Protein AF-A0A9W7FX65-F1 (afdb_monomer)

Mean predicted aligned error: 10.35 Å

Radius of gyration: 28.2 Å; Cα contacts (8 Å, |Δi|>4): 993; chains: 1; bounding box: 99×58×69 Å

Secondary structure (DSSP, 8-state):
--HHHHTTS-GGGS-PEEE----GGGEEEEEEEETTEEEEEEEEE-SSSS-GGGGGGT-EEE-EEE-SSTTSSTTSSS-S-GGG-BTSEEEEEEE---TT---SS-HHHHHHHHHHTTBSEEEEEEE-S-GGGSS------PPTT-HHHHHT--S-EEEE-HHHHHHHHT-STTS---S-EEEEE-TTS-EEEEEESSSS-EEEEET-S--SSS-HHHHHHHHHHHH--BS----BTTTTB-----HHHHHTSPEEEEE--TTT-HHHHHHHHHHHHHH---TTTB--EEEEEE-TT--EEEE-TTTTT-TTTEEEEEEEESS--SEE--EEE--SSS-EEE---TT-EEEEESB-TTSSB-SS--EEEPPEEES-EEEEEEEEESSPPPHIIIIIHHHHHGGGTTPPPHHHHHHHHHHHHHHHHHHHHHHHHHHHHHHHHHHHHHHHHHHHHHHHHHHHHHHHHHHHHTT--

Organism: NCBI:txid722753

Solvent-accessible surface area (backbone atoms only — not comparable to full-atom values): 24632 Å² total; per-residue (Å²): 98,51,76,74,60,51,72,74,46,66,75,88,76,56,80,54,50,72,33,80,81,81,54,69,75,31,33,23,32,42,34,37,71,52,104,89,52,79,48,73,40,73,30,19,32,25,77,42,32,36,40,49,85,55,49,77,57,30,45,45,74,31,36,63,38,73,34,39,50,45,55,40,22,72,98,56,94,32,46,77,52,36,87,72,27,58,58,14,34,34,35,28,44,42,70,55,73,49,98,90,53,82,54,97,65,53,73,58,59,49,48,48,38,43,46,73,35,41,26,46,26,37,39,37,23,42,39,64,92,49,83,66,51,38,72,56,72,61,60,51,70,84,55,92,91,38,62,70,63,35,71,67,38,76,37,22,33,31,31,26,13,38,57,49,43,52,51,45,44,48,56,20,88,89,63,30,61,35,77,43,40,34,38,35,56,35,63,72,50,64,47,81,44,78,75,33,67,56,56,31,40,30,36,33,33,38,37,63,42,52,65,85,89,53,50,48,33,57,51,52,52,52,53,44,57,75,58,49,62,39,63,71,56,66,63,27,72,87,78,70,44,72,43,72,94,47,66,72,58,40,72,36,27,47,27,34,41,56,34,35,36,50,84,80,35,72,69,49,34,52,50,49,51,49,50,25,70,75,68,67,49,56,68,51,20,48,48,59,48,35,34,36,41,29,50,62,65,16,29,42,73,74,42,57,76,40,43,101,85,33,32,69,46,29,38,28,40,40,38,33,22,40,35,61,41,81,32,55,45,23,42,33,29,81,34,45,96,62,26,38,34,35,57,51,40,53,23,25,28,46,37,37,36,32,34,40,96,86,61,43,67,32,53,17,36,31,32,29,28,42,46,16,70,37,62,53,44,40,33,41,36,31,43,26,33,63,57,62,55,52,68,55,67,61,50,51,44,24,66,66,19,49,85,54,66,13,35,80,54,72,67,56,48,53,50,40,42,54,39,28,76,70,53,38,68,88,56,12,54,63,52,38,49,54,50,52,51,50,50,54,52,51,50,53,53,50,49,50,51,51,51,52,50,50,49,52,57,51,53,55,45,59,52,49,61,48,58,56,53,73,72,71,117

Sequence (473 aa):
MTIQSLKKKNIQDLNYSTFPRRRNSEAAVLEWGHSAIINAVDAV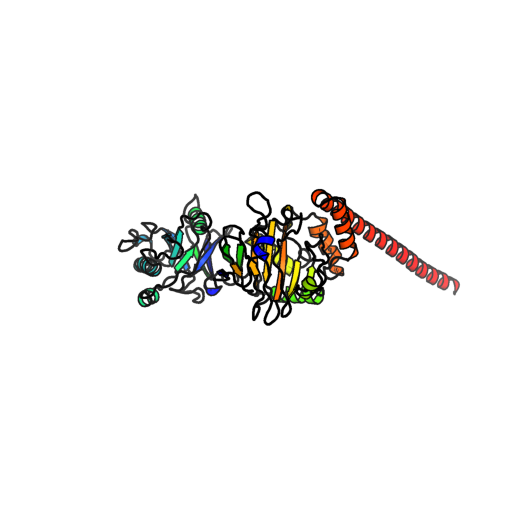AASFGPQTDDGSYFEIEAGVVLSEPLDGGMGKGGPDNCNDMEGQIVMLTWEDPGAGEEPPVSPVELAGKVQGCGGGAVVIVRVTSDVNDQDYVYPLTVRSGEEELAGGIAVPVVMVSLNSGNMLAQGGEGESMPERVRIYKGGDRPYFEDVSGGGPLVYLIHNLLSTETIDESQYLIDLGTSAGFVKDPTPNWLEGFSGTSNQKELDEGPSTVTLWKGGVDNVLKAIDERITQVTGFPIENIGEWGLSKYSQNERKKPGYDGGKGLYHEQSASILVFLNDVEEGGEVYFPAGDRPVKIQPKKGMAVVWHNSGQDGGLDRDAIYGEMRVKEGVKYTVKKWVGGTGKGWVRGHLMPAVLVMNKGKSYGWMRKGYNGVLGKLGAERGHEWAEKILLAMIFTGVAGIGMVVDTFRKLMGGKEQKDKDEKEKGE

InterPro domains:
  IPR006620 Prolyl 4-hydroxylase, alpha subunit [SM00702] (200-385)
  IPR045054 Prolyl 4-hydroxylase [PTHR10869] (198-386)

Foldseek 3Di:
DAPVVVVVDPLVPAPADEDDPDDLQQWKKKWFDDPVDIDIAIKGWAPFADTQVNPPLQKAKAFEDAFVVQQQQVVHLGGPPLVVQAAHEYEHEDEDPDPPDDDSDAPLSSLLRSVVSNHQAYEYEYDYPDPLCQQADDHRYDDPPCPVSRNPRHHIYIYGGNVRVCCQQQVPDPSHHGRMMIMHRCHLPWDKHWDDSFQKGKIKTGSLADDPPHLLLVVVVVLDVVLPFALDCPPFVLQQGDDDPDVVLSVQAWGKAWFLACVPDPSNVVSLVSCCVVVVFDSLQKGTWIKTKADANHKWDWDARLPDAGLLFFQKKKKAWSDFAPDFFWKWQSADPHTHTYHRDHNMIMMITQADPVSHGRNSNTMMTTGRNDDMTMMIMITGTNDGHDPCSNPVLNVVCVVSSRGDDPVLRVLLCVQCVPPPDPVSRVVSSVVSVVVVVVVVVVVVVVVVVVVVVVVVVVVVVVVVVVVVD

Structure (mmCIF, N/CA/C/O backbone):
data_AF-A0A9W7FX65-F1
#
_entry.id   AF-A0A9W7FX65-F1
#
loop_
_atom_site.group_PDB
_atom_site.id
_atom_site.type_symbol
_atom_site.label_atom_id
_atom_site.label_alt_id
_atom_site.label_comp_id
_atom_site.label_asym_id
_atom_site.label_entity_id
_atom_site.label_seq_id
_atom_site.pdbx_PDB_ins_code
_atom_site.Cartn_x
_atom_site.Cartn_y
_atom_site.Cartn_z
_atom_site.occupancy
_atom_site.B_iso_or_equiv
_atom_site.auth_seq_id
_atom_site.auth_comp_id
_atom_site.auth_asym_id
_atom_site.auth_atom_id
_atom_site.pdbx_PDB_model_num
ATOM 1 N N . MET A 1 1 ? -12.583 11.094 -17.839 1.00 51.38 1 MET A N 1
ATOM 2 C CA . MET A 1 1 ? -12.231 12.451 -18.373 1.00 51.38 1 MET A CA 1
ATOM 3 C C . MET A 1 1 ? -11.157 12.341 -19.494 1.00 51.38 1 MET A C 1
ATOM 5 O O . MET A 1 1 ? -10.578 11.275 -19.608 1.00 51.38 1 MET A O 1
ATOM 9 N N . THR A 1 2 ? -10.872 13.337 -20.365 1.00 52.72 2 THR A N 1
ATOM 10 C CA . THR A 1 2 ? -9.830 13.215 -21.440 1.00 52.72 2 THR A CA 1
ATOM 11 C C . THR A 1 2 ? -8.592 14.085 -21.152 1.00 52.72 2 THR A C 1
ATOM 13 O O . THR A 1 2 ? -8.723 15.185 -20.621 1.00 52.72 2 THR A O 1
ATOM 16 N N . ILE A 1 3 ? -7.384 13.695 -21.594 1.00 55.06 3 ILE A N 1
ATOM 17 C CA . ILE A 1 3 ? -6.148 14.517 -21.460 1.00 55.06 3 ILE A CA 1
ATOM 18 C C . ILE A 1 3 ? -6.348 15.963 -21.961 1.00 55.06 3 ILE A C 1
ATOM 20 O O . ILE A 1 3 ? -5.830 16.916 -21.379 1.00 55.06 3 ILE A O 1
ATOM 24 N N . GLN A 1 4 ? -7.122 16.156 -23.034 1.00 47.78 4 GLN A N 1
ATOM 25 C CA . GLN A 1 4 ? -7.420 17.487 -23.574 1.00 47.78 4 GLN A CA 1
ATOM 26 C C . GLN A 1 4 ? -8.344 18.327 -22.677 1.00 47.78 4 GLN A C 1
ATOM 28 O O . GLN A 1 4 ? -8.193 19.547 -22.652 1.00 47.78 4 GLN A O 1
ATOM 33 N N . SER A 1 5 ? -9.268 17.713 -21.927 1.00 53.72 5 SER A N 1
ATOM 34 C CA . SER A 1 5 ? -10.109 18.441 -20.968 1.00 53.72 5 SER A CA 1
ATOM 35 C C . SER A 1 5 ? -9.335 18.790 -19.695 1.00 53.72 5 SER A C 1
ATOM 37 O O . SER A 1 5 ? -9.543 19.863 -19.139 1.00 53.72 5 SER A O 1
ATOM 39 N N . LEU A 1 6 ? -8.379 17.947 -19.289 1.00 55.31 6 LEU A N 1
ATOM 40 C CA . LEU A 1 6 ? -7.470 18.227 -18.172 1.00 55.31 6 LEU A CA 1
ATOM 41 C C . LEU A 1 6 ? -6.500 19.375 -18.469 1.00 55.31 6 LEU A C 1
ATOM 43 O O . LEU A 1 6 ? -6.242 20.179 -17.587 1.00 55.31 6 LEU A O 1
ATOM 47 N N . LYS A 1 7 ? -6.036 19.533 -19.717 1.00 52.56 7 LYS A N 1
ATOM 48 C CA . LYS A 1 7 ? -5.206 20.686 -20.126 1.00 52.56 7 LYS A CA 1
ATOM 49 C C . LYS A 1 7 ? -5.902 22.047 -19.984 1.00 52.56 7 LYS A C 1
ATOM 51 O O . LYS A 1 7 ? -5.211 23.059 -19.956 1.00 52.56 7 LYS A O 1
ATOM 56 N N . LYS A 1 8 ? -7.241 22.084 -19.943 1.00 51.25 8 LYS A N 1
ATOM 57 C CA . LYS A 1 8 ? -8.020 23.321 -19.751 1.00 51.25 8 LYS A CA 1
ATOM 58 C C . LYS A 1 8 ? -8.220 23.682 -18.275 1.00 51.25 8 LYS A C 1
ATOM 60 O O . LYS A 1 8 ? -8.508 24.838 -17.989 1.00 51.25 8 LYS A O 1
ATOM 65 N N . LYS A 1 9 ? -8.082 22.722 -17.355 1.00 60.84 9 LYS A N 1
ATOM 66 C CA . LYS A 1 9 ? -8.110 22.962 -15.906 1.00 60.84 9 LYS A CA 1
ATOM 67 C C . LYS A 1 9 ? -6.680 23.175 -15.412 1.00 60.84 9 LYS A C 1
ATOM 69 O O . LYS A 1 9 ? -5.769 22.478 -15.856 1.00 60.84 9 LYS A O 1
ATOM 74 N N . ASN A 1 10 ? -6.463 24.108 -14.485 1.00 69.69 10 ASN A N 1
ATOM 75 C CA . ASN A 1 10 ? -5.176 24.165 -13.802 1.00 69.69 10 ASN A CA 1
ATOM 76 C C . ASN A 1 10 ? -5.109 23.001 -12.809 1.00 69.69 10 ASN A C 1
ATOM 78 O O . ASN A 1 10 ? -5.670 23.062 -11.723 1.00 69.69 10 ASN A O 1
ATOM 82 N N . ILE A 1 11 ? -4.473 21.906 -13.225 1.00 75.06 11 ILE A N 1
ATOM 83 C CA . ILE A 1 11 ? -4.394 20.657 -12.457 1.00 75.06 11 ILE A CA 1
ATOM 84 C C . ILE A 1 11 ? -3.744 20.880 -11.080 1.00 75.06 11 ILE A C 1
ATOM 86 O O . ILE A 1 11 ? -4.035 20.146 -10.144 1.00 75.06 11 ILE A O 1
ATOM 90 N N . GLN A 1 12 ? -2.891 21.898 -10.940 1.00 71.75 12 GLN A N 1
ATOM 91 C CA . GLN A 1 12 ? -2.254 22.258 -9.670 1.00 71.75 12 GLN A CA 1
ATOM 92 C C . GLN A 1 12 ? -3.241 22.843 -8.643 1.00 71.75 12 GLN A C 1
ATOM 94 O O . GLN A 1 12 ? -3.000 22.703 -7.450 1.00 71.75 12 GLN A O 1
ATOM 99 N N . ASP A 1 13 ? -4.356 23.428 -9.092 1.00 77.06 13 ASP A N 1
ATOM 100 C CA . ASP A 1 13 ? -5.293 24.181 -8.240 1.00 77.06 13 ASP A CA 1
ATOM 101 C C . ASP A 1 13 ? -6.573 23.387 -7.923 1.00 77.06 13 ASP A C 1
ATOM 103 O O . ASP A 1 13 ? -7.567 23.943 -7.455 1.00 77.06 13 ASP A O 1
ATOM 107 N N . LEU A 1 14 ? -6.599 22.086 -8.231 1.00 84.06 14 LEU A N 1
ATOM 108 C CA . LEU A 1 14 ? -7.733 21.237 -7.875 1.00 84.06 14 LEU A CA 1
ATOM 109 C C . LEU A 1 14 ? -7.789 21.041 -6.353 1.00 84.06 14 LEU A C 1
ATOM 111 O O . LEU A 1 14 ? -6.761 20.965 -5.683 1.00 84.06 14 LEU A O 1
ATOM 115 N N . ASN A 1 15 ? -9.002 20.924 -5.812 1.00 87.06 15 ASN A N 1
ATOM 116 C CA . ASN A 1 15 ? -9.196 20.574 -4.409 1.00 87.06 15 ASN A CA 1
ATOM 117 C C . ASN A 1 15 ? -8.953 19.070 -4.226 1.00 87.06 15 ASN A C 1
ATOM 119 O O . ASN A 1 15 ? -9.846 18.259 -4.480 1.00 87.06 15 ASN A O 1
ATOM 123 N N . TYR A 1 16 ? -7.722 18.710 -3.870 1.00 88.31 16 TYR A N 1
ATOM 124 C CA . TYR A 1 16 ? -7.308 17.322 -3.704 1.00 88.31 16 TYR A CA 1
ATOM 125 C C . TYR A 1 16 ? -7.630 16.794 -2.309 1.00 88.31 16 TYR A C 1
ATOM 127 O O . TYR A 1 16 ? -7.229 17.377 -1.301 1.00 88.31 16 TYR A O 1
ATOM 135 N N . SER A 1 17 ? -8.231 15.609 -2.251 1.00 89.62 17 SER A N 1
ATOM 136 C CA . SER A 1 17 ? -8.165 14.786 -1.044 1.00 89.62 17 SER A CA 1
ATOM 137 C C . SER A 1 17 ? -6.740 14.272 -0.866 1.00 89.62 17 SER A C 1
ATOM 139 O O . SER A 1 17 ? -6.167 13.699 -1.792 1.00 89.62 17 SER A O 1
ATOM 141 N N . THR A 1 18 ? -6.159 14.508 0.310 1.00 92.38 18 THR A N 1
ATOM 142 C CA . THR A 1 18 ? -4.772 14.127 0.604 1.00 92.38 18 THR A CA 1
ATOM 143 C C . THR A 1 18 ? -4.718 12.820 1.389 1.00 92.38 18 THR A C 1
ATOM 145 O O . THR A 1 18 ? -5.536 12.603 2.285 1.00 92.38 18 THR A O 1
ATOM 148 N N . PHE A 1 19 ? -3.748 11.987 1.022 1.00 93.81 19 PHE A N 1
ATOM 149 C CA . PHE A 1 19 ? -3.429 10.686 1.599 1.00 93.81 19 PHE A CA 1
ATOM 150 C C . PHE A 1 19 ? -1.904 10.558 1.797 1.00 93.81 19 PHE A C 1
ATOM 152 O O . PHE A 1 19 ? -1.156 11.296 1.145 1.00 93.81 19 PHE A O 1
ATOM 159 N N . PRO A 1 20 ? -1.416 9.632 2.638 1.00 93.25 20 PRO A N 1
ATOM 160 C CA . PRO A 1 20 ? -2.201 8.763 3.516 1.00 93.25 20 PRO A CA 1
ATOM 161 C C . PRO A 1 20 ? -2.857 9.531 4.666 1.00 93.25 20 PRO A C 1
ATOM 163 O O . PRO A 1 20 ? -2.401 10.608 5.055 1.00 93.25 20 PRO A O 1
ATOM 166 N N . ARG A 1 21 ? -3.947 8.978 5.186 1.00 88.94 21 ARG A N 1
ATOM 167 C CA . ARG A 1 21 ? -4.678 9.440 6.372 1.00 88.94 21 ARG A CA 1
ATOM 168 C C . ARG A 1 21 ? -4.487 8.479 7.537 1.00 88.94 21 ARG A C 1
ATOM 170 O O . ARG A 1 21 ? -4.460 8.946 8.673 1.00 88.94 21 ARG A O 1
ATOM 177 N N . ARG A 1 22 ? -4.324 7.182 7.252 1.00 86.44 22 ARG A N 1
ATOM 178 C CA . ARG A 1 22 ? -4.012 6.162 8.258 1.00 86.44 22 ARG A CA 1
ATOM 179 C C . ARG A 1 22 ? -2.563 6.262 8.724 1.00 86.44 22 ARG A C 1
ATOM 181 O O . ARG A 1 22 ? -1.676 6.699 7.983 1.00 86.44 22 ARG A O 1
ATOM 188 N N . ARG A 1 23 ? -2.328 5.843 9.967 1.00 85.69 23 ARG A N 1
ATOM 189 C CA . ARG A 1 23 ? -0.994 5.765 10.578 1.00 85.69 23 ARG A CA 1
ATOM 190 C C . ARG A 1 23 ? -0.677 4.341 11.019 1.00 85.69 23 ARG A C 1
ATOM 192 O O . ARG A 1 23 ? -1.562 3.597 11.425 1.00 85.69 23 ARG A O 1
ATOM 199 N N . ASN A 1 24 ? 0.612 4.003 11.067 1.00 84.06 24 ASN A N 1
ATOM 200 C CA . ASN A 1 24 ? 1.066 2.694 11.556 1.00 84.06 24 ASN A CA 1
ATOM 201 C C . ASN A 1 24 ? 0.671 2.428 13.017 1.00 84.06 24 ASN A C 1
ATOM 203 O O . ASN A 1 24 ? 0.439 1.284 13.387 1.00 84.06 24 ASN A O 1
ATOM 207 N N . SER A 1 25 ? 0.566 3.476 13.839 1.00 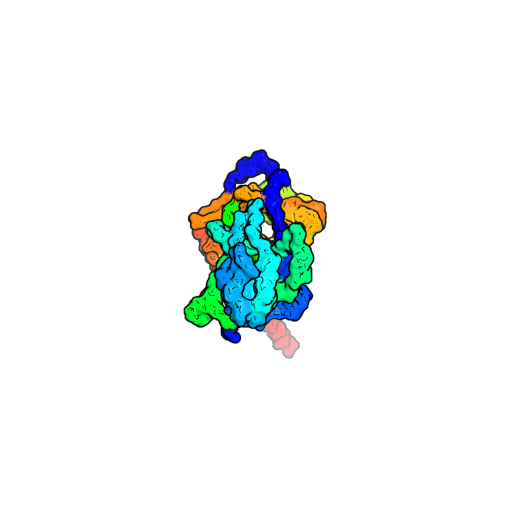84.81 25 SER A N 1
ATOM 208 C CA . SER A 1 25 ? 0.106 3.389 15.234 1.00 84.81 25 SER A CA 1
ATOM 209 C C . SER A 1 25 ? -1.388 3.079 15.373 1.00 84.81 25 SER A C 1
ATOM 211 O O . SER A 1 25 ? -1.872 2.871 16.474 1.00 84.81 25 SER A O 1
ATOM 213 N N . GLU A 1 26 ? -2.143 3.115 14.276 1.00 89.50 26 GLU A N 1
ATOM 214 C CA . GLU A 1 26 ? -3.570 2.786 14.251 1.00 89.50 26 GLU A CA 1
ATOM 215 C C . GLU A 1 26 ? -3.797 1.386 13.660 1.00 89.50 26 GLU A C 1
ATOM 217 O O . GLU A 1 26 ? -4.925 0.901 13.640 1.00 89.50 26 GLU A O 1
ATOM 222 N N . ALA A 1 27 ? -2.755 0.732 13.135 1.00 90.62 27 ALA A N 1
ATOM 223 C CA . ALA A 1 27 ? -2.870 -0.574 12.503 1.00 90.62 27 ALA A CA 1
ATOM 224 C C . ALA A 1 27 ? -3.011 -1.677 13.560 1.00 90.62 27 ALA A C 1
ATOM 226 O O . ALA A 1 27 ? -2.130 -1.875 14.401 1.00 90.62 27 ALA A O 1
ATOM 227 N N . ALA A 1 28 ? -4.103 -2.429 13.477 1.00 92.50 28 ALA A N 1
ATOM 228 C CA . ALA A 1 28 ? -4.383 -3.593 14.303 1.00 92.50 28 ALA A CA 1
ATOM 229 C C . ALA A 1 28 ? -4.749 -4.786 13.415 1.00 92.50 28 ALA A C 1
ATOM 231 O O . ALA A 1 28 ? -5.128 -4.619 12.256 1.00 92.50 28 ALA A O 1
ATOM 232 N N . VAL A 1 29 ? -4.631 -5.991 13.959 1.00 91.62 29 VAL A N 1
ATOM 233 C CA . VAL A 1 29 ? -4.973 -7.235 13.265 1.00 91.62 29 VAL A CA 1
ATOM 234 C C . VAL A 1 29 ? -5.854 -8.076 14.175 1.00 91.62 29 VAL A C 1
ATOM 236 O O . VAL A 1 29 ? -5.557 -8.211 15.364 1.00 91.62 29 VAL A O 1
ATOM 239 N N . LEU A 1 30 ? -6.921 -8.639 13.606 1.00 93.06 30 LEU A N 1
ATOM 240 C CA . LEU A 1 30 ? -7.680 -9.726 14.220 1.00 93.06 30 LEU A CA 1
ATOM 241 C C . LEU A 1 30 ? -7.237 -11.029 13.574 1.00 93.06 30 LEU A C 1
ATOM 243 O O . LEU A 1 30 ? -7.280 -11.149 12.354 1.00 93.06 30 LEU A O 1
ATOM 247 N N . GLU A 1 31 ? -6.854 -12.008 14.382 1.00 91.69 31 GLU A N 1
ATOM 248 C CA . GLU A 1 31 ? -6.394 -13.316 13.922 1.00 91.69 31 GLU A CA 1
ATOM 249 C C . GLU A 1 31 ? -7.188 -14.440 14.586 1.00 91.69 31 GLU A C 1
ATOM 251 O O . GLU A 1 31 ? -7.487 -14.377 15.780 1.00 91.69 31 GLU A O 1
ATOM 256 N N . TRP A 1 32 ? -7.518 -15.478 13.820 1.00 91.31 32 TRP A N 1
ATOM 257 C CA . TRP A 1 32 ? -8.201 -16.670 14.317 1.00 91.31 32 TRP A CA 1
ATOM 258 C C . TRP A 1 32 ? -7.834 -17.915 13.512 1.00 91.31 32 TRP A C 1
ATOM 260 O O . TRP A 1 32 ? -7.326 -17.840 12.394 1.00 91.31 32 TRP A O 1
ATOM 270 N N . GLY A 1 33 ? -8.135 -19.084 14.069 1.00 83.81 33 GLY A N 1
ATOM 271 C CA . GLY A 1 33 ? -7.902 -20.373 13.425 1.00 83.81 33 GLY A CA 1
ATOM 272 C C . GLY A 1 33 ? -7.101 -21.330 14.300 1.00 83.81 33 GLY A C 1
ATOM 273 O O . GLY A 1 33 ? -6.861 -21.087 15.481 1.00 83.81 33 GLY A O 1
ATOM 274 N N . HIS A 1 34 ? -6.702 -22.450 13.706 1.00 76.56 34 HIS A N 1
ATOM 275 C CA . HIS A 1 34 ? -5.969 -23.521 14.383 1.00 76.56 34 HIS A CA 1
ATOM 276 C C . HIS A 1 34 ? -4.554 -23.620 13.816 1.00 76.56 34 HIS A C 1
ATOM 278 O O . HIS A 1 34 ? -4.299 -23.156 12.712 1.00 76.56 34 HIS A O 1
ATOM 284 N N . SER A 1 35 ? -3.630 -24.279 14.524 1.00 61.94 35 SER A N 1
ATOM 285 C CA . SER A 1 35 ? -2.180 -24.296 14.234 1.00 61.94 35 SER A CA 1
ATOM 286 C C . SER A 1 35 ? -1.746 -24.659 12.796 1.00 61.94 35 SER A C 1
ATOM 288 O O . SER A 1 35 ? -0.569 -24.516 12.481 1.00 61.94 35 SER A O 1
ATOM 290 N N . ALA A 1 36 ? -2.648 -25.135 11.930 1.00 60.47 36 ALA A N 1
ATOM 291 C CA . ALA A 1 36 ? -2.392 -25.417 10.516 1.00 60.47 36 ALA A CA 1
ATOM 292 C C . ALA A 1 36 ? -2.936 -24.354 9.533 1.00 60.47 36 ALA A C 1
ATOM 294 O O . ALA A 1 36 ? -2.451 -24.289 8.407 1.00 60.47 36 ALA A O 1
ATOM 295 N N . ILE A 1 37 ? -3.936 -23.552 9.923 1.00 70.81 37 ILE A N 1
ATOM 296 C CA . ILE A 1 37 ? -4.566 -22.512 9.094 1.00 70.81 37 ILE A CA 1
ATOM 297 C C . ILE A 1 37 ? -4.892 -21.321 9.996 1.00 70.81 37 ILE A C 1
ATOM 299 O O . ILE A 1 37 ? -5.777 -21.406 10.849 1.00 70.81 37 ILE A O 1
ATOM 303 N N . ILE A 1 38 ? -4.169 -20.225 9.785 1.00 79.31 38 ILE A N 1
ATOM 304 C CA . ILE A 1 38 ? -4.363 -18.955 10.481 1.00 79.31 38 ILE A CA 1
ATOM 305 C C . ILE A 1 38 ? -5.002 -17.981 9.492 1.00 79.31 38 ILE A C 1
ATOM 307 O O . ILE A 1 38 ? -4.447 -17.733 8.421 1.00 79.31 38 ILE A O 1
ATOM 311 N N . ASN A 1 39 ? -6.164 -17.450 9.857 1.00 85.75 39 ASN A N 1
ATOM 312 C CA . ASN A 1 39 ? -6.846 -16.377 9.149 1.00 85.75 39 ASN A CA 1
ATOM 313 C C . ASN A 1 39 ? -6.603 -15.063 9.885 1.00 85.75 39 ASN A C 1
ATOM 315 O O . ASN A 1 39 ? -6.529 -15.046 11.114 1.00 85.75 39 ASN A O 1
ATOM 319 N N . ALA A 1 40 ? -6.512 -13.966 9.142 1.00 86.88 40 ALA A N 1
ATOM 320 C CA . ALA A 1 40 ? -6.382 -12.642 9.720 1.00 86.88 40 ALA A CA 1
ATOM 321 C C . ALA A 1 40 ? -7.144 -11.605 8.893 1.00 86.88 40 ALA A C 1
ATOM 323 O O . ALA A 1 40 ? -7.247 -11.740 7.673 1.00 86.88 40 ALA A O 1
ATOM 324 N N . VAL A 1 41 ? -7.650 -10.571 9.562 1.00 89.38 41 VAL A N 1
ATOM 325 C CA . VAL A 1 41 ? -8.243 -9.388 8.928 1.00 89.38 41 VAL A CA 1
ATOM 326 C C . VAL A 1 41 ? -7.649 -8.114 9.508 1.00 89.38 41 VAL A C 1
ATOM 328 O O . VAL A 1 41 ? -7.305 -8.046 10.693 1.00 89.38 41 VAL A O 1
ATOM 331 N N . ASP A 1 42 ? -7.560 -7.099 8.655 1.00 89.00 42 ASP A N 1
ATOM 332 C CA . ASP A 1 42 ? -7.124 -5.764 9.041 1.00 89.00 42 ASP A CA 1
ATOM 333 C C . ASP A 1 42 ? -8.164 -5.091 9.939 1.00 89.00 42 ASP A C 1
ATOM 335 O O . ASP A 1 42 ? -9.375 -5.143 9.695 1.00 89.00 42 ASP A O 1
ATOM 339 N N . ALA A 1 43 ? -7.658 -4.398 10.953 1.00 92.56 43 ALA A N 1
ATOM 340 C CA . ALA A 1 43 ? -8.427 -3.546 11.836 1.00 92.56 43 ALA A CA 1
ATOM 341 C C . ALA A 1 43 ? -7.743 -2.201 12.067 1.00 92.56 43 ALA A C 1
ATOM 343 O O . ALA A 1 43 ? -6.549 -2.001 11.808 1.00 92.56 43 ALA A O 1
ATOM 344 N N . VAL A 1 44 ? -8.533 -1.260 12.573 1.00 93.75 44 VAL A N 1
ATOM 345 C CA . VAL A 1 44 ? -8.075 0.082 12.920 1.00 93.75 44 VAL A CA 1
ATOM 346 C C . VAL A 1 44 ? -8.358 0.343 14.384 1.00 93.75 44 VAL A C 1
ATOM 348 O O . VAL A 1 44 ? -9.515 0.319 14.794 1.00 93.75 44 VAL A O 1
ATOM 351 N N . ALA A 1 45 ? -7.321 0.599 15.173 1.00 94.69 45 ALA A N 1
ATOM 352 C CA . ALA A 1 45 ? -7.495 1.016 16.556 1.00 94.69 45 ALA A CA 1
ATOM 353 C C . ALA A 1 45 ? -8.201 2.380 16.617 1.00 94.69 45 ALA A C 1
ATOM 355 O O . ALA A 1 45 ? -7.909 3.290 15.835 1.00 94.69 45 ALA A O 1
ATOM 356 N N . ALA A 1 46 ? -9.148 2.513 17.542 1.00 94.81 46 ALA A N 1
ATOM 357 C CA . ALA A 1 46 ? -9.769 3.790 17.853 1.00 94.81 46 ALA A CA 1
ATOM 358 C C . ALA A 1 46 ? -8.746 4.758 18.465 1.00 94.81 46 ALA A C 1
ATOM 360 O O . ALA A 1 46 ? -7.773 4.343 19.091 1.00 94.81 46 ALA A O 1
ATOM 361 N N . SER A 1 47 ? -9.005 6.063 18.371 1.00 93.25 47 SER A N 1
ATOM 362 C CA . SER A 1 47 ? -8.158 7.095 18.986 1.00 93.25 47 SER A CA 1
ATOM 363 C C . SER A 1 47 ? -8.320 7.197 20.514 1.00 93.25 47 SER A C 1
ATOM 365 O O . SER A 1 47 ? -7.880 8.180 21.110 1.00 93.25 47 SER A O 1
ATOM 367 N N . PHE A 1 48 ? -9.046 6.263 21.127 1.00 94.38 48 PHE A N 1
ATOM 368 C CA . PHE A 1 48 ? -9.362 6.186 22.550 1.00 94.38 48 PHE A CA 1
ATOM 369 C C . PHE A 1 48 ? -9.323 4.724 23.009 1.00 94.38 48 PHE A C 1
ATOM 371 O O . PHE A 1 48 ? -9.313 3.809 22.186 1.00 94.38 48 PHE A O 1
ATOM 378 N N . GLY A 1 49 ? -9.303 4.509 24.325 1.00 94.00 49 GLY A N 1
ATOM 379 C CA . GLY A 1 49 ? -8.954 3.209 24.895 1.00 94.00 49 GLY A CA 1
ATOM 380 C C . GLY A 1 49 ? -7.451 2.913 24.792 1.00 94.00 49 GLY A C 1
ATOM 381 O O . GLY A 1 49 ? -6.688 3.760 24.311 1.00 94.00 49 GLY A O 1
ATOM 382 N N . PRO A 1 50 ? -7.010 1.723 25.235 1.00 94.38 50 PRO A N 1
ATOM 383 C CA . PRO A 1 50 ? -5.648 1.248 25.026 1.00 94.38 50 PRO A CA 1
ATOM 384 C C . PRO A 1 50 ? -5.251 1.352 23.553 1.00 94.38 50 PRO A C 1
ATOM 386 O O . PRO A 1 50 ? -6.011 0.966 22.664 1.00 94.38 50 PRO A O 1
ATOM 389 N N . GLN A 1 51 ? -4.066 1.891 23.299 1.00 92.69 51 GLN A N 1
ATOM 390 C CA . GLN A 1 51 ? -3.526 2.095 21.959 1.00 92.69 51 GLN A CA 1
ATOM 391 C C . GLN A 1 51 ? -2.578 0.956 21.589 1.00 92.69 51 GLN A C 1
ATOM 393 O O . GLN A 1 51 ? -2.042 0.272 22.457 1.00 92.69 51 GLN A O 1
ATOM 398 N N . THR A 1 52 ? -2.296 0.766 20.296 1.00 87.25 52 THR A N 1
ATOM 399 C CA . THR A 1 52 ? -1.468 -0.368 19.838 1.00 87.25 52 THR A CA 1
ATOM 400 C C . THR A 1 52 ? -0.058 -0.380 20.443 1.00 87.25 52 THR A C 1
ATOM 402 O O . THR A 1 52 ? 0.586 -1.424 20.498 1.00 87.25 52 THR A O 1
ATOM 405 N N . ASP A 1 53 ? 0.433 0.779 20.892 1.00 84.88 53 ASP A N 1
ATOM 406 C CA . ASP A 1 53 ? 1.748 0.929 21.524 1.00 84.88 53 ASP A CA 1
ATOM 407 C C . ASP A 1 53 ? 1.756 0.569 23.023 1.00 84.88 53 ASP A C 1
ATOM 409 O O . ASP A 1 53 ? 2.831 0.407 23.599 1.00 84.88 53 ASP A O 1
ATOM 413 N N . ASP A 1 54 ? 0.589 0.356 23.643 1.00 81.69 54 ASP A N 1
ATOM 414 C CA . ASP A 1 54 ? 0.454 0.013 25.068 1.00 81.69 54 ASP A CA 1
ATOM 415 C C . ASP A 1 54 ? 0.707 -1.484 25.360 1.00 81.69 54 ASP A C 1
ATOM 417 O O . ASP A 1 54 ? 0.467 -1.973 26.469 1.00 81.69 54 ASP A O 1
ATOM 421 N N . GLY A 1 55 ? 1.219 -2.234 24.378 1.00 78.88 55 GLY A N 1
ATOM 422 C CA . GLY A 1 55 ? 1.650 -3.625 24.525 1.00 78.88 55 GLY A CA 1
ATOM 423 C C . GLY A 1 55 ? 0.540 -4.536 25.053 1.00 78.88 55 GLY A C 1
ATOM 424 O O . GLY A 1 55 ? -0.496 -4.709 24.413 1.00 78.88 55 GLY A O 1
ATOM 425 N N . SER A 1 56 ? 0.745 -5.104 26.247 1.00 77.69 56 SER A N 1
ATOM 426 C CA . SER A 1 56 ? -0.178 -6.063 26.875 1.00 77.69 56 SER A CA 1
ATOM 427 C C . SER A 1 56 ? -1.571 -5.510 27.181 1.00 77.69 56 SER A C 1
ATOM 429 O O . SER A 1 56 ? -2.469 -6.297 27.443 1.00 77.69 56 SER A O 1
ATOM 431 N N . TYR A 1 57 ? -1.755 -4.186 27.205 1.00 83.75 57 TYR A N 1
ATOM 432 C CA . TYR A 1 57 ? -3.079 -3.588 27.417 1.00 83.75 57 TYR A CA 1
ATOM 433 C C . TYR A 1 57 ? -3.925 -3.550 26.141 1.00 83.75 57 TYR A C 1
ATOM 435 O O . TYR A 1 57 ? -5.145 -3.457 26.234 1.00 83.75 57 TYR A O 1
ATOM 443 N N . PHE A 1 58 ? -3.292 -3.623 24.967 1.00 90.69 58 PHE A N 1
ATOM 444 C CA . PHE A 1 58 ? -3.984 -3.714 23.682 1.00 90.69 58 PHE A CA 1
ATOM 445 C C . PHE A 1 58 ? -4.148 -5.161 23.220 1.00 90.69 58 PHE A C 1
ATOM 447 O O . PHE A 1 58 ? -5.176 -5.522 22.649 1.00 90.69 58 PHE A O 1
ATOM 454 N N . GLU A 1 59 ? -3.130 -5.991 23.455 1.00 92.12 59 GLU A N 1
ATOM 455 C CA . GLU A 1 59 ? -3.157 -7.387 23.036 1.00 92.12 59 GLU A CA 1
ATOM 456 C C . GLU A 1 59 ? -4.116 -8.219 23.890 1.00 92.12 59 GLU A C 1
ATOM 458 O O . GLU A 1 59 ? -3.905 -8.404 25.088 1.00 92.12 59 GLU A O 1
ATOM 463 N N . ILE A 1 60 ? -5.142 -8.777 23.250 1.00 93.38 60 ILE A N 1
ATOM 464 C CA . ILE A 1 60 ? -6.131 -9.648 23.889 1.00 93.38 60 ILE A CA 1
ATOM 465 C C . ILE A 1 60 ? -6.352 -10.900 23.046 1.00 93.38 60 ILE A C 1
ATOM 467 O O . ILE A 1 60 ? -6.368 -10.845 21.818 1.00 93.38 60 ILE A O 1
ATOM 471 N N . GLU A 1 61 ? -6.546 -12.033 23.712 1.00 94.00 61 GLU A N 1
ATOM 472 C CA . GLU A 1 61 ? -7.031 -13.270 23.106 1.00 94.00 61 GLU A CA 1
ATOM 473 C C . GLU A 1 61 ? -8.200 -13.783 23.945 1.00 94.00 61 GLU A C 1
ATOM 475 O O . GLU A 1 61 ? -8.027 -14.135 25.113 1.00 94.00 61 GLU A O 1
ATOM 480 N N . ALA A 1 62 ? -9.397 -13.797 23.365 1.00 94.44 62 ALA A N 1
ATOM 481 C CA . ALA A 1 62 ? -10.609 -14.246 24.042 1.00 94.44 62 ALA A CA 1
ATOM 482 C C . ALA A 1 62 ? -11.619 -14.808 23.036 1.00 94.44 62 ALA A C 1
ATOM 484 O O . ALA A 1 62 ? -11.401 -14.755 21.822 1.00 94.44 62 ALA A O 1
ATOM 485 N N . GLY A 1 63 ? -12.711 -15.382 23.542 1.00 94.19 63 GLY A N 1
ATOM 486 C CA . GLY A 1 63 ? -13.838 -15.759 22.697 1.00 94.19 63 GLY A CA 1
ATOM 487 C C . GLY A 1 63 ? -14.565 -14.533 22.163 1.00 94.19 63 GLY A C 1
ATOM 488 O O . GLY A 1 63 ? -14.382 -13.419 22.663 1.00 94.19 63 GLY A O 1
ATOM 489 N N . VAL A 1 64 ? -15.361 -14.734 21.114 1.00 92.94 64 VAL A N 1
ATOM 490 C CA . VAL A 1 64 ? -16.117 -13.652 20.480 1.00 92.94 64 VAL A CA 1
ATOM 491 C C . VAL A 1 64 ? -17.601 -13.828 20.723 1.00 92.94 64 VAL A C 1
ATOM 493 O O . VAL A 1 64 ? -18.150 -14.909 20.515 1.00 92.94 64 VAL A O 1
ATOM 496 N N . VAL A 1 65 ? -18.253 -12.742 21.122 1.00 93.50 65 VAL A N 1
ATOM 497 C CA . VAL A 1 65 ? -19.697 -12.687 21.339 1.00 93.50 65 VAL A CA 1
ATOM 498 C C . VAL A 1 65 ? -20.278 -11.541 20.525 1.00 93.50 65 VAL A C 1
ATOM 500 O O . VAL A 1 65 ? -19.751 -10.429 20.518 1.00 93.50 65 VAL A O 1
ATOM 503 N N . LEU A 1 66 ? -21.370 -11.816 19.815 1.00 93.25 66 LEU A N 1
ATOM 504 C CA . LEU A 1 66 ? -22.141 -10.782 19.138 1.00 93.25 66 LEU A CA 1
ATOM 505 C C . LEU A 1 66 ? -23.010 -10.050 20.163 1.00 93.25 66 LEU A C 1
ATOM 507 O O . LEU A 1 66 ? -23.635 -10.670 21.025 1.00 93.25 66 LEU A O 1
ATOM 511 N N . SER A 1 67 ? -23.068 -8.727 20.060 1.00 93.19 67 SER A N 1
ATOM 512 C CA . SER A 1 67 ? -24.014 -7.945 20.849 1.00 93.19 67 SER A CA 1
ATOM 513 C C . SER A 1 67 ? -25.456 -8.285 20.461 1.00 93.19 67 SER A C 1
ATOM 515 O O . SER A 1 67 ? -25.772 -8.424 19.280 1.00 93.19 67 SER A O 1
ATOM 517 N N . GLU A 1 68 ? -26.355 -8.350 21.440 1.00 92.12 68 GLU A N 1
ATOM 518 C CA . GLU A 1 68 ? -27.798 -8.432 21.222 1.00 92.12 68 GLU A CA 1
ATOM 519 C C . GLU A 1 68 ? -28.469 -7.173 21.780 1.00 92.12 68 GLU A C 1
ATOM 521 O O . GLU A 1 68 ? -28.426 -6.954 22.986 1.00 92.12 68 GLU A O 1
ATOM 526 N N . PRO A 1 69 ? -29.101 -6.322 20.954 1.00 91.69 69 PRO A N 1
ATOM 527 C CA . PRO A 1 69 ? -29.070 -6.324 19.487 1.00 91.69 69 PRO A CA 1
ATOM 528 C C . PRO A 1 69 ? -27.667 -6.037 18.911 1.00 91.69 69 PRO A C 1
ATOM 530 O O . PRO A 1 69 ? -26.802 -5.484 19.597 1.00 91.69 69 PRO A O 1
ATOM 533 N N . LEU A 1 70 ? -27.461 -6.391 17.632 1.00 89.94 70 LEU A N 1
ATOM 534 C CA . LEU A 1 70 ? -26.168 -6.265 16.933 1.00 89.94 70 LEU A CA 1
ATOM 535 C C . LEU A 1 70 ? -25.638 -4.834 16.896 1.00 89.94 70 LEU A C 1
ATOM 537 O O . LEU A 1 70 ? -24.433 -4.644 16.833 1.00 89.94 70 LEU A O 1
ATOM 541 N N . ASP A 1 71 ? -26.508 -3.834 16.989 1.00 87.62 71 ASP A N 1
ATOM 542 C CA . ASP A 1 71 ? -26.123 -2.425 17.035 1.00 87.62 71 ASP A CA 1
ATOM 543 C C . ASP A 1 71 ? -25.530 -1.976 18.389 1.00 87.62 71 ASP A C 1
ATOM 545 O O . ASP A 1 71 ? -25.223 -0.802 18.570 1.00 87.62 71 ASP A O 1
ATOM 549 N N . GLY A 1 72 ? -25.359 -2.874 19.365 1.00 83.25 72 GLY A N 1
ATOM 550 C CA . GLY A 1 72 ? -24.872 -2.501 20.700 1.00 83.25 72 GLY A CA 1
ATOM 551 C C . GLY A 1 72 ? -25.959 -1.938 21.622 1.00 83.25 72 GLY A C 1
ATOM 552 O O . GLY A 1 72 ? -25.651 -1.347 22.661 1.00 83.25 72 GLY A O 1
ATOM 553 N N . GLY A 1 73 ? -27.234 -2.062 21.243 1.00 77.75 73 GLY A N 1
ATOM 554 C CA . GLY A 1 73 ? -28.349 -1.449 21.958 1.00 77.75 73 GLY A CA 1
ATOM 555 C C . GLY A 1 73 ? -28.407 0.058 21.719 1.00 77.75 73 GLY A C 1
ATOM 556 O O . GLY A 1 73 ? -28.557 0.835 22.675 1.00 77.75 73 GLY A O 1
ATOM 557 N N . MET A 1 74 ? -28.252 0.501 20.465 1.00 78.81 74 MET A N 1
ATOM 558 C CA . MET A 1 74 ? -28.420 1.918 20.118 1.00 78.81 74 MET A CA 1
ATOM 559 C C . MET A 1 74 ? -29.829 2.393 20.504 1.00 78.81 74 MET A C 1
ATOM 561 O O . MET A 1 74 ? -30.827 1.715 20.279 1.00 78.81 74 MET A O 1
ATOM 565 N N . GLY A 1 75 ? -29.920 3.548 21.172 1.00 70.44 75 GLY A N 1
ATOM 566 C CA . GLY A 1 75 ? -31.188 4.060 21.714 1.00 70.44 75 GLY A CA 1
ATOM 567 C C . GLY A 1 75 ? -31.720 3.341 22.969 1.00 70.44 75 GLY A C 1
ATOM 568 O O . GLY A 1 75 ? -32.749 3.750 23.505 1.00 70.44 75 GLY A O 1
ATOM 569 N N . LYS A 1 76 ? -31.021 2.315 23.475 1.00 72.12 76 LYS A N 1
ATOM 570 C CA . LYS A 1 76 ? -31.256 1.669 24.780 1.00 72.12 76 LYS A CA 1
ATOM 571 C C . LYS A 1 76 ? -30.116 1.977 25.768 1.00 72.12 76 LYS A C 1
ATOM 573 O O . LYS A 1 76 ? -29.148 2.665 25.436 1.00 72.12 76 LYS A O 1
ATOM 578 N N . GLY A 1 77 ? -30.219 1.439 26.988 1.00 77.44 77 GLY A N 1
ATOM 579 C CA . GLY A 1 77 ? -29.173 1.516 28.017 1.00 77.44 77 GLY A CA 1
ATOM 580 C C . GLY A 1 77 ? -27.914 0.678 27.738 1.00 77.44 77 GLY A C 1
ATOM 581 O O . GLY A 1 77 ? -26.892 0.938 28.360 1.00 77.44 77 GLY A O 1
ATOM 582 N N . GLY A 1 78 ? -27.953 -0.274 26.798 1.00 85.56 78 GLY A N 1
ATOM 583 C CA . GLY A 1 78 ? -26.843 -1.176 26.462 1.00 85.56 78 GLY A CA 1
ATOM 584 C C . GLY A 1 78 ? -27.336 -2.477 25.812 1.00 85.56 78 GLY A C 1
ATOM 585 O O . GLY A 1 78 ? -28.534 -2.568 25.519 1.00 85.56 78 GLY A O 1
ATOM 586 N N . PRO A 1 79 ? -26.439 -3.454 25.586 1.00 91.75 79 PRO A N 1
ATOM 587 C CA . PRO A 1 79 ? -26.797 -4.797 25.131 1.00 91.75 79 PRO A CA 1
ATOM 588 C C . PRO A 1 79 ? -27.663 -5.562 26.146 1.00 91.75 79 PRO A C 1
ATOM 590 O O . PRO A 1 79 ? -27.530 -5.388 27.356 1.00 91.75 79 PRO A O 1
ATOM 593 N N . ASP A 1 80 ? -28.533 -6.438 25.653 1.00 92.88 80 ASP A N 1
ATOM 594 C CA . ASP A 1 80 ? -29.434 -7.282 26.440 1.00 92.88 80 ASP A CA 1
ATOM 595 C C . ASP A 1 80 ? -28.710 -8.550 26.970 1.00 92.88 80 ASP A C 1
ATOM 597 O O . ASP A 1 80 ? -29.085 -9.089 28.013 1.00 92.88 80 ASP A O 1
ATOM 601 N N . ASN A 1 81 ? -27.632 -8.998 26.310 1.00 94.31 81 ASN A N 1
ATOM 602 C CA . ASN A 1 81 ? -26.865 -10.215 26.630 1.00 94.31 81 ASN A CA 1
ATOM 603 C C . ASN A 1 81 ? -25.563 -9.965 27.425 1.00 94.31 81 ASN A C 1
ATOM 605 O O . ASN A 1 81 ? -24.568 -10.664 27.249 1.00 94.31 81 ASN A O 1
ATOM 609 N N . CYS A 1 82 ? -25.548 -8.990 28.340 1.00 92.88 82 CYS A N 1
ATOM 610 C CA . CYS A 1 82 ? -24.336 -8.613 29.088 1.00 92.88 82 CYS A CA 1
ATOM 611 C C . CYS A 1 82 ? -23.683 -9.743 29.903 1.00 92.88 82 CYS A C 1
ATOM 613 O O . CYS A 1 82 ? -22.474 -9.717 30.103 1.00 92.88 82 CYS A O 1
ATOM 615 N N . ASN A 1 83 ? -24.444 -10.753 30.334 1.00 93.56 83 ASN A N 1
ATOM 616 C CA . ASN A 1 83 ? -23.887 -11.894 31.073 1.00 93.56 83 ASN A CA 1
ATOM 617 C C . ASN A 1 83 ? -22.939 -12.760 30.225 1.00 93.56 83 ASN A C 1
ATOM 619 O O . ASN A 1 83 ? -22.085 -13.438 30.786 1.00 93.56 83 ASN A O 1
ATOM 623 N N . ASP A 1 84 ? -23.080 -12.734 28.898 1.00 93.81 84 ASP A N 1
ATOM 624 C CA . ASP A 1 84 ? -22.254 -13.531 27.986 1.00 93.81 84 ASP A CA 1
ATOM 625 C C . ASP A 1 84 ? -20.979 -12.781 27.564 1.00 93.81 84 ASP A C 1
ATOM 627 O O . ASP A 1 84 ? -20.077 -13.364 26.969 1.00 93.81 84 ASP A O 1
ATOM 631 N N . MET A 1 85 ? -20.885 -11.481 27.869 1.00 94.62 85 MET A N 1
ATOM 632 C CA . MET A 1 85 ? -19.810 -10.604 27.396 1.00 94.62 85 MET A CA 1
ATOM 633 C C . MET A 1 85 ? -18.574 -10.592 28.294 1.00 94.62 85 MET A C 1
ATOM 635 O O . MET A 1 85 ? -17.526 -10.110 27.864 1.00 94.62 85 MET A O 1
ATOM 639 N N . GLU A 1 86 ? -18.669 -11.091 29.527 1.00 95.50 86 GLU A N 1
ATOM 640 C CA . GLU A 1 86 ? -17.603 -10.951 30.520 1.00 95.50 86 GLU A CA 1
ATOM 641 C C . GLU A 1 86 ? -16.277 -11.563 30.021 1.00 95.50 86 GLU A C 1
ATOM 643 O O . GLU A 1 86 ? -16.166 -12.760 29.733 1.00 95.50 86 GLU A O 1
ATOM 648 N N . GLY A 1 87 ? -15.259 -10.707 29.876 1.00 93.94 87 GLY A N 1
ATOM 649 C CA . GLY A 1 87 ? -13.932 -11.060 29.371 1.00 93.94 87 GLY A CA 1
ATOM 650 C C . GLY A 1 87 ? -13.865 -11.423 27.882 1.00 93.94 87 GLY A C 1
ATOM 651 O O . GLY A 1 87 ? -12.792 -11.796 27.413 1.00 93.94 87 GLY A O 1
ATOM 652 N N . GLN A 1 88 ? -14.968 -11.324 27.135 1.00 96.12 88 GLN A N 1
ATOM 653 C CA . GLN A 1 88 ? -15.027 -11.666 25.711 1.00 96.12 88 GLN A CA 1
ATOM 654 C C . GLN A 1 88 ? -14.711 -10.463 24.819 1.00 96.12 88 GLN A C 1
ATOM 656 O O . GLN A 1 88 ? -14.852 -9.304 25.216 1.00 96.12 88 GLN A O 1
ATOM 661 N N . ILE A 1 89 ? -14.319 -10.738 23.577 1.00 96.56 89 ILE A N 1
ATOM 662 C CA . ILE A 1 89 ? -14.316 -9.743 22.507 1.00 96.56 89 ILE A CA 1
ATOM 663 C C . ILE A 1 89 ? -15.764 -9.580 22.047 1.00 96.56 89 ILE A C 1
ATOM 665 O O . ILE A 1 89 ? -16.377 -10.524 21.549 1.00 96.56 89 ILE A O 1
ATOM 669 N N . VAL A 1 90 ? -16.321 -8.384 22.208 1.00 96.00 90 VAL A N 1
ATOM 670 C CA . VAL A 1 90 ? -17.702 -8.106 21.816 1.00 96.00 90 VAL A CA 1
ATOM 671 C C . VAL A 1 90 ? -17.714 -7.439 20.455 1.00 96.00 90 VAL A C 1
ATOM 673 O O . VAL A 1 90 ? -17.099 -6.390 20.254 1.00 96.00 90 VAL A O 1
ATOM 676 N N . MET A 1 91 ? -18.432 -8.047 19.520 1.00 95.12 91 MET A N 1
ATOM 677 C CA . MET A 1 91 ? -18.585 -7.543 18.165 1.00 95.12 91 MET A CA 1
ATOM 678 C C . MET A 1 91 ? -19.976 -6.944 17.982 1.00 95.12 91 MET A C 1
ATOM 680 O O . MET A 1 91 ? -20.991 -7.557 18.324 1.00 95.12 91 MET A O 1
ATOM 684 N N . LEU A 1 92 ? -20.015 -5.730 17.443 1.00 94.00 92 LEU A N 1
ATOM 685 C CA . LEU A 1 92 ? -21.241 -4.987 17.178 1.00 94.00 92 LEU A CA 1
ATOM 686 C C . LEU A 1 92 ? -21.142 -4.255 15.843 1.00 94.00 92 LEU A C 1
ATOM 688 O O . LEU A 1 92 ? -20.053 -3.959 15.355 1.00 94.00 92 LEU A O 1
ATOM 692 N N . THR A 1 93 ? -22.285 -3.957 15.247 1.00 92.50 93 THR A N 1
ATOM 693 C CA . THR A 1 93 ? -22.397 -3.170 14.025 1.00 92.50 93 THR A CA 1
ATOM 694 C C . THR A 1 93 ? -22.618 -1.708 14.351 1.00 92.50 93 THR A C 1
ATOM 696 O O . THR A 1 93 ? -23.392 -1.370 15.246 1.00 92.50 93 THR A O 1
ATOM 699 N N . TRP A 1 94 ? -22.007 -0.835 13.568 1.00 90.12 94 TRP A N 1
ATOM 700 C CA . TRP A 1 94 ? -22.254 0.593 13.633 1.00 90.12 94 TRP A CA 1
ATOM 701 C C . TRP A 1 94 ? -22.482 1.124 12.227 1.00 90.12 94 TRP A C 1
ATOM 703 O O . TRP A 1 94 ? -21.625 0.990 11.351 1.00 90.12 94 TRP A O 1
ATOM 713 N N . GLU A 1 95 ? -23.676 1.666 12.011 1.00 86.12 95 GLU A N 1
ATOM 714 C CA . GLU A 1 95 ? -24.048 2.270 10.740 1.00 86.12 95 GLU A CA 1
ATOM 715 C C . GLU A 1 95 ? -23.314 3.601 10.600 1.00 86.12 95 GLU A C 1
ATOM 717 O O . GLU A 1 95 ? -23.508 4.518 11.400 1.00 86.12 95 GLU A O 1
ATOM 722 N N . ASP A 1 96 ? -22.439 3.676 9.601 1.00 76.50 96 ASP A N 1
ATOM 723 C CA . ASP A 1 96 ? -21.783 4.921 9.242 1.00 76.50 96 ASP A CA 1
ATOM 724 C C . ASP A 1 96 ? -22.737 5.725 8.348 1.00 76.50 96 ASP A C 1
ATOM 726 O O . ASP A 1 96 ? -22.991 5.314 7.211 1.00 76.50 96 ASP A O 1
ATOM 730 N N . PRO A 1 97 ? -23.269 6.869 8.816 1.00 70.31 97 PRO A N 1
ATOM 731 C CA . PRO A 1 97 ? -24.182 7.684 8.020 1.00 70.31 97 PRO A CA 1
ATOM 732 C C . PRO A 1 97 ? -23.471 8.395 6.853 1.00 70.31 97 PRO A C 1
ATOM 734 O O . PRO A 1 97 ? -24.115 9.034 6.023 1.00 70.31 97 PRO A O 1
ATOM 737 N N . GLY A 1 98 ? -22.144 8.274 6.755 1.00 65.69 98 GLY A N 1
ATOM 738 C CA . GLY A 1 98 ? -21.336 8.854 5.699 1.00 65.69 98 GLY A CA 1
ATOM 739 C C . GLY A 1 98 ? -20.823 10.253 6.037 1.00 65.69 98 GLY A C 1
ATOM 740 O O . GLY A 1 98 ? -21.046 10.824 7.106 1.00 65.69 98 GLY A O 1
ATOM 741 N N . ALA A 1 99 ? -20.065 10.826 5.102 1.00 58.38 99 ALA A N 1
ATOM 742 C CA . ALA A 1 99 ? -19.347 12.074 5.333 1.00 58.38 99 ALA A CA 1
ATOM 743 C C . ALA A 1 99 ? -20.293 13.268 5.577 1.00 58.38 99 ALA A C 1
ATOM 745 O O . ALA A 1 99 ? -20.883 13.797 4.635 1.00 58.38 99 ALA A O 1
ATOM 746 N N . GLY A 1 100 ? -20.332 13.757 6.820 1.00 57.81 100 GLY A N 1
ATOM 747 C CA . GLY A 1 100 ? -21.002 15.007 7.203 1.00 57.81 100 GLY A CA 1
ATOM 748 C C . GLY A 1 100 ? -22.260 14.842 8.054 1.00 57.81 100 GLY A C 1
ATOM 749 O O . GLY A 1 100 ? -22.838 15.853 8.450 1.00 57.81 100 GLY A O 1
ATOM 750 N N . GLU A 1 101 ? -22.654 13.609 8.367 1.00 65.06 101 GLU A N 1
ATOM 751 C CA . GLU A 1 101 ? -23.751 13.311 9.285 1.00 65.06 101 GLU A CA 1
ATOM 752 C C . GLU A 1 101 ? -23.193 12.674 10.564 1.00 65.06 101 GLU A C 1
ATOM 754 O O . GLU A 1 101 ? -22.301 11.830 10.517 1.00 65.06 101 GLU A O 1
ATOM 759 N N . GLU A 1 102 ? -23.670 13.112 11.731 1.00 64.62 102 GLU A N 1
ATOM 760 C CA . GLU A 1 102 ? -23.272 12.498 12.997 1.00 64.62 102 GLU A CA 1
ATOM 761 C C . GLU A 1 102 ? -24.227 11.351 13.336 1.00 64.62 102 GLU A C 1
ATOM 763 O O . GLU A 1 102 ? -25.434 11.580 13.451 1.00 64.62 102 GLU A O 1
ATOM 768 N N . PRO A 1 103 ? -23.721 10.124 13.545 1.00 68.25 103 PRO A N 1
ATOM 769 C CA . PRO A 1 103 ? -24.575 9.025 13.963 1.00 68.25 103 PRO A CA 1
ATOM 770 C C . PRO A 1 103 ? -25.179 9.288 15.347 1.00 68.25 103 PRO A C 1
ATOM 772 O O . PRO A 1 103 ? -24.540 9.930 16.192 1.00 68.25 103 PRO A O 1
ATOM 775 N N . PRO A 1 104 ? -26.383 8.761 15.612 1.00 70.69 104 PRO A N 1
ATOM 776 C CA . PRO A 1 104 ? -27.139 9.064 16.823 1.00 70.69 104 PRO A CA 1
ATOM 777 C C . PRO A 1 104 ? -26.450 8.599 18.113 1.00 70.69 104 PRO A C 1
ATOM 779 O O . PRO A 1 104 ? -26.727 9.161 19.167 1.00 70.69 104 PRO A O 1
ATOM 782 N N . VAL A 1 105 ? -25.557 7.607 18.038 1.00 82.62 105 VAL A N 1
ATOM 783 C CA . VAL A 1 105 ? -24.761 7.102 19.167 1.00 82.62 105 VAL A CA 1
ATOM 784 C C . VAL A 1 105 ? -23.285 7.162 18.796 1.00 82.62 105 VAL A C 1
ATOM 786 O O . VAL A 1 105 ? -22.899 6.771 17.686 1.00 82.62 105 VAL A O 1
ATOM 789 N N . SER A 1 106 ? -22.457 7.672 19.706 1.00 88.44 106 SER A N 1
ATOM 790 C CA . SER A 1 106 ? -21.024 7.770 19.452 1.00 88.44 106 SER A CA 1
ATOM 791 C C . SER A 1 106 ? -20.310 6.427 19.663 1.00 88.44 106 SER A C 1
ATOM 793 O O . SER A 1 106 ? -20.747 5.590 20.460 1.00 88.44 106 SER A O 1
ATOM 795 N N . PRO A 1 107 ? -19.170 6.204 18.987 1.00 90.38 107 PRO A N 1
ATOM 796 C CA . PRO A 1 107 ? -18.348 5.021 19.226 1.00 90.38 107 PRO A CA 1
ATOM 797 C C . PRO A 1 107 ? -17.840 4.918 20.673 1.00 90.38 107 PRO A C 1
ATOM 799 O O . PRO A 1 107 ? -17.672 3.814 21.187 1.00 90.38 107 PRO A O 1
ATOM 802 N N . VAL A 1 108 ? -17.620 6.059 21.337 1.00 93.88 108 VAL A N 1
ATOM 803 C CA . VAL A 1 108 ? -17.173 6.119 22.736 1.00 93.88 108 VAL A CA 1
ATOM 804 C C . VAL A 1 108 ? -18.271 5.609 23.670 1.00 93.88 108 VAL A C 1
ATOM 806 O O . VAL A 1 108 ? -18.003 4.793 24.551 1.00 93.88 108 VAL A O 1
ATOM 809 N N . GLU A 1 109 ? -19.521 6.025 23.451 1.00 92.31 109 GLU A N 1
ATOM 810 C CA . GLU A 1 109 ? -20.673 5.532 24.212 1.00 92.31 109 GLU A CA 1
ATOM 811 C C . GLU A 1 109 ? -20.887 4.026 24.026 1.00 92.31 109 GLU A C 1
ATOM 813 O O . GLU A 1 109 ? -21.151 3.316 25.000 1.00 92.31 109 GLU A O 1
ATOM 818 N N . LEU A 1 110 ? -20.748 3.520 22.796 1.00 91.56 110 LEU A N 1
ATOM 819 C CA . LEU A 1 110 ? -20.845 2.084 22.513 1.00 91.56 110 LEU A CA 1
ATOM 820 C C . LEU A 1 110 ? -19.762 1.292 23.244 1.00 91.56 110 LEU A C 1
ATOM 822 O O . LEU A 1 110 ? -20.070 0.296 23.900 1.00 91.56 110 LEU A O 1
ATOM 826 N N . ALA A 1 111 ? -18.516 1.765 23.196 1.00 94.81 111 ALA A N 1
ATOM 827 C CA . ALA A 1 111 ? -17.426 1.142 23.932 1.00 94.81 111 ALA A CA 1
ATOM 828 C C . ALA A 1 111 ? -17.675 1.161 25.448 1.00 94.81 111 ALA A C 1
ATOM 830 O O . ALA A 1 111 ? -17.476 0.150 26.120 1.00 94.81 111 ALA A O 1
ATOM 831 N N . GLY A 1 112 ? -18.181 2.277 25.981 1.00 94.38 112 GLY A N 1
ATOM 832 C CA . GLY A 1 112 ? -18.527 2.412 27.396 1.00 94.38 112 GLY A CA 1
ATOM 833 C C . GLY A 1 112 ? -19.616 1.434 27.842 1.00 94.38 112 GLY A C 1
ATOM 834 O O . GLY A 1 112 ? -19.503 0.838 28.912 1.00 94.38 112 GLY A O 1
ATOM 835 N N . LYS A 1 113 ? -20.641 1.211 27.009 1.00 92.81 113 LYS A N 1
ATOM 836 C CA . LYS A 1 113 ? -21.705 0.225 27.267 1.00 92.81 113 LYS A CA 1
ATOM 837 C C . LYS A 1 113 ? -21.161 -1.199 27.332 1.00 92.81 113 LYS A C 1
ATOM 839 O O . LYS A 1 113 ? -21.462 -1.921 28.278 1.00 92.81 113 LYS A O 1
ATOM 844 N N . VAL A 1 114 ? -20.335 -1.583 26.360 1.00 94.19 114 VAL A N 1
ATOM 845 C CA . VAL A 1 114 ? -19.713 -2.914 26.319 1.00 94.19 114 VAL A CA 1
ATOM 846 C C . VAL A 1 114 ? -18.778 -3.127 27.510 1.00 94.19 114 VAL A C 1
ATOM 848 O O . VAL A 1 114 ? -18.864 -4.151 28.189 1.00 94.19 114 VAL A O 1
ATOM 851 N N . GLN A 1 115 ? -17.933 -2.141 27.820 1.00 94.94 115 GLN A N 1
ATOM 852 C CA . GLN A 1 115 ? -17.065 -2.186 28.996 1.00 94.94 115 GLN A CA 1
ATOM 853 C C . GLN A 1 115 ? -17.873 -2.290 30.297 1.00 94.94 115 GLN A C 1
ATOM 855 O O . GLN A 1 115 ? -17.492 -3.033 31.199 1.00 94.94 115 GLN A O 1
ATOM 860 N N . GLY A 1 116 ? -19.002 -1.582 30.400 1.00 93.06 116 GLY A N 1
ATOM 861 C CA . GLY A 1 116 ? -19.915 -1.670 31.543 1.00 93.06 116 GLY A CA 1
ATOM 862 C C . GLY A 1 116 ? -20.491 -3.073 31.762 1.00 93.06 116 GLY A C 1
ATOM 863 O O . GLY A 1 116 ? -20.814 -3.425 32.894 1.00 93.06 116 GLY A O 1
ATOM 864 N N . CYS A 1 117 ? -20.555 -3.886 30.706 1.00 94.44 117 CYS A N 1
ATOM 865 C CA . CYS A 1 117 ? -20.943 -5.295 30.753 1.00 94.44 117 CYS A CA 1
ATOM 866 C C . CYS A 1 117 ? -19.758 -6.255 30.960 1.00 94.44 117 CYS A C 1
ATOM 868 O O . CYS A 1 117 ? -19.930 -7.466 30.888 1.00 94.44 117 CYS A O 1
ATOM 870 N N . GLY A 1 118 ? -18.558 -5.733 31.237 1.00 94.75 118 GLY A N 1
ATOM 871 C CA . GLY A 1 118 ? -17.359 -6.535 31.480 1.00 94.75 118 GLY A CA 1
ATOM 872 C C . GLY A 1 118 ? -16.688 -7.065 30.212 1.00 94.75 118 GLY A C 1
ATOM 873 O O . GLY A 1 118 ? -15.845 -7.955 30.318 1.00 94.75 118 GLY A O 1
ATOM 874 N N . GLY A 1 119 ? -17.039 -6.543 29.030 1.00 95.56 119 GLY A N 1
ATOM 875 C CA . GLY A 1 119 ? -16.387 -6.901 27.768 1.00 95.56 119 GLY A CA 1
ATOM 876 C C . GLY A 1 119 ? -14.877 -6.662 27.821 1.00 95.56 119 GLY A C 1
ATOM 877 O O . GLY A 1 119 ? -14.431 -5.646 28.345 1.00 95.56 119 GLY A O 1
ATOM 878 N N . GLY A 1 120 ? -14.089 -7.595 27.290 1.00 94.75 120 GLY A N 1
ATOM 879 C CA . GLY A 1 120 ? -12.625 -7.513 27.271 1.00 94.75 120 GLY A CA 1
ATOM 880 C C . GLY A 1 120 ? -12.074 -6.628 26.150 1.00 94.75 120 GLY A C 1
ATOM 881 O O . GLY A 1 120 ? -11.028 -6.011 26.322 1.00 94.75 120 GLY A O 1
ATOM 882 N N . ALA A 1 121 ? -12.778 -6.548 25.018 1.00 96.75 121 ALA A N 1
ATOM 883 C CA . ALA A 1 121 ? -12.490 -5.640 23.907 1.00 96.75 121 ALA A CA 1
ATOM 884 C C . ALA A 1 121 ? -13.735 -5.426 23.039 1.00 96.75 121 ALA A C 1
ATOM 886 O O . ALA A 1 121 ? -14.701 -6.186 23.124 1.00 96.75 121 ALA A O 1
ATOM 887 N N . VAL A 1 122 ? -13.694 -4.404 22.184 1.00 96.88 122 VAL A N 1
ATOM 888 C CA . VAL A 1 122 ? -14.806 -4.008 21.315 1.00 96.88 122 VAL A CA 1
ATOM 889 C C . VAL A 1 122 ? -14.366 -4.024 19.857 1.00 96.88 122 VAL A C 1
ATOM 891 O O . VAL A 1 122 ? -13.427 -3.324 19.475 1.00 96.88 122 VAL A O 1
ATOM 894 N N . VAL A 1 123 ? -15.074 -4.793 19.032 1.00 96.81 123 VAL A N 1
ATOM 895 C CA . VAL A 1 123 ? -14.921 -4.809 17.574 1.00 96.81 123 VAL A CA 1
ATOM 896 C C . VAL A 1 123 ? -16.153 -4.165 16.957 1.00 96.81 123 VAL A C 1
ATOM 898 O O . VAL A 1 123 ? -17.258 -4.701 17.029 1.00 96.81 123 VAL A O 1
ATOM 901 N N . ILE A 1 124 ? -15.959 -3.007 16.339 1.00 95.44 124 ILE A N 1
ATOM 902 C CA . ILE A 1 124 ? -17.014 -2.256 15.668 1.00 95.44 124 ILE A CA 1
ATOM 903 C C . ILE A 1 124 ? -16.936 -2.544 14.172 1.00 95.44 124 ILE A C 1
ATOM 905 O O . ILE A 1 124 ? -15.988 -2.156 13.491 1.00 95.44 124 ILE A O 1
ATOM 909 N N . VAL A 1 125 ? -17.950 -3.226 13.652 1.00 94.31 125 VAL A N 1
ATOM 910 C CA . VAL A 1 125 ? -18.113 -3.473 12.221 1.00 94.31 125 VAL A CA 1
ATOM 911 C C . VAL A 1 125 ? -18.793 -2.270 11.604 1.00 94.31 125 VAL A C 1
ATOM 913 O O . VAL A 1 125 ? -19.935 -1.951 11.945 1.00 94.31 125 VAL A O 1
ATOM 916 N N . ARG A 1 126 ? -18.107 -1.616 10.672 1.00 92.00 126 ARG A N 1
ATOM 917 C CA . ARG A 1 126 ? -18.699 -0.525 9.909 1.00 92.00 126 ARG A CA 1
ATOM 918 C C . ARG A 1 126 ? -19.733 -1.078 8.932 1.00 92.00 126 ARG A C 1
ATOM 920 O O . ARG A 1 126 ? -19.402 -1.892 8.076 1.00 92.00 126 ARG A O 1
ATOM 927 N N . VAL A 1 127 ? -20.971 -0.607 9.034 1.00 89.19 127 VAL A N 1
ATOM 928 C CA . VAL A 1 127 ? -22.041 -0.923 8.083 1.00 89.19 127 VAL A CA 1
ATOM 929 C C . VAL A 1 127 ? -22.301 0.303 7.218 1.00 89.19 127 VAL A C 1
ATOM 931 O O . VAL A 1 127 ? -22.447 1.408 7.730 1.00 89.19 127 VAL A O 1
ATOM 934 N N . THR A 1 128 ? -22.356 0.101 5.904 1.00 83.62 128 THR A N 1
ATOM 935 C CA . THR A 1 128 ? -22.651 1.141 4.914 1.00 83.62 128 THR A CA 1
ATOM 936 C C . THR A 1 128 ? -23.580 0.585 3.842 1.00 83.62 128 THR A C 1
ATOM 938 O O . THR A 1 128 ? -23.514 -0.598 3.495 1.00 83.62 128 THR A O 1
ATOM 941 N N . SER A 1 129 ? -24.451 1.436 3.301 1.00 79.12 129 SER A N 1
ATOM 942 C CA . SER A 1 129 ? -25.277 1.099 2.138 1.00 79.12 129 SER A CA 1
ATOM 943 C C . SER A 1 129 ? -24.529 1.227 0.805 1.00 79.12 129 SER A C 1
ATOM 945 O O . SER A 1 129 ? -25.038 0.773 -0.220 1.00 79.12 129 SER A O 1
ATOM 947 N N . ASP A 1 130 ? -23.353 1.866 0.788 1.00 77.06 130 ASP A N 1
ATOM 948 C CA . ASP A 1 130 ? -22.543 2.010 -0.423 1.00 77.06 130 ASP A CA 1
ATOM 949 C C . ASP A 1 130 ? -21.691 0.756 -0.655 1.00 77.06 130 ASP A C 1
ATOM 951 O O . ASP A 1 130 ? -20.764 0.444 0.092 1.00 77.06 130 ASP A O 1
ATOM 955 N N . VAL A 1 131 ? -22.005 0.034 -1.730 1.00 71.06 131 VAL A N 1
ATOM 956 C CA . VAL A 1 131 ? -21.292 -1.184 -2.138 1.00 71.06 131 VAL A CA 1
ATOM 957 C C . VAL A 1 131 ? -19.823 -0.946 -2.488 1.00 71.06 131 VAL A C 1
ATOM 959 O O . VAL A 1 131 ? -19.039 -1.883 -2.395 1.00 71.06 131 VAL A O 1
ATOM 962 N N . ASN A 1 132 ? -19.428 0.275 -2.861 1.00 69.88 132 ASN A N 1
ATOM 963 C CA . ASN A 1 132 ? -18.031 0.589 -3.190 1.00 69.88 132 ASN A CA 1
ATOM 964 C C . ASN A 1 132 ? -17.203 0.989 -1.961 1.00 69.88 132 ASN A C 1
ATOM 966 O O . ASN A 1 132 ? -16.020 1.288 -2.098 1.00 69.88 132 ASN A O 1
ATOM 970 N N . ASP A 1 133 ? -17.828 1.029 -0.783 1.00 74.94 133 ASP A N 1
ATOM 971 C CA . ASP A 1 133 ? -17.247 1.558 0.451 1.00 74.94 133 ASP A CA 1
ATOM 972 C C . ASP A 1 133 ? -17.223 0.507 1.576 1.00 74.94 133 ASP A C 1
ATOM 974 O O . ASP A 1 133 ? -16.994 0.827 2.740 1.00 74.94 133 ASP A O 1
ATOM 978 N N . GLN A 1 134 ? -17.477 -0.764 1.238 1.00 80.88 134 GLN A N 1
ATOM 979 C CA . GLN A 1 134 ? -17.590 -1.866 2.202 1.00 80.88 134 GLN A CA 1
ATOM 980 C C . GLN A 1 134 ? -16.265 -2.241 2.874 1.00 80.88 134 GLN A C 1
ATOM 982 O O . GLN A 1 134 ? -16.300 -2.817 3.962 1.00 80.88 134 GLN A O 1
ATOM 987 N N . ASP A 1 135 ? -15.132 -1.904 2.250 1.00 80.50 135 ASP A N 1
ATOM 988 C CA . ASP A 1 135 ? -13.779 -2.159 2.760 1.00 80.50 135 ASP A CA 1
ATOM 989 C C . ASP A 1 135 ? -13.175 -0.967 3.518 1.00 80.50 135 ASP A C 1
ATOM 991 O O . ASP A 1 135 ? -12.232 -1.138 4.295 1.00 80.50 135 ASP A O 1
ATOM 995 N N . TYR A 1 136 ? -13.774 0.221 3.391 1.00 83.25 136 TYR A N 1
ATOM 996 C CA . TYR A 1 136 ? -13.226 1.434 3.983 1.00 83.25 136 TYR A CA 1
ATOM 997 C C . TYR A 1 136 ? -13.357 1.423 5.505 1.00 83.25 136 TYR A C 1
ATOM 999 O O . TYR A 1 136 ? -14.441 1.239 6.067 1.00 83.25 136 TYR A O 1
ATOM 1007 N N . VAL A 1 137 ? -12.232 1.682 6.167 1.00 87.88 137 VAL A N 1
ATOM 1008 C CA . VAL A 1 137 ? -12.088 1.747 7.622 1.00 87.88 137 VAL A CA 1
ATOM 1009 C C . VAL A 1 137 ? -11.220 2.932 8.025 1.00 87.88 137 VAL A C 1
ATOM 1011 O O . VAL A 1 137 ? -10.327 3.359 7.290 1.00 87.88 137 VAL A O 1
ATOM 1014 N N . TYR A 1 138 ? -11.463 3.464 9.218 1.00 87.81 138 TYR A N 1
ATOM 1015 C CA . TYR A 1 138 ? -10.757 4.626 9.750 1.00 87.81 138 TYR A CA 1
ATOM 1016 C C . TYR A 1 138 ? -10.721 4.584 11.283 1.00 87.81 138 TYR A C 1
ATOM 1018 O O . TYR A 1 138 ? -11.535 3.890 11.898 1.00 87.81 138 TYR A O 1
ATOM 1026 N N . PRO A 1 139 ? -9.781 5.300 11.928 1.00 89.31 139 PRO A N 1
ATOM 1027 C CA . PRO A 1 139 ? -9.740 5.354 13.382 1.00 89.31 139 PRO A CA 1
ATOM 1028 C C . PRO A 1 139 ? -10.986 6.070 13.907 1.00 89.31 139 PRO A C 1
ATOM 1030 O O . PRO A 1 139 ? -11.294 7.195 13.512 1.00 89.31 139 PRO A O 1
ATOM 1033 N N . LEU A 1 140 ? -11.699 5.417 14.820 1.00 91.44 140 LEU A N 1
ATOM 1034 C CA . LEU A 1 140 ? -12.836 6.008 15.517 1.00 91.44 140 LEU A CA 1
ATOM 1035 C C . LEU A 1 140 ? -12.353 7.144 16.422 1.00 91.44 140 LEU A C 1
ATOM 1037 O O . LEU A 1 140 ? -11.465 6.938 17.248 1.00 91.44 140 LEU A O 1
ATOM 1041 N N . THR A 1 141 ? -12.936 8.333 16.275 1.00 90.88 141 THR A N 1
ATOM 1042 C CA . THR A 1 141 ? -12.506 9.540 16.992 1.00 90.88 141 THR A CA 1
ATOM 1043 C C . THR A 1 141 ? -13.458 9.929 18.116 1.00 90.88 141 THR A C 1
ATOM 1045 O O . THR A 1 141 ? -14.667 9.723 18.015 1.00 90.88 141 THR A O 1
ATOM 1048 N N . VAL A 1 142 ? -12.915 10.575 19.148 1.00 92.50 142 VAL A N 1
ATOM 1049 C CA . VAL A 1 142 ? -13.686 11.164 20.254 1.00 92.50 142 VAL A CA 1
ATOM 1050 C C . VAL A 1 142 ? -14.419 12.420 19.775 1.00 92.50 142 VAL A C 1
ATOM 1052 O O . VAL A 1 142 ? -13.805 13.286 19.142 1.00 92.50 142 VAL A O 1
ATOM 1055 N N . ARG A 1 143 ? -15.722 12.536 20.063 1.00 89.31 143 ARG A N 1
ATOM 1056 C CA . ARG A 1 143 ? -16.479 13.765 19.782 1.00 89.31 143 ARG A CA 1
ATOM 1057 C C . ARG A 1 143 ? -16.186 14.833 20.827 1.00 89.31 143 ARG A C 1
ATOM 1059 O O . ARG A 1 143 ? -15.815 14.538 21.960 1.00 89.31 143 ARG A O 1
ATOM 1066 N N . SER A 1 144 ? -16.402 16.091 20.452 1.00 88.75 144 SER A N 1
ATOM 1067 C CA . SER A 1 144 ? -16.270 17.196 21.402 1.00 88.75 144 SER A CA 1
ATOM 1068 C C . SER A 1 144 ? -17.267 17.029 22.553 1.00 88.75 144 SER A C 1
ATOM 1070 O O . SER A 1 144 ? -18.464 16.880 22.311 1.00 88.75 144 SER A O 1
ATOM 1072 N N . GLY A 1 145 ? -16.773 17.068 23.791 1.00 89.56 145 GLY A N 1
ATOM 1073 C CA . GLY A 1 145 ? -17.571 16.867 25.004 1.00 89.56 145 GLY A CA 1
ATOM 1074 C C . GLY A 1 145 ? -17.579 15.431 25.538 1.00 89.56 145 GLY A C 1
ATOM 1075 O O . GLY A 1 145 ? -18.118 15.203 26.619 1.00 89.56 145 GLY A O 1
ATOM 1076 N N . GLU A 1 146 ? -16.976 14.472 24.829 1.00 93.25 146 GLU A N 1
ATOM 1077 C CA . GLU A 1 146 ? -16.858 13.074 25.267 1.00 93.25 146 GLU A CA 1
ATOM 1078 C C . GLU A 1 146 ? -15.476 12.738 25.843 1.00 93.25 146 GLU A C 1
ATOM 1080 O O . GLU A 1 146 ? -15.189 11.575 26.117 1.00 93.25 146 GLU A O 1
ATOM 1085 N N . GLU A 1 147 ? -14.599 13.726 26.042 1.00 94.81 147 GLU A N 1
ATOM 1086 C CA . GLU A 1 147 ? -13.202 13.492 26.425 1.00 94.81 147 GLU A CA 1
ATOM 1087 C C . GLU A 1 147 ? -13.075 12.776 27.781 1.00 94.81 147 GLU A C 1
ATOM 1089 O O . GLU A 1 147 ? -12.214 11.911 27.947 1.00 94.81 147 GLU A O 1
ATOM 1094 N N . GLU A 1 148 ? -13.954 13.090 28.738 1.00 93.31 148 GLU A N 1
ATOM 1095 C CA . GLU A 1 148 ? -14.001 12.416 30.043 1.00 93.31 148 GLU A CA 1
ATOM 1096 C C . GLU A 1 148 ? -14.461 10.957 29.913 1.00 93.31 148 GLU A C 1
ATOM 1098 O O . GLU A 1 148 ? -13.845 10.060 30.490 1.00 93.31 148 GLU A O 1
ATOM 1103 N N . LEU A 1 149 ? -15.504 10.709 29.112 1.00 92.06 149 LEU A N 1
ATOM 1104 C CA . LEU A 1 149 ? -16.019 9.361 28.868 1.00 92.06 149 LEU A CA 1
ATOM 1105 C C . LEU A 1 149 ? -14.975 8.501 28.146 1.00 92.06 149 LEU A C 1
ATOM 1107 O O . LEU A 1 149 ? -14.722 7.369 28.551 1.00 92.06 149 LEU A O 1
ATOM 1111 N N . ALA A 1 150 ? -14.322 9.066 27.128 1.00 94.69 150 ALA A N 1
ATOM 1112 C CA . ALA A 1 150 ? -13.250 8.420 26.382 1.00 94.69 150 ALA A CA 1
ATOM 1113 C C . ALA A 1 150 ? -12.051 8.074 27.275 1.00 94.69 150 ALA A C 1
ATOM 1115 O O . ALA A 1 150 ? -11.484 6.992 27.138 1.00 94.69 150 ALA A O 1
ATOM 1116 N N . GLY A 1 151 ? -11.698 8.951 28.223 1.00 93.88 151 GLY A N 1
ATOM 1117 C CA . GLY A 1 151 ? -10.645 8.694 29.210 1.00 93.88 151 GLY A CA 1
ATOM 1118 C C . GLY A 1 151 ? -10.961 7.555 30.188 1.00 93.88 151 GLY A C 1
ATOM 1119 O O . GLY A 1 151 ? -10.046 7.012 30.803 1.00 93.88 151 GLY A O 1
ATOM 1120 N N . GLY A 1 152 ? -12.236 7.178 30.324 1.00 94.56 152 GLY A N 1
ATOM 1121 C CA . GLY A 1 152 ? -12.684 6.036 31.123 1.00 94.56 152 GLY A CA 1
ATOM 1122 C C . GLY A 1 152 ? -12.700 4.699 30.374 1.00 94.56 152 GLY A C 1
ATOM 1123 O O . GLY A 1 152 ? -12.924 3.662 31.004 1.00 94.56 152 GLY A O 1
ATOM 1124 N N . ILE A 1 153 ? -12.476 4.693 29.056 1.00 96.69 153 ILE A N 1
ATOM 1125 C CA . ILE A 1 153 ? -12.401 3.459 28.267 1.00 96.69 153 ILE A CA 1
ATOM 1126 C C . ILE A 1 153 ? -11.037 2.803 28.502 1.00 96.69 153 ILE A C 1
ATOM 1128 O O . ILE A 1 153 ? -9.994 3.353 28.163 1.00 96.69 153 ILE A O 1
ATOM 1132 N N . ALA A 1 154 ? -11.053 1.616 29.096 1.00 95.12 154 ALA A N 1
ATOM 1133 C CA . ALA A 1 154 ? -9.894 0.819 29.485 1.00 95.12 154 ALA A CA 1
ATOM 1134 C C . ALA A 1 154 ? -9.755 -0.478 28.670 1.00 95.12 154 ALA A C 1
ATOM 1136 O O . ALA A 1 154 ? -8.825 -1.247 28.904 1.00 95.12 154 ALA A O 1
ATOM 1137 N N . VAL A 1 155 ? -10.667 -0.724 27.727 1.00 95.38 155 VAL A N 1
ATOM 1138 C CA . VAL A 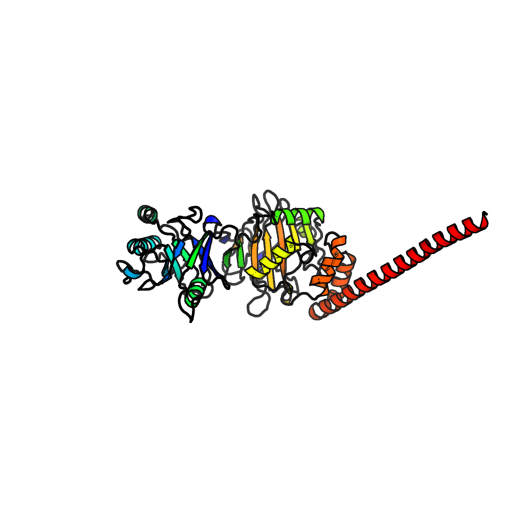1 155 ? -10.671 -1.908 26.857 1.00 95.38 155 VAL A CA 1
ATOM 1139 C C . VAL A 1 155 ? -10.281 -1.528 25.428 1.00 95.38 155 VAL A C 1
ATOM 1141 O O . VAL A 1 155 ? -10.642 -0.433 24.987 1.00 95.38 155 VAL A O 1
ATOM 1144 N N . PRO A 1 156 ? -9.559 -2.386 24.684 1.00 96.56 156 PRO A N 1
ATOM 1145 C CA . PRO A 1 156 ? -9.223 -2.122 23.288 1.00 96.56 156 PRO A CA 1
ATOM 1146 C C . PRO A 1 156 ? -10.480 -1.943 22.438 1.00 96.56 156 PRO A C 1
ATOM 1148 O O . PRO A 1 156 ? -11.423 -2.730 22.538 1.00 96.56 156 PRO A O 1
ATOM 1151 N N . VAL A 1 157 ? -10.478 -0.928 21.574 1.00 97.06 157 VAL A N 1
ATOM 1152 C CA . VAL A 1 157 ? -11.565 -0.664 20.626 1.00 97.06 157 VAL A CA 1
ATOM 1153 C C . VAL A 1 157 ? -10.984 -0.618 19.225 1.00 97.06 157 VAL A C 1
ATOM 1155 O O . VAL A 1 157 ? -10.070 0.162 18.949 1.00 97.06 157 VAL A O 1
ATOM 1158 N N . VAL A 1 158 ? -11.518 -1.447 18.334 1.00 96.62 158 VAL A N 1
ATOM 1159 C CA . VAL A 1 158 ? -11.080 -1.519 16.940 1.00 96.62 158 VAL A CA 1
ATOM 1160 C C . VAL A 1 158 ? -12.261 -1.457 15.980 1.00 96.62 158 VAL A C 1
ATOM 1162 O O . VAL A 1 158 ? -13.343 -1.962 16.272 1.00 96.62 158 VAL A O 1
ATOM 1165 N N . MET A 1 159 ? -12.044 -0.854 14.816 1.00 95.31 159 MET A N 1
ATOM 1166 C CA . MET A 1 159 ? -12.963 -0.883 13.684 1.00 95.31 159 MET A CA 1
ATOM 1167 C C . MET A 1 159 ? -12.502 -1.912 12.652 1.00 95.31 159 MET A C 1
ATOM 1169 O O . MET A 1 159 ? -11.313 -1.988 12.335 1.00 95.31 159 MET A O 1
ATOM 1173 N N . VAL A 1 160 ? -13.456 -2.651 12.090 1.00 94.38 160 VAL A N 1
ATOM 1174 C CA . VAL A 1 160 ? -13.265 -3.520 10.922 1.00 94.38 160 VAL A CA 1
ATOM 1175 C C . VAL A 1 160 ? -14.271 -3.171 9.830 1.00 94.38 160 VAL A C 1
ATOM 1177 O O . VAL A 1 160 ? -15.342 -2.619 10.100 1.00 94.38 160 VAL A O 1
ATOM 1180 N N . SER A 1 161 ? -13.916 -3.497 8.590 1.00 92.06 161 SER A N 1
ATOM 1181 C CA . SER A 1 161 ? -14.787 -3.297 7.437 1.00 92.06 161 SER A CA 1
ATOM 1182 C C . SER A 1 161 ? -15.960 -4.281 7.459 1.00 92.06 161 SER A C 1
ATOM 1184 O O . SER A 1 161 ? -15.927 -5.284 8.183 1.00 92.06 161 SER A O 1
ATOM 1186 N N . LEU A 1 162 ? -16.994 -4.028 6.654 1.00 89.56 162 LEU A N 1
ATOM 1187 C CA . LEU A 1 162 ? -18.133 -4.941 6.552 1.00 89.56 162 LEU A CA 1
ATOM 1188 C C . LEU A 1 162 ? -17.693 -6.314 6.028 1.00 89.56 162 LEU A C 1
ATOM 1190 O O . LEU A 1 162 ? -18.116 -7.345 6.550 1.00 89.56 162 LEU A O 1
ATOM 1194 N N . ASN A 1 163 ? -16.805 -6.334 5.032 1.00 87.62 163 ASN A N 1
ATOM 1195 C CA . ASN A 1 163 ? -16.264 -7.573 4.477 1.00 87.62 163 ASN A CA 1
ATOM 1196 C C . ASN A 1 163 ? -15.413 -8.329 5.499 1.00 87.62 163 ASN A C 1
ATOM 1198 O O . ASN A 1 163 ? -15.620 -9.528 5.677 1.00 87.62 163 ASN A O 1
ATOM 1202 N N . SER A 1 164 ? -14.534 -7.640 6.233 1.00 90.19 164 SER A N 1
ATOM 1203 C CA . SER A 1 164 ? -13.757 -8.246 7.322 1.00 90.19 164 SER A CA 1
ATOM 1204 C C . SER A 1 164 ? -14.665 -8.820 8.412 1.00 90.19 164 SER A C 1
ATOM 1206 O O . SER A 1 164 ? -14.426 -9.924 8.899 1.00 90.19 164 SER A O 1
ATOM 1208 N N . GLY A 1 165 ? -15.746 -8.111 8.756 1.00 89.94 165 GLY A N 1
ATOM 1209 C CA . GLY A 1 165 ? -16.760 -8.599 9.687 1.00 89.94 165 GLY A CA 1
ATOM 1210 C C . GLY A 1 165 ? -17.470 -9.861 9.185 1.00 89.94 165 GLY A C 1
ATOM 1211 O O . GLY A 1 165 ? -17.611 -10.823 9.937 1.00 89.94 165 GLY A O 1
ATOM 1212 N N . ASN A 1 166 ? -17.852 -9.900 7.905 1.00 88.62 166 ASN A N 1
ATOM 1213 C CA . ASN A 1 166 ? -18.474 -11.070 7.278 1.00 88.62 166 ASN A CA 1
ATOM 1214 C C . ASN A 1 166 ? -17.522 -12.274 7.208 1.00 88.62 166 ASN A C 1
ATOM 1216 O O . ASN A 1 166 ? -17.940 -13.401 7.467 1.00 88.62 166 ASN A O 1
ATOM 1220 N N . MET A 1 167 ? -16.243 -12.046 6.891 1.00 87.19 167 MET A N 1
ATOM 1221 C CA . MET A 1 167 ? -15.215 -13.092 6.898 1.00 87.19 167 MET A CA 1
ATOM 1222 C C . MET A 1 167 ? -15.022 -13.675 8.296 1.00 87.19 167 MET A C 1
ATOM 1224 O O . MET A 1 167 ? -14.910 -14.892 8.442 1.00 87.19 167 MET A O 1
ATOM 1228 N N . LEU A 1 168 ? -15.020 -12.820 9.322 1.00 86.44 168 LEU A N 1
ATOM 1229 C CA . LEU A 1 168 ? -14.947 -13.263 10.707 1.00 86.44 168 LEU A CA 1
ATOM 1230 C C . LEU A 1 168 ? -16.188 -14.083 11.081 1.00 86.44 168 LEU A C 1
ATOM 1232 O O . LEU A 1 168 ? -16.049 -15.163 11.644 1.00 86.44 168 LEU A O 1
ATOM 1236 N N . ALA A 1 169 ? -17.384 -13.636 10.688 1.00 81.12 169 ALA A N 1
ATOM 1237 C CA . ALA A 1 169 ? -18.643 -14.340 10.940 1.00 81.12 169 ALA A CA 1
ATOM 1238 C C . ALA A 1 169 ? -18.734 -15.733 10.303 1.00 81.12 169 ALA A C 1
ATOM 1240 O O . ALA A 1 169 ? -19.407 -16.608 10.841 1.00 81.12 169 ALA A O 1
ATOM 1241 N N . GLN A 1 170 ? -18.038 -15.950 9.189 1.00 76.62 170 GLN A N 1
ATOM 1242 C CA . GLN A 1 170 ? -17.959 -17.242 8.500 1.00 76.62 170 GLN A CA 1
ATOM 1243 C C . GLN A 1 170 ? -16.744 -18.080 8.937 1.00 76.62 170 GLN A C 1
ATOM 1245 O O . GLN A 1 170 ? -16.527 -19.173 8.417 1.00 76.62 170 GLN A O 1
ATOM 1250 N N . GLY A 1 171 ? -15.919 -17.564 9.853 1.00 60.72 171 GLY A N 1
ATOM 1251 C CA . GLY A 1 171 ? -14.567 -18.050 10.119 1.00 60.72 171 GLY A CA 1
ATOM 1252 C C . GLY A 1 171 ? -14.436 -19.285 11.020 1.00 60.72 171 GLY A C 1
ATOM 1253 O O . GLY A 1 171 ? -13.317 -19.773 11.187 1.00 60.72 171 GLY A O 1
ATOM 1254 N N . GLY A 1 172 ? -15.522 -19.769 11.623 1.00 59.12 172 GLY A N 1
ATOM 1255 C CA . GLY A 1 172 ? -15.574 -20.943 12.503 1.00 59.12 172 GLY A CA 1
ATOM 1256 C C . GLY A 1 172 ? -15.985 -22.243 11.797 1.00 59.12 172 GLY A C 1
ATOM 1257 O O . GLY A 1 172 ? -16.326 -22.263 10.613 1.00 59.12 172 GLY A O 1
ATOM 1258 N N . GLU A 1 173 ? -15.946 -23.366 12.523 1.00 54.00 173 GLU A N 1
ATOM 1259 C CA . GLU A 1 173 ? -16.401 -24.656 11.989 1.00 54.00 173 GLU A CA 1
ATOM 1260 C C . GLU A 1 173 ? -17.914 -24.627 11.711 1.00 54.00 173 GLU A C 1
ATOM 1262 O O . GLU A 1 173 ? -18.722 -24.462 12.619 1.00 54.00 173 GLU A O 1
ATOM 1267 N N . GLY A 1 174 ? -18.305 -24.829 10.449 1.00 55.75 174 GLY A N 1
ATOM 1268 C CA . GLY A 1 174 ? -19.717 -24.897 10.061 1.00 55.75 174 GLY A CA 1
ATOM 1269 C C . GLY A 1 174 ? -20.422 -23.542 9.925 1.00 55.75 174 GLY A C 1
ATOM 1270 O O . GLY A 1 174 ? -21.612 -23.478 10.215 1.00 55.75 174 GLY A O 1
ATOM 1271 N N . GLU A 1 175 ? -19.716 -22.495 9.469 1.00 58.19 175 GLU A N 1
ATOM 1272 C CA . GLU A 1 175 ? -20.254 -21.130 9.266 1.00 58.19 175 GLU A CA 1
ATOM 1273 C C . GLU A 1 175 ? -20.685 -20.433 10.574 1.00 58.19 175 GLU A C 1
ATOM 1275 O O . GLU A 1 175 ? -21.672 -19.699 10.615 1.00 58.19 175 GLU A O 1
ATOM 1280 N N . SER A 1 176 ? -19.945 -20.666 11.662 1.00 70.19 176 SER A N 1
ATOM 1281 C CA . SER A 1 176 ? -20.113 -19.961 12.938 1.00 70.19 176 SER A CA 1
ATOM 1282 C C . SER A 1 176 ? -19.006 -18.930 13.171 1.00 70.19 176 SER A C 1
ATOM 1284 O O . SER A 1 176 ? -17.975 -18.952 12.504 1.00 70.19 176 SER A O 1
ATOM 1286 N N . MET A 1 177 ? -19.164 -18.071 14.183 1.00 81.94 177 MET A N 1
ATOM 1287 C CA . MET A 1 177 ? -18.049 -17.262 14.695 1.00 81.94 177 MET A CA 1
ATOM 1288 C C . MET A 1 177 ? -16.886 -18.163 15.166 1.00 81.94 177 MET A C 1
ATOM 1290 O O . MET A 1 177 ? -17.135 -19.294 15.606 1.00 81.94 177 MET A O 1
ATOM 1294 N N . PRO A 1 178 ? -15.625 -17.692 15.117 1.00 87.06 178 PRO A N 1
ATOM 1295 C CA . PRO A 1 178 ? -14.487 -18.418 15.664 1.00 87.06 178 PRO A CA 1
ATOM 1296 C C . PRO A 1 178 ? -14.583 -18.514 17.189 1.00 87.06 178 PRO A C 1
ATOM 1298 O O . PRO A 1 178 ? -14.985 -17.558 17.850 1.00 87.06 178 PRO A O 1
ATOM 1301 N N . GLU A 1 179 ? -14.144 -19.639 17.762 1.00 86.06 179 GLU A N 1
ATOM 1302 C CA . GLU A 1 179 ? -14.153 -19.832 19.222 1.00 86.06 179 GLU A CA 1
ATOM 1303 C C . GLU A 1 179 ? -13.232 -18.860 19.966 1.00 86.06 179 GLU A C 1
ATOM 1305 O O . GLU A 1 179 ? -13.495 -18.525 21.118 1.00 86.06 179 GLU A O 1
ATOM 1310 N N . ARG A 1 180 ? -12.137 -18.434 19.327 1.00 89.62 180 ARG A N 1
ATOM 1311 C CA . ARG A 1 180 ? -11.193 -17.447 19.853 1.00 89.62 180 ARG A CA 1
ATOM 1312 C C . ARG A 1 180 ? -10.662 -16.557 18.744 1.00 89.62 180 ARG A C 1
ATOM 1314 O O . ARG A 1 180 ? -10.374 -17.030 17.644 1.00 89.62 180 ARG A O 1
ATOM 1321 N N . VAL A 1 181 ? -10.482 -15.287 19.081 1.00 93.19 181 VAL A N 1
ATOM 1322 C CA . VAL A 1 181 ? -9.822 -14.281 18.252 1.00 93.19 181 VAL A CA 1
ATOM 1323 C C . VAL A 1 181 ? -8.735 -13.617 19.076 1.00 93.19 181 VAL A C 1
ATOM 1325 O O . VAL A 1 181 ? -8.913 -13.350 20.266 1.00 93.19 181 VAL A O 1
ATOM 1328 N N . ARG A 1 182 ? -7.612 -13.328 18.426 1.00 93.50 182 ARG A N 1
ATOM 1329 C CA . ARG A 1 182 ? -6.554 -12.490 18.973 1.00 93.50 182 ARG A CA 1
ATOM 1330 C C . ARG A 1 182 ? -6.581 -11.122 18.307 1.00 93.50 182 ARG A C 1
ATOM 1332 O O . ARG A 1 182 ? -6.569 -11.047 17.082 1.00 93.50 182 ARG A O 1
ATOM 1339 N N . ILE A 1 183 ? -6.563 -10.059 19.106 1.00 93.44 183 ILE A N 1
ATOM 1340 C CA . ILE A 1 183 ? -6.337 -8.684 18.653 1.00 93.44 183 ILE A CA 1
ATOM 1341 C C . ILE A 1 183 ? -4.922 -8.294 19.054 1.00 93.44 183 ILE A C 1
ATOM 1343 O O . ILE A 1 183 ? -4.527 -8.481 20.205 1.00 93.44 183 ILE A O 1
ATOM 1347 N N . TYR A 1 184 ? -4.149 -7.768 18.113 1.00 91.62 184 TYR A N 1
ATOM 1348 C CA . TYR A 1 184 ? -2.803 -7.276 18.386 1.00 91.62 184 TYR A CA 1
ATOM 1349 C C . TYR A 1 184 ? -2.403 -6.165 17.419 1.00 91.62 184 TYR A C 1
ATOM 1351 O O . TYR A 1 184 ? -3.066 -5.907 16.411 1.00 91.62 184 TYR A O 1
ATOM 1359 N N . LYS A 1 185 ? -1.312 -5.470 17.750 1.00 90.69 185 LYS A N 1
ATOM 1360 C CA . LYS A 1 185 ? -0.743 -4.408 16.920 1.00 90.69 185 LYS A CA 1
ATOM 1361 C C . LYS A 1 185 ? -0.301 -4.962 15.560 1.00 90.69 185 LYS A C 1
ATOM 1363 O O . LYS A 1 185 ? 0.425 -5.948 15.500 1.00 90.69 185 LYS A O 1
ATOM 1368 N N . GLY A 1 186 ? -0.647 -4.275 14.472 1.00 84.31 186 GLY A N 1
ATOM 1369 C CA . GLY A 1 186 ? -0.226 -4.658 13.119 1.00 84.31 186 GLY A CA 1
ATOM 1370 C C . GLY A 1 186 ? 1.291 -4.588 12.908 1.00 84.31 186 GLY A C 1
ATOM 1371 O O . GLY A 1 186 ? 1.855 -5.396 12.174 1.00 84.31 186 GLY A O 1
ATOM 1372 N N . GLY A 1 187 ? 1.974 -3.677 13.606 1.00 82.12 187 GLY A N 1
ATOM 1373 C CA . GLY A 1 187 ? 3.431 -3.547 13.563 1.00 82.12 187 GLY A CA 1
ATOM 1374 C C . GLY A 1 187 ? 3.913 -3.128 12.176 1.00 82.12 187 GLY A C 1
ATOM 1375 O O . GLY A 1 187 ? 3.322 -2.245 11.554 1.00 82.12 187 GLY A O 1
ATOM 1376 N N . ASP A 1 188 ? 4.957 -3.793 11.686 1.00 79.62 188 ASP A N 1
ATOM 1377 C CA . ASP A 1 188 ? 5.514 -3.575 10.345 1.00 79.62 188 ASP A CA 1
ATOM 1378 C C . ASP A 1 188 ? 4.810 -4.423 9.269 1.00 79.62 188 ASP A C 1
ATOM 1380 O O . ASP A 1 188 ? 5.275 -4.507 8.131 1.00 79.62 188 ASP A O 1
ATOM 1384 N N . ARG A 1 189 ? 3.682 -5.070 9.597 1.00 83.44 189 ARG A N 1
ATOM 1385 C CA . ARG A 1 189 ? 2.910 -5.815 8.599 1.00 83.44 189 ARG A CA 1
ATOM 1386 C C . ARG A 1 189 ? 2.274 -4.859 7.589 1.00 83.44 189 ARG A C 1
ATOM 1388 O O . ARG A 1 189 ? 1.838 -3.769 7.977 1.00 83.44 189 ARG A O 1
ATOM 1395 N N . PRO A 1 190 ? 2.177 -5.270 6.313 1.00 89.19 190 PRO A N 1
ATOM 1396 C CA . PRO A 1 190 ? 1.426 -4.510 5.336 1.00 89.19 190 PRO A CA 1
ATOM 1397 C C . PRO A 1 190 ? -0.047 -4.393 5.727 1.00 89.19 190 PRO A C 1
ATOM 1399 O O . PRO A 1 190 ? -0.640 -5.384 6.141 1.00 89.19 190 PRO A O 1
ATOM 1402 N N . TYR A 1 191 ? -0.624 -3.204 5.560 1.00 88.50 191 TYR A N 1
ATOM 1403 C CA . TYR A 1 191 ? -2.057 -2.958 5.743 1.00 88.50 191 TYR A CA 1
ATOM 1404 C C . TYR A 1 191 ? -2.578 -1.989 4.682 1.00 88.50 191 TYR A C 1
ATOM 1406 O O . TYR A 1 191 ? -1.809 -1.212 4.097 1.00 88.50 191 TYR A O 1
ATOM 1414 N N . PHE A 1 192 ? -3.887 -2.026 4.443 1.00 88.31 192 PHE A N 1
ATOM 1415 C CA . PHE A 1 192 ? -4.512 -1.289 3.345 1.00 88.31 192 PHE A CA 1
ATOM 1416 C C . PHE A 1 192 ? -5.129 0.046 3.777 1.00 88.31 192 PHE A C 1
ATOM 1418 O O . PHE A 1 192 ? -5.615 0.218 4.897 1.00 88.31 192 PHE A O 1
ATOM 1425 N N . GLU A 1 193 ? -5.119 1.016 2.868 1.00 88.75 193 GLU A N 1
ATOM 1426 C CA . GLU A 1 193 ? -5.906 2.244 2.979 1.00 88.75 193 GLU A CA 1
ATOM 1427 C C . GLU A 1 193 ? -6.568 2.556 1.639 1.00 88.75 193 GLU A C 1
ATOM 1429 O O . GLU A 1 193 ? -5.884 2.825 0.647 1.00 88.75 193 GLU A O 1
ATOM 1434 N N . ASP A 1 194 ? -7.898 2.560 1.616 1.00 87.25 194 ASP A N 1
ATOM 1435 C CA . ASP A 1 194 ? -8.645 2.893 0.409 1.00 87.25 194 ASP A CA 1
ATOM 1436 C C . ASP A 1 194 ? -8.565 4.393 0.115 1.00 87.25 194 ASP A C 1
ATOM 1438 O O . ASP A 1 194 ? -8.765 5.247 0.983 1.00 87.25 194 ASP A O 1
ATOM 1442 N N . VAL A 1 195 ? -8.273 4.720 -1.145 1.00 88.38 195 VAL A N 1
ATOM 1443 C CA . VAL A 1 195 ? -8.160 6.107 -1.622 1.00 88.38 195 VAL A CA 1
ATOM 1444 C C . VAL A 1 195 ? -9.361 6.469 -2.483 1.00 88.38 195 VAL A C 1
ATOM 1446 O O . VAL A 1 195 ? -9.924 7.559 -2.355 1.00 88.38 195 VAL A O 1
ATOM 1449 N N . SER A 1 196 ? -9.741 5.564 -3.383 1.00 84.25 196 SER A N 1
ATOM 1450 C CA . SER A 1 196 ? -10.918 5.696 -4.231 1.00 84.25 196 SER A CA 1
ATOM 1451 C C . SER A 1 196 ? -11.400 4.313 -4.664 1.00 84.25 196 SER A C 1
ATOM 1453 O O . SER A 1 196 ? -10.655 3.596 -5.324 1.00 84.25 196 SER A O 1
ATOM 1455 N N . GLY A 1 197 ? -12.640 3.958 -4.310 1.00 66.81 197 GLY A N 1
ATOM 1456 C CA . GLY A 1 197 ? -13.311 2.732 -4.772 1.00 66.81 197 GLY A CA 1
ATOM 1457 C C . GLY A 1 197 ? -13.999 2.868 -6.140 1.00 66.81 197 GLY A C 1
ATOM 1458 O O . GLY A 1 197 ? -14.536 1.896 -6.660 1.00 66.81 197 GLY A O 1
ATOM 1459 N N . GLY A 1 198 ? -14.009 4.077 -6.718 1.00 68.94 198 GLY A N 1
ATOM 1460 C CA . GLY A 1 198 ? -14.639 4.389 -8.005 1.00 68.94 198 GLY A CA 1
ATOM 1461 C C . GLY A 1 198 ? -13.665 4.318 -9.185 1.00 68.94 198 GLY A C 1
ATOM 1462 O O . GLY A 1 198 ? -12.758 3.497 -9.211 1.00 68.94 198 GLY A O 1
ATOM 1463 N N . GLY A 1 199 ? -13.850 5.191 -10.182 1.00 71.00 199 GLY A N 1
ATOM 1464 C CA . GLY A 1 199 ? -12.896 5.374 -11.282 1.00 71.00 199 GLY A CA 1
ATOM 1465 C C . GLY A 1 199 ? -11.911 6.517 -10.981 1.00 71.00 199 GLY A C 1
ATOM 1466 O O . GLY A 1 199 ? -12.360 7.668 -10.943 1.00 71.00 199 GLY A O 1
ATOM 1467 N N . PRO A 1 200 ? -10.596 6.275 -10.802 1.00 80.94 200 PRO A N 1
ATOM 1468 C CA . PRO A 1 200 ? -9.927 4.974 -10.789 1.00 80.94 200 PRO A CA 1
ATOM 1469 C C . PRO A 1 200 ? -9.941 4.292 -9.424 1.00 80.94 200 PRO A C 1
ATOM 1471 O O . PRO A 1 200 ? -9.881 4.965 -8.396 1.00 80.94 200 PRO A O 1
ATOM 1474 N N . LEU A 1 201 ? -9.895 2.957 -9.435 1.00 88.31 201 LEU A N 1
ATOM 1475 C CA . LEU A 1 201 ? -9.669 2.175 -8.225 1.00 88.31 201 LEU A CA 1
ATOM 1476 C C . LEU A 1 201 ? -8.226 2.401 -7.769 1.00 88.31 201 LEU A C 1
ATOM 1478 O O . LEU A 1 201 ? -7.284 2.022 -8.475 1.00 88.31 201 LEU A O 1
ATOM 1482 N N . VAL A 1 202 ? -8.064 3.036 -6.609 1.00 91.88 202 VAL A N 1
ATOM 1483 C CA . VAL A 1 202 ? -6.770 3.369 -6.002 1.00 91.88 202 VAL A CA 1
ATOM 1484 C C . VAL A 1 202 ? -6.801 2.996 -4.528 1.00 91.88 202 VAL A C 1
ATOM 1486 O O . VAL A 1 202 ? -7.709 3.393 -3.797 1.00 91.88 202 VAL A O 1
ATOM 1489 N N . TYR A 1 203 ? -5.758 2.310 -4.084 1.00 93.38 203 TYR A N 1
ATOM 1490 C CA . TYR A 1 203 ? -5.540 1.977 -2.683 1.00 93.38 203 TYR A CA 1
ATOM 1491 C C . TYR A 1 203 ? -4.049 2.044 -2.344 1.00 93.38 203 TYR A C 1
ATOM 1493 O O . TYR A 1 203 ? -3.176 1.984 -3.221 1.00 93.38 203 TYR A O 1
ATOM 1501 N N . LEU A 1 204 ? -3.751 2.221 -1.063 1.00 95.31 204 LEU A N 1
ATOM 1502 C CA . LEU A 1 204 ? -2.393 2.233 -0.535 1.00 95.31 204 LEU A CA 1
ATOM 1503 C C . LEU A 1 204 ? -2.115 0.931 0.195 1.00 95.31 204 LEU A C 1
ATOM 1505 O O . LEU A 1 204 ? -2.992 0.382 0.856 1.00 95.31 204 LEU A O 1
ATOM 1509 N N . ILE A 1 205 ? -0.869 0.481 0.103 1.00 94.56 205 ILE A N 1
ATOM 1510 C CA . ILE A 1 205 ? -0.336 -0.583 0.946 1.00 94.56 205 ILE A CA 1
ATOM 1511 C C . ILE A 1 205 ? 0.765 0.040 1.782 1.00 94.56 205 ILE A C 1
ATOM 1513 O O . ILE A 1 205 ? 1.843 0.374 1.279 1.00 94.56 205 ILE A O 1
ATOM 1517 N N . HIS A 1 206 ? 0.473 0.239 3.055 1.00 92.88 206 HIS A N 1
ATOM 1518 C CA . HIS A 1 206 ? 1.450 0.693 4.031 1.00 92.88 206 HIS A CA 1
ATOM 1519 C C . HIS A 1 206 ? 2.417 -0.432 4.362 1.00 92.88 206 HIS A C 1
ATOM 1521 O O . HIS A 1 206 ? 2.080 -1.596 4.179 1.00 92.88 206 HIS A O 1
ATOM 1527 N N . ASN A 1 207 ? 3.625 -0.092 4.815 1.00 91.88 207 ASN A N 1
ATOM 1528 C CA . ASN A 1 207 ? 4.649 -1.061 5.229 1.00 91.88 207 ASN A CA 1
ATOM 1529 C C . ASN A 1 207 ? 4.914 -2.192 4.213 1.00 91.88 207 ASN A C 1
ATOM 1531 O O . ASN A 1 207 ? 5.240 -3.316 4.591 1.00 91.88 207 ASN A O 1
ATOM 1535 N N . LEU A 1 208 ? 4.783 -1.923 2.907 1.00 94.44 208 LEU A N 1
ATOM 1536 C CA . LEU A 1 208 ? 5.055 -2.940 1.893 1.00 94.44 208 LEU A CA 1
ATOM 1537 C C . LEU A 1 208 ? 6.527 -3.355 1.925 1.00 94.44 208 LEU A C 1
ATOM 1539 O O . LEU A 1 208 ? 6.822 -4.532 1.739 1.00 94.44 208 LEU A O 1
ATOM 1543 N N . LEU A 1 209 ? 7.447 -2.407 2.118 1.00 94.12 209 LEU A N 1
ATOM 1544 C CA . LEU A 1 209 ? 8.872 -2.701 2.280 1.00 94.12 209 LEU A CA 1
ATOM 1545 C C . LEU A 1 209 ? 9.233 -2.794 3.760 1.00 94.12 209 LEU A C 1
ATOM 1547 O O . LEU A 1 209 ? 8.905 -1.902 4.539 1.00 94.12 209 LEU A O 1
ATOM 1551 N N . SER A 1 210 ? 9.947 -3.858 4.113 1.00 83.56 210 SER A N 1
ATOM 1552 C CA . SER A 1 210 ? 10.409 -4.120 5.469 1.00 83.56 210 SER A CA 1
ATOM 1553 C C . SER A 1 210 ? 11.650 -3.291 5.795 1.00 83.56 210 SER A C 1
ATOM 1555 O O . SER A 1 210 ? 12.491 -3.009 4.933 1.00 83.56 210 SER A O 1
ATOM 1557 N N . THR A 1 211 ? 11.767 -2.937 7.072 1.00 78.94 211 THR A N 1
ATOM 1558 C CA . THR A 1 211 ? 12.962 -2.332 7.669 1.00 78.94 211 THR A CA 1
ATOM 1559 C C . THR A 1 211 ? 13.576 -3.186 8.779 1.00 78.94 211 THR A C 1
ATOM 1561 O O . THR A 1 211 ? 14.590 -2.786 9.344 1.00 78.94 211 THR A O 1
ATOM 1564 N N . GLU A 1 212 ? 12.995 -4.348 9.105 1.00 73.50 212 GLU A N 1
ATOM 1565 C CA . GLU A 1 212 ? 13.369 -5.120 10.300 1.00 73.50 212 GLU A CA 1
ATOM 1566 C C . GLU A 1 212 ? 14.735 -5.809 10.175 1.00 73.50 212 GLU A C 1
ATOM 1568 O O . GLU A 1 212 ? 15.582 -5.696 11.059 1.00 73.50 212 GLU A O 1
ATOM 1573 N N . THR A 1 213 ? 14.960 -6.546 9.082 1.00 72.25 213 THR A N 1
ATOM 1574 C CA . THR A 1 213 ? 16.204 -7.317 8.875 1.00 72.25 213 THR A CA 1
ATOM 1575 C C . THR A 1 213 ? 17.168 -6.618 7.924 1.00 72.25 213 THR A C 1
ATOM 1577 O O . THR A 1 213 ? 18.374 -6.577 8.165 1.00 72.25 213 THR A O 1
ATOM 1580 N N . ILE A 1 214 ? 16.632 -6.061 6.841 1.00 83.38 214 ILE A N 1
ATOM 1581 C CA . ILE A 1 214 ? 17.325 -5.254 5.842 1.00 83.38 214 ILE A CA 1
ATOM 1582 C C . ILE A 1 214 ? 16.416 -4.065 5.551 1.00 83.38 214 ILE A C 1
ATOM 1584 O O . ILE A 1 214 ? 15.211 -4.239 5.397 1.00 83.38 214 ILE A O 1
ATOM 1588 N N . ASP A 1 215 ? 16.990 -2.869 5.426 1.00 93.25 215 ASP A N 1
ATOM 1589 C CA . ASP A 1 215 ? 16.280 -1.726 4.855 1.00 93.25 215 ASP A CA 1
ATOM 1590 C C . ASP A 1 215 ? 16.122 -1.943 3.342 1.00 93.25 215 ASP A C 1
ATOM 1592 O O . ASP A 1 215 ? 16.980 -1.567 2.538 1.00 93.25 215 ASP A O 1
ATOM 1596 N N . GLU A 1 216 ? 15.035 -2.613 2.955 1.00 95.31 216 GLU A N 1
ATOM 1597 C CA . GLU A 1 216 ? 14.747 -2.979 1.564 1.00 95.31 216 GLU A CA 1
ATOM 1598 C C . GLU A 1 216 ? 14.654 -1.747 0.653 1.00 95.31 216 GLU A C 1
ATOM 1600 O O . GLU A 1 216 ? 15.015 -1.798 -0.527 1.00 95.31 216 GLU A O 1
ATOM 1605 N N . SER A 1 217 ? 14.225 -0.611 1.207 1.00 96.38 217 SER A N 1
ATOM 1606 C CA . SER A 1 217 ? 14.152 0.647 0.471 1.00 96.38 217 SER A CA 1
ATOM 1607 C C . SER A 1 217 ? 15.546 1.169 0.124 1.00 96.38 2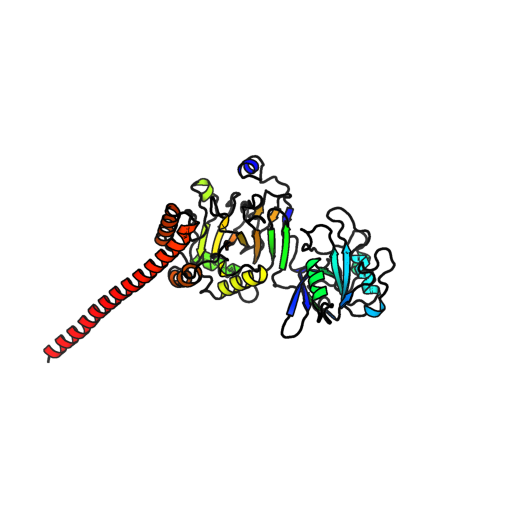17 SER A C 1
ATOM 1609 O O . SER A 1 217 ? 15.818 1.482 -1.038 1.00 96.38 217 SER A O 1
ATOM 1611 N N . GLN A 1 218 ? 16.452 1.213 1.108 1.00 96.44 218 GLN A N 1
ATOM 1612 C CA . GLN A 1 218 ? 17.838 1.622 0.874 1.00 96.44 218 GLN A CA 1
ATOM 1613 C C . GLN A 1 218 ? 18.553 0.644 -0.064 1.00 96.44 218 GLN A C 1
ATOM 1615 O O . GLN A 1 218 ? 19.251 1.068 -0.986 1.00 96.44 218 GLN A O 1
ATOM 1620 N N . TYR A 1 219 ? 18.308 -0.657 0.103 1.00 96.00 219 TYR A N 1
ATOM 1621 C CA . TYR A 1 219 ? 18.842 -1.693 -0.775 1.00 96.00 219 TYR A CA 1
ATOM 1622 C C . TYR A 1 219 ? 18.485 -1.443 -2.251 1.00 96.00 219 TYR A C 1
ATOM 1624 O O . TYR A 1 219 ? 19.353 -1.471 -3.128 1.00 96.00 219 TYR A O 1
ATOM 1632 N N . LEU A 1 220 ? 17.216 -1.132 -2.536 1.00 95.88 220 LEU A N 1
ATOM 1633 C CA . LEU A 1 220 ? 16.749 -0.792 -3.882 1.00 95.88 220 LEU A CA 1
ATOM 1634 C C . LEU A 1 220 ? 17.398 0.497 -4.420 1.00 95.88 220 LEU A C 1
ATOM 1636 O O . LEU A 1 220 ? 17.791 0.540 -5.590 1.00 95.88 220 LEU A O 1
ATOM 1640 N N . ILE A 1 221 ? 17.560 1.533 -3.588 1.00 96.69 221 ILE A N 1
ATOM 1641 C CA . ILE A 1 221 ? 18.248 2.783 -3.968 1.00 96.69 221 ILE A CA 1
ATOM 1642 C C . ILE A 1 221 ? 19.701 2.503 -4.373 1.00 96.69 221 ILE A C 1
ATOM 1644 O O . ILE A 1 221 ? 20.157 2.991 -5.416 1.00 96.69 221 ILE A O 1
ATOM 1648 N N . ASP A 1 222 ? 20.422 1.692 -3.601 1.00 95.88 222 ASP A N 1
ATOM 1649 C CA . ASP A 1 222 ? 21.818 1.329 -3.869 1.00 95.88 222 ASP A CA 1
ATOM 1650 C C . ASP A 1 222 ? 21.941 0.495 -5.150 1.00 95.88 222 ASP A C 1
ATOM 1652 O O . ASP A 1 222 ? 22.829 0.715 -5.986 1.00 95.88 222 ASP A O 1
ATOM 1656 N N . LEU A 1 223 ? 20.998 -0.423 -5.366 1.00 93.62 223 LEU A N 1
ATOM 1657 C CA . LEU A 1 223 ? 20.900 -1.225 -6.580 1.00 93.62 223 LEU A CA 1
ATOM 1658 C C . LEU A 1 223 ? 20.707 -0.339 -7.822 1.00 93.62 223 LEU A C 1
ATOM 1660 O O . LEU A 1 223 ? 21.439 -0.481 -8.805 1.00 93.62 223 LEU A O 1
ATOM 1664 N N . GLY A 1 224 ? 19.771 0.612 -7.768 1.00 93.44 224 GLY A N 1
ATOM 1665 C CA . GLY A 1 224 ? 19.531 1.575 -8.845 1.00 93.44 224 GLY A CA 1
ATOM 1666 C C . GLY A 1 224 ? 20.735 2.480 -9.102 1.00 93.44 224 GLY A C 1
ATOM 1667 O O . GLY A 1 224 ? 21.161 2.657 -10.246 1.00 93.44 224 GLY A O 1
ATOM 1668 N N . THR A 1 225 ? 21.345 2.993 -8.033 1.00 94.56 225 THR A N 1
ATOM 1669 C CA . THR A 1 225 ? 22.519 3.874 -8.102 1.00 94.56 225 THR A CA 1
ATOM 1670 C C . THR A 1 225 ? 23.724 3.154 -8.706 1.00 94.56 225 THR A C 1
ATOM 1672 O O . THR A 1 225 ? 24.382 3.688 -9.600 1.00 94.56 225 THR A O 1
ATOM 1675 N N . SER A 1 226 ? 23.979 1.910 -8.294 1.00 92.25 226 SER A N 1
ATOM 1676 C CA . SER A 1 226 ? 25.088 1.093 -8.806 1.00 92.25 226 SER A CA 1
ATOM 1677 C C . SER A 1 226 ? 24.899 0.650 -10.263 1.00 92.25 226 SER A C 1
ATOM 1679 O O . SER A 1 226 ? 25.883 0.478 -11.002 1.00 92.25 226 SER A O 1
ATOM 1681 N N . ALA A 1 227 ? 23.646 0.469 -10.692 1.00 89.38 227 ALA A N 1
ATOM 1682 C CA . ALA A 1 227 ? 23.288 0.203 -12.078 1.00 89.38 227 ALA A CA 1
ATOM 1683 C C . ALA A 1 227 ? 23.394 1.465 -12.951 1.00 89.38 227 ALA A C 1
ATOM 1685 O O . ALA A 1 227 ? 23.772 1.359 -14.122 1.00 89.38 227 ALA A O 1
ATOM 1686 N N . GLY A 1 228 ? 23.144 2.641 -12.375 1.00 90.44 228 GLY A N 1
ATOM 1687 C CA . GLY A 1 228 ? 23.252 3.948 -13.014 1.00 90.44 228 GLY A CA 1
ATOM 1688 C C . GLY A 1 228 ? 21.942 4.383 -13.668 1.00 90.44 228 GLY A C 1
ATOM 1689 O O . GLY A 1 228 ? 21.541 3.829 -14.693 1.00 90.44 228 GLY A O 1
ATOM 1690 N N . PHE A 1 229 ? 21.310 5.403 -13.085 1.00 89.94 229 PHE A N 1
ATOM 1691 C CA . PHE A 1 229 ? 20.114 6.051 -13.622 1.00 89.94 229 PHE A CA 1
ATOM 1692 C C . PHE A 1 229 ? 20.416 6.830 -14.908 1.00 89.94 229 PHE A C 1
ATOM 1694 O O . PHE A 1 229 ? 21.467 7.462 -15.030 1.00 89.94 229 PHE A O 1
ATOM 1701 N N . VAL A 1 230 ? 19.476 6.819 -15.856 1.00 85.69 230 VAL A N 1
ATOM 1702 C CA . VAL A 1 230 ? 19.611 7.484 -17.159 1.00 85.69 230 VAL A CA 1
ATOM 1703 C C . VAL A 1 230 ? 18.398 8.381 -17.427 1.00 85.69 230 VAL A C 1
ATOM 1705 O O . VAL A 1 230 ? 17.260 7.992 -17.180 1.00 85.69 230 VAL A O 1
ATOM 1708 N N . LYS A 1 231 ? 18.640 9.584 -17.959 1.00 78.62 231 LYS A N 1
ATOM 1709 C CA . LYS A 1 231 ? 17.623 10.590 -18.334 1.00 78.62 231 LYS A CA 1
ATOM 1710 C C . LYS A 1 231 ? 16.897 10.314 -19.665 1.00 78.62 231 LYS A C 1
ATOM 1712 O O . LYS A 1 231 ? 16.123 11.147 -20.118 1.00 78.62 231 LYS A O 1
ATOM 1717 N N . ASP A 1 232 ? 17.149 9.168 -20.298 1.00 61.69 232 ASP A N 1
ATOM 1718 C CA . ASP A 1 232 ? 16.685 8.831 -21.652 1.00 61.69 232 ASP A CA 1
ATOM 1719 C C . ASP A 1 232 ? 15.688 7.658 -21.624 1.00 61.69 232 ASP A C 1
ATOM 1721 O O . ASP A 1 232 ? 16.080 6.499 -21.794 1.00 61.69 232 ASP A O 1
ATOM 1725 N N . PRO A 1 233 ? 14.389 7.921 -21.407 1.00 58.66 233 PRO A N 1
ATOM 1726 C CA . PRO A 1 233 ? 13.344 6.963 -21.678 1.00 58.66 233 PRO A CA 1
ATOM 1727 C C . PRO A 1 233 ? 13.032 7.026 -23.175 1.00 58.66 233 PRO A C 1
ATOM 1729 O O . PRO A 1 233 ? 11.959 7.472 -23.589 1.00 58.66 233 PRO A O 1
ATOM 1732 N N . THR A 1 234 ? 13.954 6.574 -24.023 1.00 58.38 234 THR A N 1
ATOM 1733 C CA . THR A 1 234 ? 13.546 6.148 -25.361 1.00 58.38 234 THR A CA 1
ATOM 1734 C C . THR A 1 234 ? 12.446 5.099 -25.153 1.00 58.38 234 THR A C 1
ATOM 1736 O O . THR A 1 234 ? 12.659 4.195 -24.336 1.00 58.38 234 THR A O 1
ATOM 1739 N N . PRO A 1 235 ? 11.274 5.191 -25.817 1.00 64.38 235 PRO A N 1
ATOM 1740 C CA . PRO A 1 235 ? 10.205 4.226 -25.599 1.00 64.38 235 PRO A CA 1
ATOM 1741 C C . PRO A 1 235 ? 10.750 2.805 -25.724 1.00 64.38 235 PRO A C 1
ATOM 1743 O O . PRO A 1 235 ? 11.385 2.463 -26.726 1.00 64.38 235 PRO A O 1
ATOM 1746 N N . ASN A 1 236 ? 10.542 1.995 -24.695 1.00 70.06 236 ASN A N 1
ATOM 1747 C CA . ASN A 1 236 ? 11.065 0.644 -24.635 1.00 70.06 236 ASN A CA 1
ATOM 1748 C C . ASN A 1 236 ? 9.958 -0.306 -24.211 1.00 70.06 236 ASN A C 1
ATOM 1750 O O . ASN A 1 236 ? 9.611 -0.394 -23.036 1.00 70.06 236 ASN A O 1
ATOM 1754 N N . TRP A 1 237 ? 9.449 -1.050 -25.185 1.00 68.31 237 TRP A N 1
ATOM 1755 C CA . TRP A 1 237 ? 8.350 -1.981 -24.980 1.00 68.31 237 TRP A CA 1
ATOM 1756 C C . TRP A 1 237 ? 8.764 -3.183 -24.130 1.00 68.31 237 TRP A C 1
ATOM 1758 O O . TRP A 1 237 ? 7.934 -3.762 -23.439 1.00 68.31 237 TRP A O 1
ATOM 1768 N N . LEU A 1 238 ? 10.049 -3.554 -24.148 1.00 72.44 238 LEU A N 1
ATOM 1769 C CA . LEU A 1 238 ? 10.563 -4.670 -23.350 1.00 72.44 238 LEU A CA 1
ATOM 1770 C C . LEU A 1 238 ? 10.473 -4.371 -21.846 1.00 72.44 238 LEU A C 1
ATOM 1772 O O . LEU A 1 238 ? 10.253 -5.271 -21.043 1.00 72.44 238 LEU A O 1
ATOM 1776 N N . GLU A 1 239 ? 10.636 -3.099 -21.486 1.00 73.44 239 GLU A N 1
ATOM 1777 C CA . GLU A 1 239 ? 10.692 -2.613 -20.104 1.00 73.44 239 GLU A CA 1
ATOM 1778 C C . GLU A 1 239 ? 9.452 -1.789 -19.723 1.00 73.44 239 GLU A C 1
ATOM 1780 O O . GLU A 1 239 ? 9.430 -1.196 -18.652 1.00 73.44 239 GLU A O 1
ATOM 1785 N N . GLY A 1 240 ? 8.429 -1.740 -20.585 1.00 63.47 240 GLY A N 1
ATOM 1786 C CA . GLY A 1 240 ? 7.161 -1.059 -20.304 1.00 63.47 240 GLY A CA 1
ATOM 1787 C C . GLY A 1 240 ? 7.213 0.473 -20.339 1.00 63.47 240 GLY A C 1
ATOM 1788 O O . GLY A 1 240 ? 6.264 1.122 -19.904 1.00 63.47 240 GLY A O 1
ATOM 1789 N N . PHE A 1 241 ? 8.282 1.080 -20.868 1.00 63.12 241 PHE A N 1
ATOM 1790 C CA . PHE A 1 241 ? 8.399 2.536 -20.943 1.00 63.12 241 PHE A CA 1
ATOM 1791 C C . PHE A 1 241 ? 7.711 3.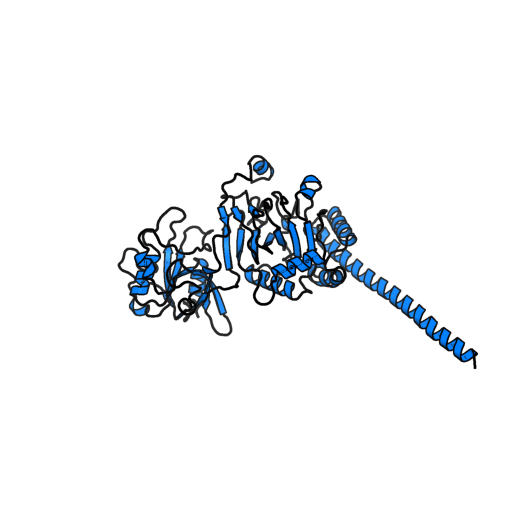110 -22.180 1.00 63.12 241 PHE A C 1
ATOM 1793 O O . PHE A 1 241 ? 8.156 2.916 -23.315 1.00 63.12 241 PHE A O 1
ATOM 1800 N N . SER A 1 242 ? 6.700 3.945 -21.955 1.00 56.03 242 SER A N 1
ATOM 1801 C CA . SER A 1 242 ? 6.236 4.919 -22.939 1.00 56.03 242 SER A CA 1
ATOM 1802 C C . SER A 1 242 ? 7.135 6.159 -22.881 1.00 56.03 242 SER A C 1
ATOM 1804 O O . SER A 1 242 ? 7.050 6.952 -21.943 1.00 56.03 242 SER A O 1
ATOM 1806 N N . GLY A 1 243 ? 8.025 6.321 -23.856 1.00 53.62 243 GLY A N 1
ATOM 1807 C CA . GLY A 1 243 ? 8.895 7.495 -23.932 1.00 53.62 243 GLY A CA 1
ATOM 1808 C C . GLY A 1 243 ? 8.189 8.739 -24.476 1.00 53.62 243 GLY A C 1
ATOM 1809 O O . GLY A 1 243 ? 7.133 8.652 -25.107 1.00 53.62 243 GLY A O 1
ATOM 1810 N N . THR A 1 244 ? 8.805 9.902 -24.263 1.00 56.56 244 THR A N 1
ATOM 1811 C CA . THR A 1 244 ? 8.416 11.181 -24.880 1.00 56.56 244 THR A CA 1
ATOM 1812 C C . THR A 1 244 ? 9.540 11.666 -25.789 1.00 56.56 244 THR A C 1
ATOM 1814 O O . THR A 1 244 ? 10.712 11.564 -25.445 1.00 56.56 244 THR A O 1
ATOM 1817 N N . SER A 1 245 ? 9.196 12.196 -26.964 1.00 55.53 245 SER A N 1
ATOM 1818 C CA . SER A 1 245 ? 10.164 12.812 -27.881 1.00 55.53 245 SER A CA 1
ATOM 1819 C C . SER A 1 245 ? 10.405 14.297 -27.577 1.00 55.53 245 SER A C 1
ATOM 1821 O O . SER A 1 245 ? 11.072 14.984 -28.349 1.00 55.53 245 SER A O 1
ATOM 1823 N N . ASN A 1 246 ? 9.804 14.835 -26.511 1.00 65.38 246 ASN A N 1
ATOM 1824 C CA . ASN A 1 246 ? 9.892 16.247 -26.159 1.00 65.38 246 ASN A CA 1
ATOM 1825 C C . ASN A 1 246 ? 11.038 16.491 -25.170 1.00 65.38 246 ASN A C 1
ATOM 1827 O O . ASN A 1 246 ? 10.920 16.145 -23.997 1.00 65.38 246 ASN A O 1
ATOM 1831 N N . GLN A 1 247 ? 12.106 17.156 -25.622 1.00 65.12 247 GLN A N 1
ATOM 1832 C CA . GLN A 1 247 ? 13.296 17.422 -24.806 1.00 65.12 247 GLN A CA 1
ATOM 1833 C C . GLN A 1 247 ? 12.979 18.126 -23.480 1.00 65.12 247 GLN A C 1
ATOM 1835 O O . GLN A 1 247 ? 13.484 17.730 -22.440 1.00 65.12 247 GLN A O 1
ATOM 1840 N N . LYS A 1 248 ? 12.061 19.099 -23.476 1.00 69.88 248 LYS A N 1
ATOM 1841 C CA . LYS A 1 248 ? 11.674 19.798 -22.242 1.00 69.88 248 LYS A CA 1
ATOM 1842 C C . LYS A 1 248 ? 11.001 18.862 -21.231 1.00 69.88 248 LYS A C 1
ATOM 1844 O O . LYS A 1 248 ? 11.099 19.068 -20.027 1.00 69.88 248 LYS A O 1
ATOM 1849 N N . GLU A 1 249 ? 10.280 17.850 -21.708 1.00 72.50 249 GLU A N 1
ATOM 1850 C CA . GLU A 1 249 ? 9.666 16.839 -20.838 1.00 72.50 249 GLU A CA 1
ATOM 1851 C C . GLU A 1 249 ? 10.682 15.837 -20.305 1.00 72.50 249 GLU A C 1
ATOM 1853 O O . GLU A 1 249 ? 10.508 15.357 -19.190 1.00 72.50 249 GLU A O 1
ATOM 1858 N N . LEU A 1 250 ? 11.735 15.558 -21.074 1.00 73.56 250 LEU A N 1
ATOM 1859 C CA . LEU A 1 250 ? 12.869 14.751 -20.633 1.00 73.56 250 LEU A CA 1
ATOM 1860 C C . LEU A 1 250 ? 13.669 15.472 -19.545 1.00 73.56 250 LEU A C 1
ATOM 1862 O O . LEU A 1 250 ? 13.963 14.891 -18.502 1.00 73.56 250 LEU A O 1
ATOM 1866 N N . ASP A 1 251 ? 13.951 16.757 -19.754 1.00 78.25 251 ASP A N 1
ATOM 1867 C CA . ASP A 1 251 ? 14.712 17.571 -18.808 1.00 78.25 251 ASP A CA 1
ATOM 1868 C C . ASP A 1 251 ? 13.964 17.703 -17.469 1.00 78.25 251 ASP A C 1
ATOM 1870 O O . ASP A 1 251 ? 14.566 17.544 -16.408 1.00 78.25 251 ASP A O 1
ATOM 1874 N N . GLU A 1 252 ? 12.640 17.910 -17.515 1.00 86.06 252 GLU A N 1
ATOM 1875 C CA . GLU A 1 252 ? 11.766 17.972 -16.333 1.00 86.06 252 GLU A CA 1
ATOM 1876 C C . GLU A 1 252 ? 11.408 16.590 -15.740 1.00 86.06 252 GLU A C 1
ATOM 1878 O O . GLU A 1 252 ? 10.794 16.551 -14.674 1.00 86.06 252 GLU A O 1
ATOM 1883 N N . GLY A 1 253 ? 11.725 15.483 -16.420 1.00 87.00 253 GLY A N 1
ATOM 1884 C CA . GLY A 1 253 ? 11.346 14.115 -16.039 1.00 87.00 253 GLY A CA 1
ATOM 1885 C C . GLY A 1 253 ? 12.339 13.432 -15.091 1.00 87.00 253 GLY A C 1
ATOM 1886 O O . GLY A 1 253 ? 13.431 13.952 -14.881 1.00 87.00 253 GLY A O 1
ATOM 1887 N N . PRO A 1 254 ? 12.016 12.260 -14.522 1.00 90.50 254 PRO A N 1
ATOM 1888 C CA . PRO A 1 254 ? 12.952 11.519 -13.679 1.00 90.50 254 PRO A CA 1
ATOM 1889 C C . PRO A 1 254 ? 14.098 10.896 -14.479 1.00 90.50 254 PRO A C 1
ATOM 1891 O O . PRO A 1 254 ? 13.978 10.603 -15.670 1.00 90.50 254 PRO A O 1
ATOM 1894 N N . SER A 1 255 ? 15.187 10.586 -13.781 1.00 91.44 255 SER A N 1
ATOM 1895 C CA . SER A 1 255 ? 16.176 9.620 -14.268 1.00 91.44 255 SER A CA 1
ATOM 1896 C C . SER A 1 255 ? 15.710 8.206 -13.920 1.00 91.44 255 SER A C 1
ATOM 1898 O O . SER A 1 255 ? 15.278 7.970 -12.795 1.00 91.44 255 SER A O 1
ATOM 1900 N N . THR A 1 256 ? 15.799 7.252 -14.845 1.00 89.38 256 THR A N 1
ATOM 1901 C CA . THR A 1 256 ? 15.226 5.905 -14.664 1.00 89.38 256 THR A CA 1
ATOM 1902 C C . THR A 1 256 ? 16.234 4.792 -14.928 1.00 89.38 256 THR A C 1
ATOM 1904 O O . THR A 1 256 ? 17.246 4.992 -15.606 1.00 89.38 256 THR A O 1
ATOM 1907 N N . VAL A 1 257 ? 15.977 3.611 -14.370 1.00 89.12 257 VAL A N 1
ATOM 1908 C CA . VAL A 1 257 ? 16.693 2.371 -14.683 1.00 89.12 257 VAL A CA 1
ATOM 1909 C C . VAL A 1 257 ? 15.764 1.178 -14.474 1.00 89.12 257 VAL A C 1
ATOM 1911 O O . VAL A 1 257 ? 15.086 1.102 -13.455 1.00 89.12 257 VAL A O 1
ATOM 1914 N N . THR A 1 258 ? 15.749 0.234 -15.416 1.00 88.88 258 THR A N 1
ATOM 1915 C CA . THR A 1 258 ? 15.028 -1.037 -15.249 1.00 88.88 258 THR A CA 1
ATOM 1916 C C . THR A 1 258 ? 15.993 -2.171 -14.968 1.00 88.88 258 THR A C 1
ATOM 1918 O O . THR A 1 258 ? 17.001 -2.331 -15.666 1.00 88.88 258 THR A O 1
ATOM 1921 N N . LEU A 1 259 ? 15.666 -2.959 -13.946 1.00 89.56 259 LEU A N 1
ATOM 1922 C CA . LEU A 1 259 ? 16.474 -4.073 -13.477 1.00 89.56 259 LEU A CA 1
ATOM 1923 C C . LEU A 1 259 ? 15.716 -5.397 -13.622 1.00 89.56 259 LEU A C 1
ATOM 1925 O O . LEU A 1 259 ? 14.659 -5.609 -13.034 1.00 89.56 259 LEU A O 1
ATOM 1929 N N . TRP A 1 260 ? 16.321 -6.308 -14.374 1.00 86.69 260 TRP A N 1
ATOM 1930 C CA . TRP A 1 260 ? 15.900 -7.691 -14.572 1.00 86.69 260 TRP A CA 1
ATOM 1931 C C . TRP A 1 260 ? 16.587 -8.559 -13.519 1.00 86.69 260 TRP A C 1
ATOM 1933 O O . TRP A 1 260 ? 17.617 -9.177 -13.789 1.00 86.69 260 TRP A O 1
ATOM 1943 N N . LYS A 1 261 ? 16.089 -8.509 -12.280 1.00 78.38 261 LYS A N 1
ATOM 1944 C CA . LYS A 1 261 ? 16.717 -9.185 -11.129 1.00 78.38 261 LYS A CA 1
ATOM 1945 C C . LYS A 1 261 ? 15.755 -9.949 -10.210 1.00 78.38 261 LYS A C 1
ATOM 1947 O O . LYS A 1 261 ? 16.234 -10.638 -9.318 1.00 78.38 261 LYS A O 1
ATOM 1952 N N . GLY A 1 262 ? 14.439 -9.881 -10.435 1.00 66.69 262 GLY A N 1
ATOM 1953 C CA . GLY A 1 262 ? 13.437 -10.388 -9.480 1.00 66.69 262 GLY A CA 1
ATOM 1954 C C . GLY A 1 262 ? 13.629 -11.851 -9.059 1.00 66.69 262 GLY A C 1
ATOM 1955 O O . GLY A 1 262 ? 13.542 -12.160 -7.882 1.00 66.69 262 GLY A O 1
ATOM 1956 N N . GLY A 1 263 ? 13.979 -12.742 -9.994 1.00 72.06 263 GLY A N 1
ATOM 1957 C CA . GLY A 1 263 ? 14.134 -14.178 -9.705 1.00 72.06 263 GLY A CA 1
ATOM 1958 C C . GLY A 1 263 ? 15.524 -14.638 -9.246 1.00 72.06 263 GLY A C 1
ATOM 1959 O O . GLY A 1 263 ? 15.696 -15.814 -8.940 1.00 72.06 263 GLY A O 1
ATOM 1960 N N . VAL A 1 264 ? 16.527 -13.757 -9.240 1.00 79.38 264 VAL A N 1
ATOM 1961 C CA . VAL A 1 264 ? 17.932 -14.109 -8.927 1.00 79.38 264 VAL A CA 1
ATOM 1962 C C . VAL A 1 264 ? 18.435 -13.467 -7.639 1.00 79.38 264 VAL A C 1
ATOM 1964 O O . VAL A 1 264 ? 19.452 -13.890 -7.096 1.00 79.38 264 VAL A O 1
ATOM 1967 N N . ASP A 1 265 ? 17.741 -12.436 -7.171 1.00 89.25 265 ASP A N 1
ATOM 1968 C CA . ASP A 1 265 ? 18.086 -11.671 -5.987 1.00 89.25 265 ASP A CA 1
ATOM 1969 C C . ASP A 1 265 ? 17.104 -12.008 -4.864 1.00 89.25 265 ASP A C 1
ATOM 1971 O O . ASP A 1 265 ? 15.900 -11.806 -5.013 1.00 89.25 265 ASP A O 1
ATOM 1975 N N . ASN A 1 266 ? 17.602 -12.550 -3.751 1.00 90.38 266 ASN A N 1
ATOM 1976 C CA . ASN A 1 266 ? 16.742 -13.043 -2.671 1.00 90.38 266 ASN A CA 1
ATOM 1977 C C . ASN A 1 266 ? 15.908 -11.931 -2.021 1.00 90.38 266 ASN A C 1
ATOM 1979 O O . ASN A 1 266 ? 14.787 -12.201 -1.599 1.00 90.38 266 ASN A O 1
ATOM 1983 N N . VAL A 1 267 ? 16.431 -10.700 -1.957 1.00 91.88 267 VAL A N 1
ATOM 1984 C CA . VAL A 1 267 ? 15.695 -9.563 -1.386 1.00 91.88 267 VAL A CA 1
ATOM 1985 C C . VAL A 1 267 ? 14.555 -9.182 -2.322 1.00 91.88 267 VAL A C 1
ATOM 1987 O O . VAL A 1 267 ? 13.408 -9.081 -1.898 1.00 91.88 267 VAL A O 1
ATOM 1990 N N . LEU A 1 268 ? 14.839 -9.051 -3.621 1.00 92.31 268 LEU A N 1
ATOM 1991 C CA . LEU A 1 268 ? 13.805 -8.730 -4.609 1.00 92.31 268 LEU A CA 1
ATOM 1992 C C . LEU A 1 268 ? 12.744 -9.826 -4.708 1.00 92.31 268 LEU A C 1
ATOM 1994 O O . LEU A 1 268 ? 11.561 -9.517 -4.802 1.00 92.31 268 LEU A O 1
ATOM 1998 N N . LYS A 1 269 ? 13.157 -11.094 -4.642 1.00 90.69 269 LYS A N 1
ATOM 1999 C CA . LYS A 1 269 ? 12.245 -12.235 -4.648 1.00 90.69 269 LYS A CA 1
ATOM 2000 C C . LYS A 1 269 ? 11.286 -12.192 -3.456 1.00 90.69 269 LYS A C 1
ATOM 2002 O O . LYS A 1 269 ? 10.089 -12.356 -3.655 1.00 90.69 269 LYS A O 1
ATOM 2007 N N . ALA A 1 270 ? 11.793 -11.926 -2.250 1.00 91.81 270 ALA A N 1
ATOM 2008 C CA . ALA A 1 270 ? 10.958 -11.808 -1.055 1.00 91.81 270 ALA A CA 1
ATOM 2009 C C . ALA A 1 270 ? 9.945 -10.656 -1.172 1.00 91.81 270 ALA A C 1
ATOM 2011 O O . ALA A 1 270 ? 8.788 -10.810 -0.784 1.00 91.81 270 ALA A O 1
ATOM 2012 N N . ILE A 1 271 ? 10.346 -9.521 -1.758 1.00 93.88 271 ILE A N 1
ATOM 2013 C CA . ILE A 1 271 ? 9.429 -8.403 -2.012 1.00 93.88 271 ILE A CA 1
ATOM 2014 C C . 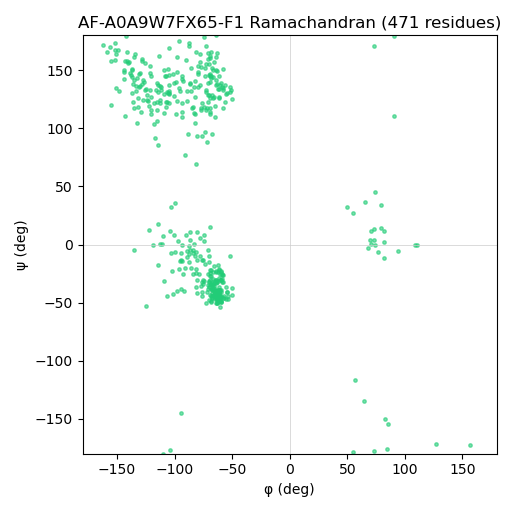ILE A 1 271 ? 8.382 -8.782 -3.075 1.00 93.88 271 ILE A C 1
ATOM 2016 O O . ILE A 1 271 ? 7.210 -8.473 -2.894 1.00 93.88 271 ILE A O 1
ATOM 2020 N N . ASP A 1 272 ? 8.759 -9.469 -4.159 1.00 92.88 272 ASP A N 1
ATOM 2021 C CA . ASP A 1 272 ? 7.813 -9.925 -5.193 1.00 92.88 272 ASP A CA 1
ATOM 2022 C C . ASP A 1 272 ? 6.797 -10.943 -4.644 1.00 92.88 272 ASP A C 1
ATOM 2024 O O . ASP A 1 272 ? 5.604 -10.857 -4.949 1.00 92.88 272 ASP A O 1
ATOM 2028 N N . GLU A 1 273 ? 7.242 -11.870 -3.793 1.00 91.81 273 GLU A N 1
ATOM 2029 C CA . GLU A 1 273 ? 6.371 -12.806 -3.073 1.00 91.81 273 GLU A CA 1
ATOM 2030 C C . GLU A 1 273 ? 5.418 -12.063 -2.132 1.00 91.81 273 GLU A C 1
ATOM 2032 O O . GLU A 1 273 ? 4.219 -12.337 -2.141 1.00 91.81 273 GLU A O 1
ATOM 2037 N N . ARG A 1 274 ? 5.914 -11.067 -1.388 1.00 92.44 274 ARG A N 1
ATOM 2038 C CA . ARG A 1 274 ? 5.078 -10.231 -0.517 1.00 92.44 274 ARG A CA 1
ATOM 2039 C C . ARG A 1 274 ? 4.045 -9.444 -1.318 1.00 92.44 274 ARG A C 1
ATOM 2041 O O . ARG A 1 274 ? 2.878 -9.455 -0.950 1.00 92.44 274 ARG A O 1
ATOM 2048 N N . ILE A 1 275 ? 4.435 -8.821 -2.435 1.00 94.06 275 ILE A N 1
ATOM 2049 C CA . ILE A 1 275 ? 3.504 -8.130 -3.343 1.00 94.06 275 ILE A CA 1
ATOM 2050 C C . ILE A 1 275 ? 2.425 -9.101 -3.827 1.00 94.06 275 ILE A C 1
ATOM 2052 O O . ILE A 1 275 ? 1.246 -8.758 -3.797 1.00 94.06 275 ILE A O 1
ATOM 2056 N N . THR A 1 276 ? 2.808 -10.309 -4.240 1.00 93.06 276 THR A N 1
ATOM 2057 C CA . THR A 1 276 ? 1.870 -11.349 -4.694 1.00 93.06 276 THR A CA 1
ATOM 2058 C C . THR A 1 276 ? 0.887 -11.731 -3.586 1.00 93.06 276 THR A C 1
ATOM 2060 O O . THR A 1 276 ? -0.311 -11.805 -3.835 1.00 93.06 276 THR A O 1
ATOM 2063 N N . GLN A 1 277 ? 1.373 -11.923 -2.356 1.00 89.94 277 GLN A N 1
ATOM 2064 C CA . GLN A 1 277 ? 0.544 -12.285 -1.203 1.00 89.94 277 GLN A CA 1
ATOM 2065 C C . GLN A 1 277 ? -0.465 -11.195 -0.839 1.00 89.94 277 GLN A C 1
ATOM 2067 O O . GLN A 1 277 ? -1.624 -11.511 -0.599 1.00 89.94 277 GLN A O 1
ATOM 2072 N N . VAL A 1 278 ? -0.046 -9.926 -0.820 1.00 90.19 278 VAL A N 1
ATOM 2073 C CA . VAL A 1 278 ? -0.925 -8.823 -0.395 1.00 90.19 278 VAL A CA 1
ATOM 2074 C C . VAL A 1 278 ? -1.866 -8.366 -1.511 1.00 90.19 278 VAL A C 1
ATOM 2076 O O . VAL A 1 278 ? -3.011 -8.033 -1.253 1.00 90.19 278 VAL A O 1
ATOM 2079 N N . THR A 1 279 ? -1.420 -8.349 -2.769 1.00 91.06 279 THR A N 1
ATOM 2080 C CA . THR A 1 279 ? -2.258 -7.868 -3.886 1.00 91.06 279 THR A CA 1
ATOM 2081 C C . THR A 1 279 ? -3.083 -8.963 -4.551 1.00 91.06 279 THR A C 1
ATOM 2083 O O . THR A 1 279 ? -4.015 -8.658 -5.290 1.00 91.06 279 THR A O 1
ATOM 2086 N N . GLY A 1 280 ? -2.702 -10.230 -4.379 1.00 91.31 280 GLY A N 1
ATOM 2087 C CA . GLY A 1 280 ? -3.256 -11.351 -5.138 1.00 91.31 280 GLY A CA 1
ATOM 2088 C C . GLY A 1 280 ? -2.838 -11.383 -6.614 1.00 91.31 280 GLY A C 1
ATOM 2089 O O . GLY A 1 280 ? -3.244 -12.292 -7.340 1.00 91.31 280 GLY A O 1
ATOM 2090 N N . PHE A 1 281 ? -2.029 -10.429 -7.096 1.00 92.06 281 PHE A N 1
ATOM 2091 C CA . PHE A 1 281 ? -1.553 -10.450 -8.477 1.00 92.06 281 PHE A CA 1
ATOM 2092 C C . PHE A 1 281 ? -0.544 -11.584 -8.688 1.00 92.06 281 PHE A C 1
ATOM 2094 O O . PHE A 1 281 ? 0.449 -11.638 -7.963 1.00 92.06 281 PHE A O 1
ATOM 2101 N N . PRO A 1 282 ? -0.722 -12.447 -9.707 1.00 90.88 282 PRO A N 1
ATOM 2102 C CA . PRO A 1 282 ? 0.240 -13.502 -10.004 1.00 90.88 282 PRO A CA 1
ATOM 2103 C C . PRO A 1 282 ? 1.623 -12.933 -10.325 1.00 90.88 282 PRO A C 1
ATOM 2105 O O . PRO A 1 282 ? 1.746 -11.960 -11.080 1.00 90.88 282 PRO A O 1
ATOM 2108 N N . ILE A 1 283 ? 2.676 -13.572 -9.813 1.00 87.62 283 ILE A N 1
ATOM 2109 C CA . ILE A 1 283 ? 4.064 -13.136 -10.023 1.00 87.62 283 ILE A CA 1
ATOM 2110 C C . ILE A 1 283 ? 4.443 -13.091 -11.510 1.00 87.62 283 ILE A C 1
ATOM 2112 O O . ILE A 1 283 ? 5.235 -12.251 -11.938 1.00 87.62 283 ILE A O 1
ATOM 2116 N N . GLU A 1 284 ? 3.827 -13.941 -12.333 1.00 86.56 284 GLU A N 1
ATOM 2117 C CA . GLU A 1 284 ? 4.008 -13.967 -13.781 1.00 86.56 284 GLU A CA 1
ATOM 2118 C C . GLU A 1 284 ? 3.524 -12.669 -14.432 1.00 86.56 284 GLU A C 1
ATOM 2120 O O . GLU A 1 284 ? 4.102 -12.218 -15.424 1.00 86.56 284 GLU A O 1
ATOM 2125 N N . ASN A 1 285 ? 2.488 -12.045 -13.875 1.00 88.12 285 ASN A N 1
ATOM 2126 C CA . ASN A 1 285 ? 1.913 -10.812 -14.395 1.00 88.12 285 ASN A CA 1
ATOM 2127 C C . ASN A 1 285 ? 2.688 -9.586 -13.897 1.00 88.12 285 ASN A C 1
ATOM 2129 O O . ASN A 1 285 ? 2.710 -8.557 -14.566 1.00 88.12 285 ASN A O 1
ATOM 2133 N N . ILE A 1 286 ? 3.363 -9.673 -12.754 1.00 89.00 286 ILE A N 1
ATOM 2134 C CA . ILE A 1 286 ? 4.080 -8.547 -12.156 1.00 89.00 286 ILE A CA 1
ATOM 2135 C C . ILE A 1 286 ? 5.373 -8.252 -12.926 1.00 89.00 286 ILE A C 1
ATOM 2137 O O . ILE A 1 286 ? 6.281 -9.070 -12.966 1.00 89.00 286 ILE A O 1
ATOM 2141 N N . GLY A 1 287 ? 5.494 -7.060 -13.510 1.00 86.19 287 GLY A N 1
ATOM 2142 C CA . GLY A 1 287 ? 6.619 -6.592 -14.325 1.00 86.19 287 GLY A CA 1
ATOM 2143 C C . GLY A 1 287 ? 7.972 -6.453 -13.610 1.00 86.19 287 GLY A C 1
ATOM 2144 O O . GLY A 1 287 ? 8.133 -6.728 -12.422 1.00 86.19 287 GLY A O 1
ATOM 2145 N N . GLU A 1 288 ? 8.978 -6.027 -14.377 1.00 87.50 288 GLU A N 1
ATOM 2146 C CA . GLU A 1 288 ? 10.347 -5.826 -13.882 1.00 87.50 288 GLU A CA 1
ATOM 2147 C C . GLU A 1 288 ? 10.478 -4.592 -12.975 1.00 87.50 288 GLU A C 1
ATOM 2149 O O . GLU A 1 288 ? 9.569 -3.771 -12.862 1.00 87.50 288 GLU A O 1
ATOM 2154 N N . TRP A 1 289 ? 11.642 -4.447 -12.341 1.00 90.44 289 TRP A N 1
ATOM 2155 C CA . TRP A 1 289 ? 11.929 -3.385 -11.379 1.00 90.44 289 TRP A CA 1
ATOM 2156 C C . TRP A 1 289 ? 12.281 -2.072 -12.086 1.00 90.44 289 TRP A C 1
ATOM 2158 O O . TRP A 1 289 ? 13.443 -1.849 -12.431 1.00 90.44 289 TRP A O 1
ATOM 2168 N N . GLY A 1 290 ? 11.290 -1.207 -12.313 1.00 91.06 290 GLY A N 1
ATOM 2169 C CA . GLY A 1 290 ? 11.478 0.123 -12.897 1.00 91.06 290 GLY A CA 1
ATOM 2170 C C . GLY A 1 290 ? 11.767 1.178 -11.832 1.00 91.06 290 GLY A C 1
ATOM 2171 O O . GLY A 1 290 ? 10.845 1.735 -11.244 1.00 91.06 290 GLY A O 1
ATOM 2172 N N . LEU A 1 291 ? 13.038 1.476 -11.576 1.00 93.94 291 LEU A N 1
ATOM 2173 C CA . LEU A 1 291 ? 13.438 2.476 -10.589 1.00 93.94 291 LEU A CA 1
ATOM 2174 C C . LEU A 1 291 ? 13.466 3.868 -11.217 1.00 93.94 291 LEU A C 1
ATOM 2176 O O . LEU A 1 291 ? 13.972 4.053 -12.326 1.00 93.94 291 LEU A O 1
ATOM 2180 N N . SER A 1 292 ? 12.988 4.863 -10.474 1.00 94.81 292 SER A N 1
ATOM 2181 C CA . SER A 1 292 ? 13.031 6.273 -10.866 1.00 94.81 292 SER A CA 1
ATOM 2182 C C . SER A 1 292 ? 13.606 7.133 -9.746 1.00 94.81 292 SER A C 1
ATOM 2184 O O . SER A 1 292 ? 13.232 6.976 -8.585 1.00 94.81 292 SER A O 1
ATOM 2186 N N . LYS A 1 293 ? 14.487 8.063 -10.116 1.00 96.69 293 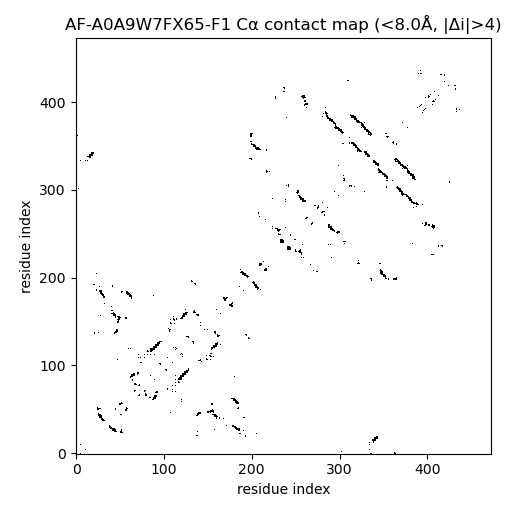LYS A N 1
ATOM 2187 C CA . LYS A 1 293 ? 15.052 9.112 -9.268 1.00 96.69 293 LYS A CA 1
ATOM 2188 C C . LYS A 1 293 ? 14.589 10.470 -9.783 1.00 96.69 293 LYS A C 1
ATOM 2190 O O . LYS A 1 293 ? 14.875 10.816 -10.930 1.00 96.69 293 LYS A O 1
ATOM 2195 N N . TYR A 1 294 ? 13.943 11.234 -8.914 1.00 96.19 294 TYR A N 1
ATOM 2196 C CA . TYR A 1 294 ? 13.560 12.620 -9.133 1.00 96.19 294 TYR A CA 1
ATOM 2197 C C . TYR A 1 294 ? 14.448 13.535 -8.290 1.00 96.19 294 TYR A C 1
ATOM 2199 O O . TYR A 1 294 ? 14.502 13.412 -7.066 1.00 96.19 294 TYR A O 1
ATOM 2207 N N . SER A 1 295 ? 15.134 14.451 -8.955 1.00 95.69 295 SER A N 1
ATOM 2208 C CA . SER A 1 295 ? 15.872 15.555 -8.341 1.00 95.69 295 SER A CA 1
ATOM 2209 C C . SER A 1 295 ? 14.956 16.763 -8.131 1.00 95.69 295 SER A C 1
ATOM 2211 O O . SER A 1 295 ? 13.817 16.793 -8.605 1.00 95.69 295 SER A O 1
ATOM 2213 N N . GLN A 1 296 ? 15.463 17.794 -7.457 1.00 95.25 296 GLN A N 1
ATOM 2214 C CA . GLN A 1 296 ? 14.727 19.037 -7.252 1.00 95.25 296 GLN A CA 1
ATOM 2215 C C . GLN A 1 296 ? 14.188 19.608 -8.578 1.00 95.25 296 GLN A C 1
ATOM 2217 O O . GLN A 1 296 ? 14.891 19.675 -9.586 1.00 95.25 296 GLN A O 1
ATOM 2222 N N . ASN A 1 297 ? 12.930 20.044 -8.556 1.00 92.56 297 ASN A N 1
ATOM 2223 C CA . ASN A 1 297 ? 12.115 20.528 -9.671 1.00 92.56 297 ASN A CA 1
ATOM 2224 C C . ASN A 1 297 ? 11.703 19.489 -10.728 1.00 92.56 297 ASN A C 1
ATOM 2226 O O . ASN A 1 297 ? 10.931 19.845 -11.627 1.00 92.56 297 ASN A O 1
ATOM 2230 N N . GLU A 1 298 ? 12.131 18.230 -10.635 1.00 93.81 298 GLU A N 1
ATOM 2231 C CA . GLU A 1 298 ? 11.687 17.164 -11.543 1.00 93.81 298 GLU A CA 1
ATOM 2232 C C . GLU A 1 298 ? 10.281 16.670 -11.182 1.00 93.81 298 GLU A C 1
ATOM 2234 O O . GLU A 1 298 ? 9.839 16.770 -10.037 1.00 93.81 298 GLU A O 1
ATOM 2239 N N . ARG A 1 299 ? 9.549 16.166 -12.181 1.00 91.94 299 ARG A N 1
ATOM 2240 C CA . ARG A 1 299 ? 8.154 15.719 -12.068 1.00 91.94 299 ARG A CA 1
ATOM 2241 C C . ARG A 1 299 ? 7.786 14.694 -13.134 1.00 91.94 299 ARG A C 1
ATOM 2243 O O . ARG A 1 299 ? 8.463 14.570 -14.150 1.00 91.94 299 ARG A O 1
ATOM 2250 N N . LYS A 1 300 ? 6.616 14.072 -12.986 1.00 89.69 300 LYS A N 1
ATOM 2251 C CA . LYS A 1 300 ? 5.958 13.326 -14.066 1.00 89.69 300 LYS A CA 1
ATOM 2252 C C . LYS A 1 300 ? 4.672 14.029 -14.490 1.00 89.69 300 LYS A C 1
ATOM 2254 O O . LYS A 1 300 ? 3.787 14.306 -13.681 1.00 89.69 300 LYS A O 1
ATOM 2259 N N . LYS A 1 301 ? 4.556 14.339 -15.783 1.00 87.00 301 LYS A N 1
ATOM 2260 C CA . LYS A 1 301 ? 3.319 14.909 -16.337 1.00 87.00 301 LYS A CA 1
ATOM 2261 C C . LYS A 1 301 ? 2.176 13.884 -16.311 1.00 87.00 301 LYS A C 1
ATOM 2263 O O . LYS A 1 301 ? 2.459 12.696 -16.455 1.00 87.00 301 LYS A O 1
ATOM 2268 N N . PRO A 1 302 ? 0.912 14.344 -16.221 1.00 87.44 302 PRO A N 1
ATOM 2269 C CA . PRO A 1 302 ? -0.247 13.468 -16.288 1.00 87.44 302 PRO A CA 1
ATOM 2270 C C . PRO A 1 302 ? -0.257 12.611 -17.551 1.00 87.44 302 PRO A C 1
ATOM 2272 O O . PRO A 1 302 ? -0.146 13.139 -18.663 1.00 87.44 302 PRO A O 1
ATOM 2275 N N . GLY A 1 303 ? -0.443 11.312 -17.375 1.00 85.94 303 GLY A N 1
ATOM 2276 C CA . GLY A 1 303 ? -0.591 10.344 -18.449 1.00 85.94 303 GLY A CA 1
ATOM 2277 C C . GLY A 1 303 ? -1.208 9.047 -17.942 1.00 85.94 303 GLY A C 1
ATOM 2278 O O . GLY A 1 303 ? -1.385 8.856 -16.744 1.00 85.94 303 GLY A O 1
ATOM 2279 N N . TYR A 1 304 ? -1.538 8.168 -18.879 1.00 84.88 304 TYR A N 1
ATOM 2280 C CA . TYR A 1 304 ? -1.939 6.798 -18.580 1.00 84.88 304 TYR A CA 1
ATOM 2281 C C . TYR A 1 304 ? -0.711 5.893 -18.648 1.00 84.88 304 TYR A C 1
ATOM 2283 O O . TYR A 1 304 ? 0.150 6.092 -19.515 1.00 84.88 304 TYR A O 1
ATOM 2291 N N . ASP A 1 305 ? -0.655 4.882 -17.789 1.00 80.00 305 ASP A N 1
ATOM 2292 C CA . ASP A 1 305 ? 0.224 3.738 -18.027 1.00 80.00 305 ASP A CA 1
ATOM 2293 C C . ASP A 1 305 ? -0.277 2.904 -19.213 1.00 80.00 305 ASP A C 1
ATOM 2295 O O . ASP A 1 305 ? -1.410 3.060 -19.659 1.00 80.00 305 ASP A O 1
ATOM 2299 N N . GLY A 1 306 ? 0.593 2.089 -19.806 1.00 63.50 306 GLY A N 1
ATOM 2300 C CA . GLY A 1 306 ? 0.283 1.328 -21.022 1.00 63.50 306 GLY A CA 1
ATOM 2301 C C . GLY A 1 306 ? 0.407 2.110 -22.339 1.00 63.50 306 GLY A C 1
ATOM 2302 O O . GLY A 1 306 ? 0.466 1.504 -23.399 1.00 63.50 306 GLY A O 1
ATOM 2303 N N . GLY A 1 307 ? 0.545 3.441 -22.343 1.00 56.56 307 GLY A N 1
ATOM 2304 C CA . GLY A 1 307 ? 0.804 4.209 -23.576 1.00 56.56 307 GLY A CA 1
ATOM 2305 C C . GLY A 1 307 ? -0.217 3.986 -24.715 1.00 56.56 307 GLY A C 1
ATOM 2306 O O . GLY A 1 307 ? -1.198 3.266 -24.585 1.00 56.56 307 GLY A O 1
ATOM 2307 N N . LYS A 1 308 ? -0.027 4.624 -25.880 1.00 50.81 308 LYS A N 1
ATOM 2308 C CA . LYS A 1 308 ? -0.979 4.500 -27.003 1.00 50.81 308 LYS A CA 1
ATOM 2309 C C . LYS A 1 308 ? -0.980 3.076 -27.583 1.00 50.81 308 LYS A C 1
ATOM 2311 O O . LYS A 1 308 ? -0.184 2.789 -28.471 1.00 50.81 308 LYS A O 1
ATOM 2316 N N . GLY A 1 309 ? -1.906 2.237 -27.121 1.00 49.84 309 GLY A N 1
ATOM 2317 C CA . GLY A 1 309 ? -2.171 0.906 -27.677 1.00 49.84 309 GLY A CA 1
ATOM 2318 C C . GLY A 1 309 ? -1.744 -0.286 -26.816 1.00 49.84 309 GLY A C 1
ATOM 2319 O O . GLY A 1 309 ? -2.004 -1.401 -27.247 1.00 49.84 309 GLY A O 1
ATOM 2320 N N . LEU A 1 310 ? -1.155 -0.082 -25.626 1.00 53.56 310 LEU A N 1
ATOM 2321 C CA . LEU A 1 310 ? -0.808 -1.170 -24.679 1.00 53.56 310 LEU A CA 1
ATOM 2322 C C . LEU A 1 310 ? -1.615 -1.097 -23.384 1.00 53.56 310 LEU A C 1
ATOM 2324 O O . LEU A 1 310 ? -1.271 -1.720 -22.386 1.00 53.56 310 LEU A O 1
ATOM 2328 N N . TYR A 1 311 ? -2.719 -0.350 -23.401 1.00 50.34 311 TYR A N 1
ATOM 2329 C CA . TYR A 1 311 ? -3.646 -0.265 -22.273 1.00 50.34 311 TYR A CA 1
ATOM 2330 C C . TYR A 1 311 ? -4.209 -1.637 -21.881 1.00 50.34 311 TYR A C 1
ATOM 2332 O O . TYR A 1 311 ? -4.416 -1.890 -20.705 1.00 50.34 311 TYR A O 1
ATOM 2340 N N . HIS A 1 312 ? -4.375 -2.541 -22.853 1.00 50.78 312 HIS A N 1
ATOM 2341 C CA . HIS A 1 312 ? -4.813 -3.920 -22.612 1.00 50.78 312 HIS A CA 1
ATOM 2342 C C . HIS A 1 312 ? -3.716 -4.813 -22.013 1.00 50.78 312 HIS A C 1
ATOM 2344 O O . HIS A 1 312 ? -4.002 -5.915 -21.555 1.00 50.78 312 HIS A O 1
ATOM 2350 N N . GLU A 1 313 ? -2.459 -4.363 -22.024 1.00 64.06 313 GLU A N 1
ATOM 2351 C CA . GLU A 1 313 ? -1.337 -5.149 -21.518 1.00 64.06 313 GLU A CA 1
ATOM 2352 C C . GLU A 1 313 ? -1.026 -4.858 -20.062 1.00 64.06 313 GLU A C 1
ATOM 2354 O O . GLU A 1 313 ? -0.463 -5.732 -19.424 1.00 64.06 313 GLU A O 1
ATOM 2359 N N . GLN A 1 314 ? -1.364 -3.678 -19.533 1.00 77.44 314 GLN A N 1
ATOM 2360 C CA . GLN A 1 314 ? -1.054 -3.285 -18.156 1.00 77.44 314 GLN A CA 1
ATOM 2361 C C . GLN A 1 314 ? -2.349 -3.066 -17.373 1.00 77.44 314 GLN A C 1
ATOM 2363 O O . GLN A 1 314 ? -2.881 -1.962 -17.375 1.00 77.44 314 GLN A O 1
ATOM 2368 N N . SER A 1 315 ? -2.856 -4.100 -16.704 1.00 84.75 315 SER A N 1
ATOM 2369 C CA . SER A 1 315 ? -4.120 -4.060 -15.958 1.00 84.75 315 SER A CA 1
ATOM 2370 C C . SER A 1 315 ? -4.044 -3.203 -14.692 1.00 84.75 315 SER A C 1
ATOM 2372 O O . SER A 1 315 ? -5.023 -2.545 -14.344 1.00 84.75 315 SER A O 1
ATOM 2374 N N . ALA A 1 316 ? -2.882 -3.152 -14.039 1.00 90.94 316 ALA A N 1
ATOM 2375 C CA . ALA A 1 316 ? -2.654 -2.362 -12.831 1.00 90.94 316 ALA A CA 1
ATOM 2376 C C . ALA A 1 316 ? -1.201 -1.876 -12.727 1.00 90.94 316 ALA A C 1
ATOM 2378 O O . ALA A 1 316 ? -0.309 -2.313 -13.461 1.00 90.94 316 ALA A O 1
ATOM 2379 N N . SER A 1 317 ? -0.961 -0.951 -11.808 1.00 93.00 317 SER A N 1
ATOM 2380 C CA . SER A 1 317 ? 0.344 -0.356 -11.539 1.00 93.00 317 SER A CA 1
ATOM 2381 C C . SER A 1 317 ? 0.602 -0.331 -10.039 1.00 93.00 317 SER A C 1
ATOM 2383 O O . SER A 1 317 ? -0.272 0.044 -9.267 1.00 93.00 317 SER A O 1
ATOM 2385 N N . ILE A 1 318 ? 1.824 -0.690 -9.645 1.00 96.25 318 ILE A N 1
ATOM 2386 C CA . ILE A 1 318 ? 2.301 -0.687 -8.260 1.00 96.25 318 ILE A CA 1
ATOM 2387 C C . ILE A 1 318 ? 3.501 0.254 -8.201 1.00 96.25 318 ILE A C 1
ATOM 2389 O O . ILE A 1 318 ? 4.542 -0.022 -8.804 1.00 96.25 318 ILE A O 1
ATOM 2393 N N . LEU A 1 319 ? 3.361 1.385 -7.512 1.00 97.75 319 LEU A N 1
ATOM 2394 C CA . LEU A 1 319 ? 4.437 2.350 -7.290 1.00 97.75 319 LEU A CA 1
ATOM 2395 C C . LEU A 1 319 ? 4.796 2.371 -5.812 1.00 97.75 319 LEU A C 1
ATOM 2397 O O . LEU A 1 319 ? 3.958 2.695 -4.988 1.00 97.75 319 LEU A O 1
ATOM 2401 N N . VAL A 1 320 ? 6.048 2.087 -5.485 1.00 98.19 320 VAL A N 1
ATOM 2402 C CA . VAL A 1 320 ? 6.560 2.056 -4.114 1.00 98.19 320 VAL A CA 1
ATOM 2403 C C . VAL A 1 320 ? 7.492 3.239 -3.898 1.00 98.19 320 VAL A C 1
ATOM 2405 O O . VAL A 1 320 ? 8.404 3.460 -4.701 1.00 98.19 320 VAL A O 1
ATOM 2408 N N . PHE A 1 321 ? 7.284 4.000 -2.827 1.00 98.06 321 PHE A N 1
ATOM 2409 C CA . PHE A 1 321 ? 8.203 5.061 -2.417 1.00 98.06 321 PHE A CA 1
ATOM 2410 C C . PHE A 1 321 ? 9.368 4.461 -1.623 1.00 98.06 321 PHE A C 1
ATOM 2412 O O . PHE A 1 321 ? 9.158 3.744 -0.649 1.00 98.06 321 PHE A O 1
ATOM 2419 N N . LEU A 1 322 ? 10.608 4.759 -2.017 1.00 98.00 322 LEU A N 1
ATOM 2420 C CA . LEU A 1 322 ? 11.803 4.227 -1.341 1.00 98.00 322 LEU A CA 1
ATOM 2421 C C . LEU A 1 322 ? 12.360 5.180 -0.273 1.00 98.00 322 LEU A C 1
ATOM 2423 O O . LEU A 1 322 ? 13.296 4.846 0.447 1.00 98.00 322 LEU A O 1
ATOM 2427 N N . ASN A 1 323 ? 11.820 6.389 -0.177 1.00 97.25 323 ASN A N 1
ATOM 2428 C CA . ASN A 1 323 ? 12.194 7.357 0.841 1.00 97.25 323 ASN A CA 1
ATOM 2429 C C . ASN A 1 323 ? 11.053 8.344 1.089 1.00 97.25 323 ASN A C 1
ATOM 2431 O O . ASN A 1 323 ? 10.198 8.548 0.222 1.00 97.25 323 ASN A O 1
ATOM 2435 N N . ASP A 1 324 ? 11.079 8.971 2.261 1.00 96.31 324 ASP A N 1
ATOM 2436 C CA . ASP A 1 324 ? 10.284 10.164 2.526 1.00 96.31 324 ASP A CA 1
ATOM 2437 C C . ASP A 1 324 ? 10.849 11.340 1.729 1.00 96.31 324 ASP A C 1
ATOM 2439 O O . ASP A 1 324 ? 12.059 11.426 1.505 1.00 96.31 324 ASP A O 1
ATOM 2443 N N . VAL A 1 325 ? 9.962 12.226 1.285 1.00 96.56 325 VAL A N 1
ATOM 2444 C CA . VAL A 1 325 ? 10.310 13.423 0.513 1.00 96.56 325 VAL A CA 1
ATOM 2445 C C . VAL A 1 325 ? 9.975 14.642 1.354 1.00 96.56 325 VAL A C 1
ATOM 2447 O O . VAL A 1 325 ? 8.871 14.737 1.886 1.00 96.56 325 VAL A O 1
ATOM 2450 N N . GLU A 1 326 ? 10.923 15.566 1.459 1.00 94.88 326 GLU A N 1
ATOM 2451 C CA . GLU A 1 326 ? 10.844 16.740 2.322 1.00 94.88 326 GLU A CA 1
ATOM 2452 C C . GLU A 1 326 ? 9.703 17.674 1.903 1.00 94.88 326 GLU A C 1
ATOM 2454 O O . GLU A 1 326 ? 8.857 18.027 2.724 1.00 94.88 326 GLU A O 1
ATOM 2459 N N . GLU A 1 327 ? 9.629 18.033 0.615 1.00 96.12 327 GLU A N 1
ATOM 2460 C CA . GLU A 1 327 ? 8.499 18.795 0.083 1.00 96.12 327 GLU A CA 1
ATOM 2461 C C . GLU A 1 327 ? 8.195 18.441 -1.383 1.00 96.12 327 GLU A C 1
ATOM 2463 O O . GLU A 1 327 ? 9.065 18.459 -2.261 1.00 96.12 327 GLU A O 1
ATOM 2468 N N . GLY A 1 328 ? 6.916 18.202 -1.686 1.00 95.38 328 GLY A N 1
ATOM 2469 C CA . GLY A 1 328 ? 6.432 17.913 -3.035 1.00 95.38 328 GLY A CA 1
ATOM 2470 C C . GLY A 1 328 ? 6.548 16.435 -3.422 1.00 95.38 328 GLY A C 1
ATOM 2471 O O . GLY A 1 328 ? 6.521 15.540 -2.581 1.00 95.38 328 GLY A O 1
ATOM 2472 N N . GLY A 1 329 ? 6.647 16.160 -4.725 1.00 95.19 329 GLY A N 1
ATOM 2473 C CA . GLY A 1 329 ? 6.839 14.799 -5.242 1.00 95.19 329 GLY A CA 1
ATOM 2474 C C . GLY A 1 329 ?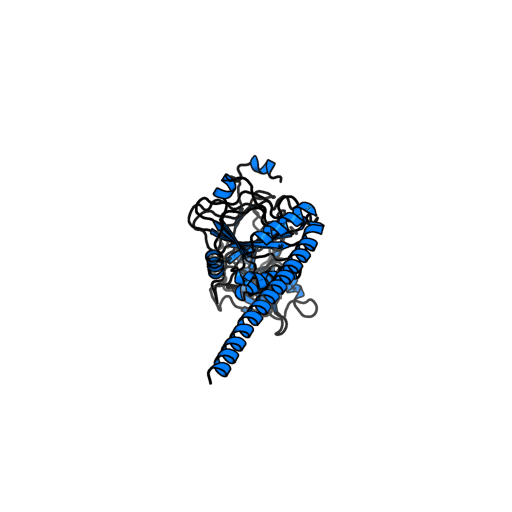 5.629 13.866 -5.110 1.00 95.19 329 GLY A C 1
ATOM 2475 O O . GLY A 1 329 ? 5.764 12.663 -5.325 1.00 95.19 329 GLY A O 1
ATOM 2476 N N . GLU A 1 330 ? 4.446 14.372 -4.778 1.00 96.94 330 GLU A N 1
ATOM 2477 C CA . GLU A 1 330 ? 3.256 13.555 -4.538 1.00 96.94 330 GLU A CA 1
ATOM 2478 C C . GLU A 1 330 ? 2.719 12.914 -5.821 1.00 96.94 330 GLU A C 1
ATOM 2480 O O . GLU A 1 330 ? 2.754 13.518 -6.896 1.00 96.94 330 GLU A O 1
ATOM 2485 N N . VAL A 1 331 ? 2.186 11.698 -5.717 1.00 96.56 331 VAL A N 1
ATOM 2486 C CA . VAL A 1 331 ? 1.431 11.065 -6.810 1.00 96.56 331 VAL A CA 1
ATOM 2487 C C . VAL A 1 331 ? 0.024 11.652 -6.799 1.00 96.56 331 VAL A C 1
ATOM 2489 O O . VAL A 1 331 ? -0.563 11.804 -5.734 1.00 96.56 331 VAL A O 1
ATOM 2492 N N . TYR A 1 332 ? -0.532 12.009 -7.952 1.00 94.25 332 TYR A N 1
ATOM 2493 C CA . TYR A 1 332 ? -1.886 12.561 -8.012 1.00 94.25 332 TYR A CA 1
ATOM 2494 C C . TYR A 1 332 ? -2.688 11.990 -9.171 1.00 94.25 332 TYR A C 1
ATOM 2496 O O . TYR A 1 332 ? -2.161 11.772 -10.265 1.00 94.25 332 TYR A O 1
ATOM 2504 N N . PHE A 1 333 ? -3.985 11.837 -8.925 1.00 93.38 333 PHE A N 1
ATOM 2505 C CA . PHE A 1 333 ? -4.990 11.438 -9.899 1.00 93.38 333 PHE A CA 1
ATOM 2506 C C . PHE A 1 333 ? -5.982 12.602 -10.019 1.00 93.38 333 PHE A C 1
ATOM 2508 O O . PHE A 1 333 ? -6.755 12.860 -9.095 1.00 93.38 333 PHE A O 1
ATOM 2515 N N . PRO A 1 334 ? -5.906 13.401 -11.100 1.00 91.00 334 PRO A N 1
ATOM 2516 C CA . PRO A 1 334 ? -6.706 14.615 -11.240 1.00 91.00 334 PRO A CA 1
ATOM 2517 C C . PRO A 1 334 ? -8.098 14.372 -11.842 1.00 91.00 334 PRO A C 1
ATOM 2519 O O . PRO A 1 334 ? -8.859 15.327 -12.006 1.00 91.00 334 PRO A O 1
ATOM 2522 N N . ALA A 1 335 ? -8.392 13.138 -12.255 1.00 86.50 335 ALA A N 1
ATOM 2523 C CA . ALA A 1 335 ? -9.687 12.714 -12.778 1.00 86.50 335 ALA A CA 1
ATOM 2524 C C . ALA A 1 335 ? -10.465 11.904 -11.723 1.00 86.50 335 ALA A C 1
ATOM 2526 O O . ALA A 1 335 ? -10.009 11.787 -10.589 1.00 86.50 335 ALA A O 1
ATOM 2527 N N . GLY A 1 336 ? -11.642 11.399 -12.098 1.00 77.50 336 GLY A N 1
ATOM 2528 C CA . GLY A 1 336 ? -12.591 10.774 -11.176 1.00 77.50 336 GLY A CA 1
ATOM 2529 C C . GLY A 1 336 ? -13.499 11.781 -10.465 1.00 77.50 336 GLY A C 1
ATOM 2530 O O . GLY A 1 336 ? -13.460 12.987 -10.743 1.00 77.50 336 GLY A O 1
ATOM 2531 N N . ASP A 1 337 ? -14.326 11.274 -9.550 1.00 71.06 337 ASP A N 1
ATOM 2532 C CA . ASP A 1 337 ? -15.319 12.072 -8.817 1.00 71.06 337 ASP A CA 1
ATOM 2533 C C . ASP A 1 337 ? -14.673 13.071 -7.852 1.00 71.06 337 ASP A C 1
ATOM 2535 O O . ASP A 1 337 ? -15.172 14.184 -7.657 1.00 71.06 337 ASP A O 1
ATOM 2539 N N . ARG A 1 338 ? -13.526 12.701 -7.270 1.00 80.56 338 ARG A N 1
ATOM 2540 C CA . ARG A 1 338 ? -12.732 13.560 -6.387 1.00 80.56 338 ARG A CA 1
ATOM 2541 C C . ARG A 1 338 ? -11.251 13.435 -6.744 1.00 80.56 338 ARG A C 1
ATOM 2543 O O . ARG A 1 338 ? -10.716 12.333 -6.672 1.00 80.56 338 ARG A O 1
ATOM 2550 N N . PRO A 1 339 ? -10.565 14.541 -7.082 1.00 88.62 339 PRO A N 1
ATOM 2551 C CA . PRO A 1 339 ? -9.121 14.524 -7.261 1.00 88.62 339 PRO A CA 1
ATOM 2552 C C . PRO A 1 339 ? -8.420 14.052 -5.983 1.00 88.62 339 PRO A C 1
ATOM 2554 O O . PRO A 1 339 ? -8.728 14.533 -4.888 1.00 88.62 339 PRO A O 1
ATOM 2557 N N . VAL A 1 340 ? -7.444 13.156 -6.120 1.00 91.25 340 VAL A N 1
ATOM 2558 C CA . VAL A 1 340 ? -6.663 12.628 -4.989 1.00 91.25 340 VAL A CA 1
ATOM 2559 C C . VAL A 1 340 ? -5.172 12.893 -5.158 1.00 91.25 340 VAL A C 1
ATOM 2561 O O . VAL A 1 340 ? -4.646 12.942 -6.275 1.00 91.25 340 VAL A O 1
ATOM 2564 N N . LYS A 1 341 ? -4.490 13.095 -4.032 1.00 94.19 341 LYS A N 1
ATOM 2565 C CA . LYS A 1 341 ? -3.054 13.349 -3.954 1.00 94.19 341 LYS A CA 1
ATOM 2566 C C . LYS A 1 341 ? -2.454 12.536 -2.811 1.00 94.19 341 LYS A C 1
ATOM 2568 O O . LYS A 1 341 ? -2.961 12.567 -1.696 1.00 94.19 341 LYS A O 1
ATOM 2573 N N . ILE A 1 342 ? -1.371 11.827 -3.094 1.00 97.06 342 ILE A N 1
ATOM 2574 C CA . ILE A 1 342 ? -0.744 10.862 -2.195 1.00 97.06 342 ILE A CA 1
ATOM 2575 C C . ILE A 1 342 ? 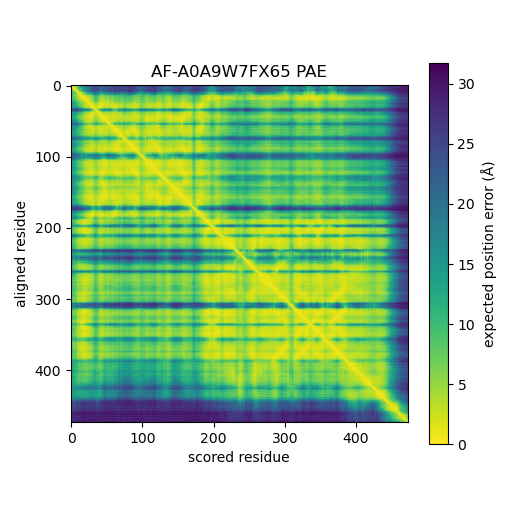0.689 11.305 -1.920 1.00 97.06 342 ILE A C 1
ATOM 2577 O O . ILE A 1 342 ? 1.523 11.378 -2.831 1.00 97.06 342 ILE A O 1
ATOM 2581 N N . GLN A 1 343 ? 0.959 11.623 -0.660 1.00 96.94 343 GLN A N 1
ATOM 2582 C CA . GLN A 1 343 ? 2.270 12.032 -0.186 1.00 96.94 343 GLN A CA 1
ATOM 2583 C C . GLN A 1 343 ? 3.239 10.841 -0.174 1.00 96.94 343 GLN A C 1
ATOM 2585 O O . GLN A 1 343 ? 2.847 9.744 0.229 1.00 96.94 343 GLN A O 1
ATOM 2590 N N . PRO A 1 344 ? 4.503 11.034 -0.589 1.00 96.62 344 PRO A N 1
ATOM 2591 C CA . PRO A 1 344 ? 5.523 10.002 -0.482 1.00 96.62 344 PRO A CA 1
ATOM 2592 C C . PRO A 1 344 ? 5.762 9.615 0.977 1.00 96.62 344 PRO A C 1
ATOM 2594 O O . PRO A 1 344 ? 6.056 10.479 1.804 1.00 96.62 344 PRO A O 1
ATOM 2597 N N . LYS A 1 345 ? 5.661 8.318 1.269 1.00 95.12 345 LYS A N 1
ATOM 2598 C CA . LYS A 1 345 ? 6.040 7.727 2.555 1.00 95.12 345 LYS A CA 1
ATOM 2599 C C . LYS A 1 345 ? 6.900 6.506 2.316 1.00 95.12 345 LYS A C 1
ATOM 2601 O O . LYS A 1 345 ? 6.497 5.627 1.557 1.00 95.12 345 LYS A O 1
ATOM 2606 N N . LYS A 1 346 ? 8.085 6.466 2.923 1.00 95.50 346 LYS A N 1
ATOM 2607 C CA . LYS A 1 346 ? 9.037 5.366 2.733 1.00 95.50 346 LYS A CA 1
ATOM 2608 C C . LYS A 1 346 ? 8.364 4.010 2.978 1.00 95.50 346 LYS A C 1
ATOM 2610 O O . LYS A 1 346 ? 7.685 3.824 3.979 1.00 95.50 346 LYS A O 1
ATOM 2615 N N . GLY A 1 347 ? 8.557 3.072 2.053 1.00 94.81 347 GLY A N 1
ATOM 2616 C CA . GLY A 1 347 ? 8.028 1.710 2.135 1.00 94.81 347 GLY A CA 1
ATOM 2617 C C . GLY A 1 347 ? 6.540 1.564 1.808 1.00 94.81 347 GLY A C 1
ATOM 2618 O O . GLY A 1 347 ? 6.074 0.435 1.677 1.00 94.81 347 GLY A O 1
ATOM 2619 N N . MET A 1 348 ? 5.804 2.662 1.612 1.00 96.12 348 MET A N 1
ATOM 2620 C CA . MET A 1 348 ? 4.403 2.640 1.195 1.00 96.12 348 MET A CA 1
ATOM 2621 C C . MET A 1 348 ? 4.289 2.469 -0.323 1.00 96.12 348 MET A C 1
ATOM 2623 O O . MET A 1 348 ? 5.037 3.082 -1.097 1.00 96.12 348 MET A O 1
ATOM 2627 N N . ALA A 1 349 ? 3.315 1.672 -0.751 1.00 97.94 349 ALA A N 1
ATOM 2628 C CA . ALA A 1 349 ? 2.948 1.515 -2.147 1.00 97.94 349 ALA A CA 1
ATOM 2629 C C . ALA A 1 349 ? 1.617 2.190 -2.475 1.00 97.94 349 ALA A C 1
ATOM 2631 O O . ALA A 1 349 ? 0.684 2.183 -1.681 1.00 97.94 349 ALA A O 1
ATOM 2632 N N . VAL A 1 350 ? 1.538 2.731 -3.685 1.00 97.94 350 VAL A N 1
ATOM 2633 C CA . VAL A 1 350 ? 0.317 3.171 -4.349 1.00 97.94 350 VAL A CA 1
ATOM 2634 C C . VAL A 1 350 ? -0.016 2.137 -5.406 1.00 97.94 350 VAL A C 1
ATOM 2636 O O . VAL A 1 350 ? 0.794 1.902 -6.311 1.00 97.94 350 VAL A O 1
ATOM 2639 N N . VAL A 1 351 ? -1.199 1.544 -5.309 1.00 96.31 351 VAL A N 1
ATOM 2640 C CA . VAL A 1 351 ? -1.699 0.594 -6.296 1.00 96.31 351 VAL A CA 1
ATOM 2641 C C . VAL A 1 351 ? -2.935 1.171 -6.957 1.00 96.31 351 VAL A C 1
ATOM 2643 O O . VAL A 1 351 ? -3.811 1.718 -6.291 1.00 96.31 351 VAL A O 1
ATOM 2646 N N . TRP A 1 352 ? -2.986 1.093 -8.283 1.00 93.69 352 TRP A N 1
ATOM 2647 C CA . TRP A 1 352 ? -4.163 1.507 -9.032 1.00 93.69 352 TRP A CA 1
ATOM 2648 C C . TRP A 1 352 ? -4.401 0.627 -10.243 1.00 93.69 352 TRP A C 1
ATOM 2650 O O . TRP A 1 352 ? -3.463 0.102 -10.855 1.00 93.69 352 TRP A O 1
ATOM 2660 N N . HIS A 1 353 ? -5.671 0.499 -10.603 1.00 90.56 353 HIS A N 1
ATOM 2661 C CA . HIS A 1 353 ? -6.091 -0.240 -11.782 1.00 90.56 353 HIS A CA 1
ATOM 2662 C C . HIS A 1 353 ? -6.112 0.694 -12.992 1.00 90.56 353 HIS A C 1
ATOM 2664 O O . HIS A 1 353 ? -6.618 1.812 -12.941 1.00 90.56 353 HIS A O 1
ATOM 2670 N N . ASN A 1 354 ? -5.521 0.238 -14.094 1.00 87.19 354 ASN A N 1
ATOM 2671 C CA . ASN A 1 354 ? -5.480 0.977 -15.357 1.00 87.19 354 ASN A CA 1
ATOM 2672 C C . ASN A 1 354 ? -6.626 0.567 -16.294 1.00 87.19 354 ASN A C 1
ATOM 2674 O O . ASN A 1 354 ? -6.840 1.214 -17.319 1.00 87.19 354 ASN A O 1
ATOM 2678 N N . SER A 1 355 ? -7.315 -0.536 -15.990 1.00 81.62 355 SER A N 1
ATOM 2679 C CA . SER A 1 355 ? -8.438 -1.057 -16.770 1.00 81.62 355 SER A CA 1
ATOM 2680 C C . SER A 1 355 ? -9.732 -0.997 -15.964 1.00 81.62 355 SER A C 1
ATOM 2682 O O . SER A 1 355 ? -9.732 -1.344 -14.784 1.00 81.62 355 SER A O 1
ATOM 2684 N N . GLY A 1 356 ? -10.823 -0.577 -16.605 1.00 75.62 356 GLY A N 1
ATOM 2685 C CA . GLY A 1 356 ? -12.165 -0.626 -16.030 1.00 75.62 356 GLY A CA 1
ATOM 2686 C C . GLY A 1 356 ? -12.727 -2.051 -15.999 1.00 75.62 356 GLY A C 1
ATOM 2687 O O . GLY A 1 356 ? -12.104 -2.996 -16.487 1.00 75.62 356 GLY A O 1
ATOM 2688 N N . GLN A 1 357 ? -13.942 -2.211 -15.467 1.00 72.56 357 GLN A N 1
ATOM 2689 C CA . GLN A 1 357 ? -14.624 -3.515 -15.390 1.00 72.56 357 GLN A CA 1
ATOM 2690 C C . GLN A 1 357 ? -14.859 -4.172 -16.762 1.00 72.56 357 GLN A C 1
ATOM 2692 O O . GLN A 1 357 ? -14.981 -5.389 -16.856 1.00 72.56 357 GLN A O 1
ATOM 2697 N N . ASP A 1 358 ? -14.905 -3.379 -17.834 1.00 72.81 358 ASP A N 1
ATOM 2698 C CA . ASP A 1 358 ? -15.050 -3.846 -19.214 1.00 72.81 358 ASP A CA 1
ATOM 2699 C C . ASP A 1 358 ? -13.718 -4.287 -19.857 1.00 72.81 358 ASP A C 1
ATOM 2701 O O . ASP A 1 358 ? -13.696 -4.674 -21.026 1.00 72.81 358 ASP A O 1
ATOM 2705 N N . GLY A 1 359 ? -12.600 -4.217 -19.120 1.00 73.44 359 GLY A N 1
ATOM 2706 C CA . GLY A 1 359 ? -11.249 -4.497 -19.619 1.00 73.44 359 GLY A CA 1
ATOM 2707 C C . GLY A 1 359 ? -10.687 -3.409 -20.545 1.00 73.44 359 GLY A C 1
ATOM 2708 O O . GLY A 1 359 ? -9.597 -3.563 -21.108 1.00 73.44 359 GLY A O 1
ATOM 2709 N N . GLY A 1 360 ? -11.423 -2.311 -20.734 1.00 77.19 360 GLY A N 1
ATOM 2710 C CA . GLY A 1 360 ? -10.972 -1.127 -21.449 1.00 77.19 360 GLY A CA 1
ATOM 2711 C C . GLY A 1 360 ? -10.126 -0.219 -20.562 1.00 77.19 360 GLY A C 1
ATOM 2712 O O . GLY A 1 360 ? -10.116 -0.351 -19.344 1.00 77.19 360 GLY A O 1
ATOM 2713 N N . LEU A 1 361 ? -9.424 0.740 -21.172 1.00 82.50 361 LEU A N 1
ATOM 2714 C CA . LEU A 1 361 ? -8.679 1.765 -20.434 1.00 82.50 361 LEU A CA 1
ATOM 2715 C C . LEU A 1 361 ? -9.606 2.518 -19.473 1.00 82.50 361 LEU A C 1
ATOM 2717 O O . LEU A 1 361 ? -10.538 3.196 -19.922 1.00 82.50 361 LEU A O 1
ATOM 2721 N N . ASP A 1 362 ? -9.266 2.502 -18.188 1.00 86.06 362 ASP A N 1
ATOM 2722 C CA . ASP A 1 362 ? -9.867 3.401 -17.218 1.00 86.06 362 ASP A CA 1
ATOM 2723 C C . ASP A 1 362 ? -9.388 4.833 -17.504 1.00 86.06 362 ASP A C 1
ATOM 2725 O O . ASP A 1 362 ? -8.212 5.189 -17.391 1.00 86.06 362 ASP A O 1
ATOM 2729 N N . ARG A 1 363 ? -10.325 5.680 -17.934 1.00 85.69 363 ARG A N 1
ATOM 2730 C CA . ARG A 1 363 ? -10.031 7.067 -18.308 1.00 85.69 363 ARG A CA 1
ATOM 2731 C C . ARG A 1 363 ? -9.770 7.960 -17.108 1.00 85.69 363 ARG A C 1
ATOM 2733 O O . ARG A 1 363 ? -9.237 9.057 -17.306 1.00 85.69 363 ARG A O 1
ATOM 2740 N N . ASP A 1 364 ? -10.150 7.526 -15.921 1.00 88.31 364 ASP A N 1
ATOM 2741 C CA . ASP A 1 364 ? -9.948 8.264 -14.691 1.00 88.31 364 ASP A CA 1
ATOM 2742 C C . ASP A 1 364 ? -8.639 7.847 -13.996 1.00 88.31 364 ASP A C 1
ATOM 2744 O O . ASP A 1 364 ? -8.065 8.657 -13.273 1.00 88.31 364 ASP A O 1
ATOM 2748 N N . ALA A 1 365 ? -8.028 6.722 -14.402 1.00 89.12 365 ALA A N 1
ATOM 2749 C CA . ALA A 1 365 ? -6.669 6.285 -14.028 1.00 89.12 365 ALA A CA 1
ATOM 2750 C C . ALA A 1 365 ? -5.523 7.135 -14.613 1.00 89.12 365 ALA A C 1
ATOM 2752 O O . ALA A 1 365 ? -4.355 6.737 -14.621 1.00 89.12 365 ALA A O 1
ATOM 2753 N N . ILE A 1 366 ? -5.828 8.327 -15.129 1.00 89.19 366 ILE A N 1
ATOM 2754 C CA . ILE A 1 366 ? -4.791 9.281 -15.505 1.00 89.19 366 ILE A CA 1
ATOM 2755 C C . ILE A 1 366 ? -4.096 9.777 -14.246 1.00 89.19 366 ILE A C 1
ATOM 2757 O O . ILE A 1 366 ? -4.743 10.260 -13.324 1.00 89.19 366 ILE A O 1
ATOM 2761 N N . TYR A 1 367 ? -2.771 9.715 -14.233 1.00 92.31 367 TYR A N 1
ATOM 2762 C CA . TYR A 1 367 ? -2.000 10.060 -13.050 1.00 92.31 367 TYR A CA 1
ATOM 2763 C C . TYR A 1 367 ? -0.739 10.840 -13.414 1.00 92.31 367 TYR A C 1
ATOM 2765 O O . TYR A 1 367 ? -0.233 10.765 -14.538 1.00 92.31 367 TYR A O 1
ATOM 2773 N N . GLY A 1 368 ? -0.218 11.600 -12.458 1.00 92.38 368 GLY A N 1
ATOM 2774 C CA . GLY A 1 368 ? 1.077 12.260 -12.558 1.00 92.38 368 GLY A CA 1
ATOM 2775 C C . GLY A 1 368 ? 1.814 12.255 -11.226 1.00 92.38 368 GLY A C 1
ATOM 2776 O O . GLY A 1 368 ? 1.311 11.773 -10.214 1.00 92.38 368 GLY A O 1
ATOM 2777 N N . GLU A 1 369 ? 3.016 12.822 -11.228 1.00 94.25 369 GLU A N 1
ATOM 2778 C CA . GLU A 1 369 ? 3.814 13.014 -10.016 1.00 94.25 369 GLU A CA 1
ATOM 2779 C C . GLU A 1 369 ? 4.215 14.486 -9.949 1.00 94.25 369 GLU A C 1
ATOM 2781 O O . GLU A 1 369 ? 4.736 15.037 -10.926 1.00 94.25 369 GLU A O 1
ATOM 2786 N N . MET A 1 370 ? 3.887 15.152 -8.844 1.00 93.69 370 MET A N 1
ATOM 2787 C CA . MET A 1 370 ? 4.142 16.574 -8.631 1.00 93.69 370 MET A CA 1
ATOM 2788 C C . MET A 1 370 ? 5.644 16.871 -8.631 1.00 93.69 370 MET A C 1
ATOM 2790 O O . MET A 1 370 ? 6.479 15.973 -8.524 1.00 93.69 370 MET A O 1
ATOM 2794 N N . ARG A 1 371 ? 5.997 18.156 -8.764 1.00 95.00 371 ARG A N 1
ATOM 2795 C CA . ARG A 1 371 ? 7.400 18.576 -8.665 1.00 95.00 371 ARG A CA 1
ATOM 2796 C C . ARG A 1 371 ? 7.938 18.267 -7.275 1.00 95.00 371 ARG A C 1
ATOM 2798 O O . ARG A 1 371 ? 7.281 18.600 -6.291 1.00 95.00 371 ARG A O 1
ATOM 2805 N N . VAL A 1 372 ? 9.132 17.685 -7.208 1.00 97.06 372 VAL A N 1
ATOM 2806 C CA . VAL A 1 372 ? 9.928 17.673 -5.974 1.00 97.06 372 VAL A CA 1
ATOM 2807 C C . VAL A 1 372 ? 10.386 19.106 -5.727 1.00 97.06 372 VAL A C 1
ATOM 2809 O O . VAL A 1 372 ? 11.060 19.688 -6.576 1.00 97.06 372 VAL A O 1
ATOM 2812 N N . LYS A 1 373 ? 9.969 19.711 -4.620 1.00 95.81 373 LYS A N 1
ATOM 2813 C CA . LYS A 1 373 ? 10.327 21.093 -4.281 1.00 95.81 373 LYS A CA 1
ATOM 2814 C C . LYS A 1 373 ? 11.581 21.140 -3.420 1.00 95.81 373 LYS A C 1
ATOM 2816 O O . LYS A 1 373 ? 12.454 21.967 -3.678 1.00 95.81 373 LYS A O 1
ATOM 2821 N N . GLU A 1 374 ? 11.701 20.208 -2.483 1.00 96.56 374 GLU A N 1
ATOM 2822 C CA . GLU A 1 374 ? 12.865 20.034 -1.622 1.00 96.56 374 GLU A CA 1
ATOM 2823 C C . GLU A 1 374 ? 13.232 18.548 -1.537 1.00 96.56 374 GLU A C 1
ATOM 2825 O O . GLU A 1 374 ? 12.351 17.687 -1.554 1.00 96.56 374 GLU A O 1
ATOM 2830 N N . GLY A 1 375 ? 14.538 18.266 -1.517 1.00 95.62 375 GLY A N 1
ATOM 2831 C CA . GLY A 1 375 ? 15.073 16.912 -1.406 1.00 95.62 375 GLY A CA 1
ATOM 2832 C C . GLY A 1 375 ? 15.151 16.101 -2.699 1.00 95.62 375 GLY A C 1
ATOM 2833 O O . GLY A 1 375 ? 15.367 16.628 -3.797 1.00 95.62 375 GLY A O 1
ATOM 2834 N N . VAL A 1 376 ? 15.033 14.780 -2.552 1.00 97.12 376 VAL A N 1
ATOM 2835 C CA . VAL A 1 376 ? 15.125 13.786 -3.633 1.00 97.12 376 VAL A CA 1
ATOM 2836 C C . VAL A 1 376 ? 14.025 12.748 -3.461 1.00 97.12 376 VAL A C 1
ATOM 2838 O O . VAL A 1 376 ? 13.701 12.366 -2.345 1.00 97.12 376 VAL A O 1
ATOM 2841 N N . LYS A 1 377 ? 13.461 12.248 -4.559 1.00 97.94 377 LYS A N 1
ATOM 2842 C CA . LYS A 1 377 ? 12.463 11.173 -4.514 1.00 97.94 377 LYS A CA 1
ATOM 2843 C C . LYS A 1 377 ? 12.945 9.960 -5.294 1.00 97.94 377 LYS A C 1
ATOM 2845 O O . LYS A 1 377 ? 13.258 10.065 -6.480 1.00 97.94 377 LYS A O 1
ATOM 2850 N N . TYR A 1 378 ? 12.926 8.802 -4.651 1.00 98.38 378 TYR A N 1
ATOM 2851 C CA . TYR A 1 378 ? 13.170 7.505 -5.260 1.00 98.38 378 TYR A CA 1
ATOM 2852 C C . TYR A 1 378 ? 11.897 6.665 -5.240 1.00 98.38 378 TYR A C 1
ATOM 2854 O O . TYR A 1 378 ? 11.177 6.600 -4.244 1.00 98.38 378 TYR A O 1
ATOM 2862 N N . THR A 1 379 ? 11.617 6.008 -6.360 1.00 97.56 379 THR A N 1
ATOM 2863 C CA . THR A 1 379 ? 10.472 5.100 -6.490 1.00 97.56 379 THR A CA 1
ATOM 2864 C C . THR A 1 379 ? 10.864 3.839 -7.234 1.00 97.56 379 THR A C 1
ATOM 2866 O O . THR A 1 379 ? 11.725 3.876 -8.116 1.00 97.56 379 THR A O 1
ATOM 2869 N N . VAL A 1 380 ? 10.199 2.738 -6.907 1.00 95.88 380 VAL A N 1
ATOM 2870 C CA . VAL A 1 380 ? 10.102 1.557 -7.766 1.00 95.88 380 VAL A CA 1
ATOM 2871 C C . VAL A 1 380 ? 8.715 1.540 -8.369 1.00 95.88 380 VAL A C 1
ATOM 2873 O O . VAL A 1 380 ? 7.731 1.759 -7.673 1.00 95.88 380 VAL A O 1
ATOM 2876 N N . LYS A 1 381 ? 8.632 1.224 -9.655 1.00 93.12 381 LYS A N 1
ATOM 2877 C CA . LYS A 1 381 ? 7.379 0.934 -10.322 1.00 93.12 381 LYS A CA 1
ATOM 2878 C C . LYS A 1 381 ? 7.404 -0.456 -10.932 1.00 93.12 381 LYS A C 1
ATOM 2880 O O . LYS A 1 381 ? 8.353 -0.814 -11.631 1.00 93.12 381 LYS A O 1
ATOM 2885 N N . LYS A 1 382 ? 6.330 -1.201 -10.690 1.00 91.62 382 LYS A N 1
ATOM 2886 C CA . LYS A 1 382 ? 6.049 -2.497 -11.297 1.00 91.62 382 LYS A CA 1
ATOM 2887 C C . LYS A 1 382 ? 4.684 -2.419 -11.972 1.00 91.62 382 LYS A C 1
ATOM 2889 O O . LYS A 1 382 ? 3.710 -1.977 -11.369 1.00 91.62 382 LYS A O 1
ATOM 2894 N N . TRP A 1 383 ? 4.623 -2.808 -13.240 1.00 88.88 383 TRP A N 1
ATOM 2895 C CA . TRP A 1 383 ? 3.370 -2.871 -13.993 1.00 88.88 383 TRP A CA 1
ATOM 2896 C C . TRP A 1 383 ? 2.823 -4.286 -13.956 1.00 88.88 383 TRP A C 1
ATOM 2898 O O . TRP A 1 383 ? 3.577 -5.229 -14.179 1.00 88.88 383 TRP A O 1
ATOM 2908 N N . VAL A 1 384 ? 1.531 -4.430 -13.702 1.00 88.94 384 VAL A N 1
ATOM 2909 C CA . VAL A 1 384 ? 0.851 -5.721 -13.690 1.00 88.94 384 VAL A CA 1
ATOM 2910 C C . VAL A 1 384 ? 0.265 -5.967 -15.067 1.00 88.94 384 VAL A C 1
ATOM 2912 O O . VAL A 1 384 ? -0.503 -5.158 -15.583 1.00 88.94 384 VAL A O 1
ATOM 2915 N N . GLY A 1 385 ? 0.673 -7.074 -15.670 1.00 82.44 385 GLY A N 1
ATOM 2916 C CA . GLY A 1 385 ? 0.239 -7.513 -16.978 1.00 82.44 385 GLY A CA 1
ATOM 2917 C C . GLY A 1 385 ? -1.191 -8.054 -16.973 1.00 82.44 385 GLY A C 1
ATOM 2918 O O . GLY A 1 385 ? -1.578 -8.749 -16.035 1.00 82.44 385 GLY A O 1
ATOM 2919 N N . GLY A 1 386 ? -1.954 -7.825 -18.045 1.00 76.69 386 GLY A N 1
ATOM 2920 C CA . GLY A 1 386 ? -3.190 -8.583 -18.297 1.00 76.69 386 GLY A CA 1
ATOM 2921 C C . GLY A 1 386 ? -2.911 -10.066 -18.592 1.00 76.69 386 GLY A C 1
ATOM 2922 O O . GLY A 1 386 ? -3.696 -10.944 -18.244 1.00 76.69 386 GLY A O 1
ATOM 2923 N N . THR A 1 387 ? -1.745 -10.353 -19.175 1.00 74.56 387 THR A N 1
ATOM 2924 C CA . THR A 1 387 ? -1.234 -11.703 -19.436 1.00 74.56 387 THR A CA 1
ATOM 2925 C C . THR A 1 387 ? 0.100 -11.918 -18.730 1.00 74.56 387 THR A C 1
ATOM 2927 O O . THR A 1 387 ? 0.926 -11.001 -18.681 1.00 74.56 387 THR A O 1
ATOM 2930 N N . GLY A 1 388 ? 0.346 -13.139 -18.256 1.00 75.69 388 GLY A N 1
ATOM 2931 C CA . GLY A 1 388 ? 1.622 -13.510 -17.648 1.00 75.69 388 GLY A CA 1
ATOM 2932 C C . GLY A 1 388 ? 2.798 -13.389 -18.619 1.00 75.69 388 GLY A C 1
ATOM 2933 O O . GLY A 1 388 ? 2.682 -13.652 -19.819 1.00 75.69 388 GLY A O 1
ATOM 2934 N N . LYS A 1 389 ? 3.957 -12.988 -18.096 1.00 78.50 389 LYS A N 1
ATOM 2935 C CA . LYS A 1 389 ? 5.227 -12.989 -18.822 1.00 78.50 389 LYS A CA 1
ATOM 2936 C C . LYS A 1 389 ? 5.602 -14.421 -19.207 1.00 78.50 389 LYS A C 1
ATOM 2938 O O . LYS A 1 389 ? 5.506 -15.337 -18.394 1.00 78.50 389 LYS A O 1
ATOM 2943 N N . GLY A 1 390 ? 6.094 -14.608 -20.431 1.00 76.50 390 GLY A N 1
ATOM 2944 C CA . GLY A 1 390 ? 6.598 -15.902 -20.874 1.00 76.50 390 GLY A CA 1
ATOM 2945 C C . GLY A 1 390 ? 7.887 -16.307 -20.155 1.00 76.50 390 GLY A C 1
ATOM 2946 O O . GLY A 1 390 ? 8.576 -15.497 -19.522 1.00 76.50 390 GLY A O 1
ATOM 2947 N N . TRP A 1 391 ? 8.244 -17.589 -20.272 1.00 80.88 391 TRP A N 1
ATOM 2948 C CA . TRP A 1 391 ? 9.376 -18.190 -19.554 1.00 80.88 391 TRP A CA 1
ATOM 2949 C C . TRP A 1 391 ? 10.703 -17.451 -19.791 1.00 80.88 391 TRP A C 1
ATOM 2951 O O . TRP A 1 391 ? 11.498 -17.277 -18.865 1.00 80.88 391 TRP A O 1
ATOM 2961 N N . VAL A 1 392 ? 10.925 -16.954 -21.014 1.00 81.62 392 VAL A N 1
ATOM 2962 C CA . VAL A 1 392 ? 12.140 -16.215 -21.389 1.00 81.62 392 VAL A CA 1
ATOM 2963 C C . VAL A 1 392 ? 12.280 -14.939 -20.566 1.00 81.62 392 VAL A C 1
ATOM 2965 O O . VAL A 1 392 ? 13.351 -14.671 -20.025 1.00 81.62 392 VAL A O 1
ATOM 2968 N N . ARG A 1 393 ? 11.204 -14.156 -20.453 1.00 81.56 393 ARG A N 1
ATOM 2969 C CA . ARG A 1 393 ? 11.203 -12.905 -19.689 1.00 81.56 393 ARG A CA 1
ATOM 2970 C C . ARG A 1 393 ? 11.243 -13.160 -18.186 1.00 81.56 393 ARG A C 1
ATOM 2972 O O . ARG A 1 393 ? 11.976 -12.462 -17.501 1.00 81.56 393 ARG A O 1
ATOM 2979 N N . GLY A 1 394 ? 10.504 -14.157 -17.698 1.00 80.94 394 GLY A N 1
ATOM 2980 C CA . GLY A 1 394 ? 10.432 -14.462 -16.267 1.00 80.94 394 GLY A CA 1
ATOM 2981 C C . GLY A 1 394 ? 11.710 -15.073 -15.684 1.00 80.94 394 GLY A C 1
ATOM 2982 O O . GLY A 1 394 ? 12.059 -14.773 -14.549 1.00 80.94 394 GLY A O 1
ATOM 2983 N N . HIS A 1 395 ? 12.430 -15.898 -16.452 1.00 82.38 395 HIS A N 1
ATOM 2984 C CA . HIS A 1 395 ? 13.525 -16.717 -15.911 1.00 82.38 395 HIS A CA 1
ATOM 2985 C C . HIS A 1 395 ? 14.853 -16.503 -16.640 1.00 82.38 395 HIS A C 1
ATOM 2987 O O . HIS A 1 395 ? 15.874 -16.207 -16.016 1.00 82.38 395 HIS A O 1
ATOM 2993 N N . LEU A 1 396 ? 14.857 -16.630 -17.971 1.00 84.19 396 LEU A N 1
ATOM 2994 C CA . LEU A 1 396 ? 16.103 -16.596 -18.742 1.00 84.19 396 LEU A CA 1
ATOM 2995 C C . LEU A 1 396 ? 16.741 -15.201 -18.744 1.00 84.19 396 LEU A C 1
ATOM 2997 O O . LEU A 1 396 ? 17.950 -15.068 -18.572 1.00 84.19 396 LEU A O 1
ATOM 3001 N N . MET A 1 397 ? 15.934 -14.158 -18.929 1.00 85.38 397 MET A N 1
ATOM 3002 C CA . MET A 1 397 ? 16.406 -12.777 -18.994 1.00 85.38 397 MET A CA 1
ATOM 3003 C C . MET A 1 397 ? 17.052 -12.317 -17.680 1.00 85.38 397 MET A C 1
ATOM 3005 O O . MET A 1 397 ? 18.196 -11.859 -17.746 1.00 85.38 397 MET A O 1
ATOM 3009 N N . PRO A 1 398 ? 16.422 -12.485 -16.499 1.00 85.81 398 PRO A N 1
ATOM 3010 C CA . PRO A 1 398 ? 17.078 -12.185 -15.232 1.00 85.81 398 PRO A CA 1
ATOM 3011 C C . PRO A 1 398 ? 18.424 -12.894 -15.072 1.00 85.81 398 PRO A C 1
ATOM 3013 O O . PRO A 1 398 ? 19.407 -12.246 -14.724 1.00 85.81 398 PRO A O 1
ATOM 3016 N N . ALA A 1 399 ? 18.506 -14.184 -15.421 1.00 84.38 399 ALA A N 1
ATOM 3017 C CA . ALA A 1 399 ? 19.743 -14.961 -15.324 1.00 84.38 399 ALA A CA 1
ATOM 3018 C C . ALA A 1 399 ? 20.858 -14.442 -16.252 1.00 84.38 399 ALA A C 1
ATOM 3020 O O . ALA A 1 399 ? 22.006 -14.299 -15.832 1.00 84.38 399 ALA A O 1
ATOM 3021 N N . VAL A 1 400 ? 20.534 -14.115 -17.507 1.00 84.44 400 VAL A N 1
ATOM 3022 C CA . VAL A 1 400 ? 21.514 -13.608 -18.486 1.00 84.44 400 VAL A CA 1
ATOM 3023 C C . VAL A 1 400 ? 21.981 -12.193 -18.135 1.00 84.44 400 VAL A C 1
ATOM 3025 O O . VAL A 1 400 ? 23.151 -11.851 -18.325 1.00 84.44 400 VAL A O 1
ATOM 3028 N N . LEU A 1 401 ? 21.085 -11.350 -17.619 1.00 87.62 401 LEU A N 1
ATOM 3029 C CA . LEU A 1 401 ? 21.363 -9.933 -17.394 1.00 87.62 401 LEU A CA 1
ATOM 3030 C C . LEU A 1 401 ? 22.070 -9.638 -16.069 1.00 87.62 401 LEU A C 1
ATOM 3032 O O . LEU A 1 401 ? 22.545 -8.511 -15.902 1.00 87.62 401 LEU A O 1
ATOM 3036 N N . VAL A 1 402 ? 22.239 -10.620 -15.171 1.00 82.69 402 VAL A N 1
ATOM 3037 C CA . VAL A 1 402 ? 23.044 -10.463 -13.941 1.00 82.69 402 VAL A CA 1
ATOM 3038 C C . VAL A 1 402 ? 24.425 -9.880 -14.252 1.00 82.69 402 VAL A C 1
ATOM 3040 O O . VAL A 1 402 ? 24.854 -8.924 -13.604 1.00 82.69 402 VAL A O 1
ATOM 3043 N N . MET A 1 403 ? 25.072 -10.369 -15.316 1.00 82.12 403 MET A N 1
ATOM 3044 C CA . MET A 1 403 ? 26.403 -9.917 -15.747 1.00 82.12 403 MET A CA 1
ATOM 3045 C C . MET A 1 403 ? 26.437 -8.445 -16.180 1.00 82.12 403 MET A C 1
ATOM 3047 O O . MET A 1 403 ? 27.484 -7.806 -16.122 1.00 82.12 403 MET A O 1
ATOM 3051 N N . ASN A 1 404 ? 25.294 -7.880 -16.577 1.00 85.56 404 ASN A N 1
ATOM 3052 C CA . ASN A 1 404 ? 25.144 -6.469 -16.930 1.00 85.56 404 ASN A CA 1
ATOM 3053 C C . ASN A 1 404 ? 24.456 -5.660 -15.819 1.00 85.56 404 ASN A C 1
ATOM 3055 O O . ASN A 1 404 ? 23.694 -4.726 -16.088 1.00 85.56 404 ASN A O 1
ATOM 3059 N N . LYS A 1 405 ? 24.680 -6.044 -14.554 1.00 84.19 405 LYS A N 1
ATOM 3060 C CA . LYS A 1 405 ? 24.046 -5.433 -13.374 1.00 84.19 405 LYS A CA 1
ATOM 3061 C C . LYS A 1 405 ? 22.509 -5.432 -13.445 1.00 84.19 405 LYS A C 1
ATOM 3063 O O . LYS A 1 405 ? 21.875 -4.566 -12.854 1.00 84.19 405 LYS A O 1
ATOM 3068 N N . GLY A 1 406 ? 21.903 -6.381 -14.158 1.00 82.44 406 GLY A N 1
ATOM 3069 C CA . GLY A 1 406 ? 20.455 -6.480 -14.363 1.00 82.44 406 GLY A CA 1
ATOM 3070 C C . GLY A 1 406 ? 19.893 -5.582 -15.469 1.00 82.44 406 GLY A C 1
ATOM 3071 O O . GLY A 1 406 ? 18.687 -5.580 -15.680 1.00 82.44 406 GLY A O 1
ATOM 3072 N N . LYS A 1 407 ? 20.713 -4.814 -16.194 1.00 87.19 407 LYS A N 1
ATOM 3073 C CA . LYS A 1 407 ? 20.222 -3.931 -17.265 1.00 87.19 407 LYS A CA 1
ATOM 3074 C C . LYS A 1 407 ? 20.117 -4.678 -18.587 1.00 87.19 407 LYS A C 1
ATOM 3076 O O . LYS A 1 407 ? 21.054 -5.372 -18.980 1.00 87.19 407 LYS A O 1
ATOM 3081 N N . SER A 1 408 ? 19.046 -4.451 -19.345 1.00 83.00 408 SER A N 1
ATOM 3082 C CA . SER A 1 408 ? 18.971 -4.949 -20.723 1.00 83.00 408 SER A CA 1
ATOM 3083 C C . SER A 1 408 ? 19.993 -4.248 -21.629 1.00 83.00 408 SER A C 1
ATOM 3085 O O . SER A 1 408 ? 20.342 -3.077 -21.427 1.00 83.00 408 SER A O 1
ATOM 3087 N N . TYR A 1 409 ? 20.473 -4.942 -22.661 1.00 83.25 409 TYR A N 1
ATOM 3088 C CA . TYR A 1 409 ? 21.379 -4.355 -23.650 1.00 83.25 409 TYR A CA 1
ATOM 3089 C C . TYR A 1 409 ? 20.618 -3.519 -24.686 1.00 83.25 409 TYR A C 1
ATOM 3091 O O . TYR A 1 409 ? 19.516 -3.872 -25.101 1.00 83.25 409 TYR A O 1
ATOM 3099 N N . GLY A 1 410 ? 21.232 -2.443 -25.190 1.00 81.31 410 GLY A N 1
ATOM 3100 C CA . GLY A 1 410 ? 20.588 -1.556 -26.170 1.00 81.31 410 GLY A CA 1
ATOM 3101 C C . GLY A 1 410 ? 20.147 -2.260 -27.463 1.00 81.31 410 GLY A C 1
ATOM 3102 O O . GLY A 1 410 ? 19.121 -1.902 -28.037 1.00 81.31 410 GLY A O 1
ATOM 3103 N N . TRP A 1 411 ? 20.874 -3.293 -27.904 1.00 79.25 411 TRP A N 1
ATOM 3104 C CA . TRP A 1 411 ? 20.494 -4.091 -29.073 1.00 79.25 411 TRP A CA 1
ATOM 3105 C C . TRP A 1 411 ? 19.225 -4.924 -28.829 1.00 79.25 411 TRP A C 1
ATOM 3107 O O . TRP A 1 411 ? 18.412 -5.045 -29.743 1.00 79.25 411 TRP A O 1
ATOM 3117 N N . MET A 1 412 ? 19.007 -5.421 -27.602 1.00 80.62 412 MET A N 1
ATOM 3118 C CA . MET A 1 412 ? 17.783 -6.145 -27.234 1.00 80.62 412 MET A CA 1
ATOM 3119 C C . MET A 1 412 ? 16.575 -5.214 -27.321 1.00 80.62 412 MET A C 1
ATOM 3121 O O . MET A 1 412 ? 15.587 -5.558 -27.958 1.00 80.62 412 MET A O 1
ATOM 3125 N N . ARG A 1 413 ? 16.686 -4.001 -26.760 1.00 79.88 413 ARG A N 1
ATOM 3126 C CA . ARG A 1 413 ? 15.618 -2.984 -26.794 1.00 79.88 413 ARG A CA 1
ATOM 3127 C C . ARG A 1 413 ? 15.258 -2.596 -28.227 1.00 79.88 413 ARG A C 1
ATOM 3129 O O . ARG A 1 413 ? 14.090 -2.608 -28.602 1.00 79.88 413 ARG A O 1
ATOM 3136 N N . LYS A 1 414 ? 16.271 -2.303 -29.056 1.00 79.62 414 LYS A N 1
ATOM 3137 C CA . LYS A 1 414 ? 16.082 -1.963 -30.478 1.00 79.62 414 LYS A CA 1
ATOM 3138 C C . LYS A 1 414 ? 15.438 -3.107 -31.259 1.00 79.62 414 LYS A C 1
ATOM 3140 O O . LYS A 1 414 ? 14.527 -2.857 -32.043 1.00 79.62 414 LYS A O 1
ATOM 3145 N N . GLY A 1 415 ? 15.891 -4.342 -31.036 1.00 78.62 415 GLY A N 1
ATOM 3146 C CA . GLY A 1 415 ? 15.320 -5.531 -31.665 1.00 78.62 415 GLY A CA 1
ATOM 3147 C C . GLY A 1 415 ? 13.858 -5.735 -31.273 1.00 78.62 415 GLY A C 1
ATOM 3148 O O . GLY A 1 415 ? 13.005 -5.855 -32.147 1.00 78.62 415 GLY A O 1
ATOM 3149 N N . TYR A 1 416 ? 13.564 -5.683 -29.974 1.00 78.62 416 TYR A N 1
ATOM 3150 C CA . TYR A 1 416 ? 12.220 -5.858 -29.425 1.00 78.62 416 TYR A CA 1
ATOM 3151 C C . TYR A 1 416 ? 11.241 -4.803 -29.963 1.00 78.62 416 TYR A C 1
ATOM 3153 O O . TYR A 1 416 ? 10.205 -5.146 -30.531 1.00 78.62 416 TYR A O 1
ATOM 3161 N N . ASN A 1 417 ? 11.624 -3.523 -29.908 1.00 78.00 417 ASN A N 1
ATOM 3162 C CA . ASN A 1 417 ? 10.845 -2.427 -30.491 1.00 78.00 417 ASN A CA 1
ATOM 3163 C C . ASN A 1 417 ? 10.636 -2.602 -32.006 1.00 78.00 417 ASN A C 1
ATOM 3165 O O . ASN A 1 417 ? 9.557 -2.317 -32.521 1.00 78.00 417 ASN A O 1
ATOM 3169 N N . GLY A 1 418 ? 11.657 -3.070 -32.731 1.00 78.44 418 GLY A N 1
ATOM 3170 C CA . GLY A 1 418 ? 11.575 -3.307 -34.173 1.00 78.44 418 GLY A CA 1
ATOM 3171 C C . GLY A 1 418 ? 10.604 -4.428 -34.553 1.00 78.44 418 GLY A C 1
ATOM 3172 O O . GLY A 1 418 ? 9.926 -4.320 -35.574 1.00 78.44 418 GLY A O 1
ATOM 3173 N N . VAL A 1 419 ? 10.516 -5.487 -33.741 1.00 79.06 419 VAL A N 1
ATOM 3174 C CA . VAL A 1 419 ? 9.564 -6.594 -33.939 1.00 79.06 419 VAL A CA 1
ATOM 3175 C C . VAL A 1 419 ? 8.136 -6.110 -33.703 1.00 79.06 419 VAL A C 1
ATOM 3177 O O . VAL A 1 419 ? 7.276 -6.297 -34.565 1.00 79.06 419 VAL A O 1
ATOM 3180 N N . LEU A 1 420 ? 7.896 -5.423 -32.587 1.00 75.62 420 LEU A N 1
ATOM 3181 C CA . LEU A 1 420 ? 6.569 -4.913 -32.229 1.00 75.62 420 LEU A CA 1
ATOM 3182 C C . LEU A 1 420 ? 6.073 -3.834 -33.190 1.00 75.62 420 LEU A C 1
ATOM 3184 O O . LEU A 1 420 ? 4.917 -3.865 -33.603 1.00 75.62 420 LEU A O 1
ATOM 3188 N N . GLY A 1 421 ? 6.959 -2.945 -33.646 1.00 73.69 421 GLY A N 1
ATOM 3189 C CA . GLY A 1 421 ? 6.620 -1.953 -34.667 1.00 73.69 421 GLY A CA 1
ATOM 3190 C C . GLY A 1 421 ? 6.187 -2.560 -36.009 1.00 73.69 421 GLY A C 1
ATOM 3191 O O . GLY A 1 421 ? 5.498 -1.891 -36.774 1.00 73.69 421 GLY A O 1
ATOM 3192 N N . LYS A 1 422 ? 6.566 -3.814 -36.306 1.00 79.00 422 LYS A N 1
ATOM 3193 C CA . LYS A 1 422 ? 6.200 -4.515 -37.550 1.00 79.00 422 LYS A CA 1
ATOM 3194 C C . LYS A 1 422 ? 5.004 -5.451 -37.404 1.00 79.00 422 LYS A C 1
ATOM 3196 O O . LYS A 1 422 ? 4.215 -5.555 -38.336 1.00 79.00 422 LYS A O 1
ATOM 3201 N N . LEU A 1 423 ? 4.911 -6.174 -36.289 1.00 74.69 423 LEU A N 1
ATOM 3202 C CA . LEU A 1 423 ? 3.914 -7.232 -36.083 1.00 74.69 423 LEU A CA 1
ATOM 3203 C C . LEU A 1 423 ? 2.711 -6.786 -35.242 1.00 74.69 423 LEU A C 1
ATOM 3205 O O . LEU A 1 423 ? 1.753 -7.546 -35.118 1.00 74.69 423 LEU A O 1
ATOM 3209 N N . GLY A 1 424 ? 2.754 -5.572 -34.686 1.00 69.69 424 GLY A N 1
ATOM 3210 C CA . GLY A 1 424 ? 1.794 -5.119 -33.685 1.00 69.69 424 GLY A CA 1
ATOM 3211 C C . GLY A 1 424 ? 2.032 -5.784 -32.328 1.00 69.69 424 GLY A C 1
ATOM 3212 O O . GLY A 1 424 ? 2.839 -6.705 -32.204 1.00 69.69 424 GLY A O 1
ATOM 3213 N N . ALA A 1 425 ? 1.325 -5.298 -31.310 1.00 64.31 425 ALA A N 1
ATOM 3214 C CA . ALA A 1 425 ? 1.452 -5.756 -29.929 1.00 64.31 425 ALA A CA 1
ATOM 3215 C C . ALA A 1 425 ? 1.106 -7.253 -29.781 1.00 64.31 425 ALA A C 1
ATOM 3217 O O . ALA A 1 425 ? 1.956 -8.055 -29.400 1.00 64.31 425 ALA A O 1
ATOM 3218 N N . GLU A 1 426 ? -0.082 -7.654 -30.251 1.00 63.38 426 GLU A N 1
ATOM 3219 C CA . GLU A 1 426 ? -0.632 -9.011 -30.088 1.00 63.38 426 GLU A CA 1
ATOM 3220 C C . GLU A 1 426 ? 0.302 -10.138 -30.559 1.00 63.38 426 GLU A C 1
ATOM 3222 O O . GLU A 1 426 ? 0.503 -11.118 -29.850 1.00 63.38 426 GLU A O 1
ATOM 3227 N N . ARG A 1 427 ? 0.904 -10.015 -31.751 1.00 67.44 427 ARG A N 1
ATOM 3228 C CA . ARG A 1 427 ? 1.826 -11.034 -32.297 1.00 67.44 427 ARG A CA 1
ATOM 3229 C C . ARG A 1 427 ? 3.296 -10.723 -32.047 1.00 67.44 427 ARG A C 1
ATOM 3231 O O . ARG A 1 427 ? 4.139 -11.617 -32.141 1.00 67.44 427 ARG A O 1
ATOM 3238 N N . GLY A 1 428 ? 3.631 -9.464 -31.782 1.00 71.75 428 GLY A N 1
ATOM 3239 C CA . GLY A 1 428 ? 5.012 -9.025 -31.641 1.00 71.75 428 GLY A CA 1
ATOM 3240 C C . GLY A 1 428 ? 5.674 -9.576 -30.386 1.00 71.75 428 GLY A C 1
ATOM 3241 O O . GLY A 1 428 ? 6.847 -9.934 -30.453 1.00 71.75 428 GLY A O 1
ATOM 3242 N N . HIS A 1 429 ? 4.935 -9.724 -29.285 1.00 71.62 429 HIS A N 1
ATOM 3243 C CA . HIS A 1 429 ? 5.475 -10.259 -28.033 1.00 71.62 429 HIS A CA 1
ATOM 3244 C C . HIS A 1 429 ? 5.957 -11.706 -28.167 1.00 71.62 429 HIS A C 1
ATOM 3246 O O . HIS A 1 429 ? 7.112 -11.992 -27.851 1.00 71.62 429 HIS A O 1
ATOM 3252 N N . GLU A 1 430 ? 5.134 -12.599 -28.723 1.00 74.06 430 GLU A N 1
ATOM 3253 C CA . GLU A 1 430 ? 5.507 -14.007 -28.920 1.00 74.06 430 GLU A CA 1
ATOM 3254 C C . GLU A 1 430 ? 6.737 -14.166 -29.819 1.00 74.06 430 GLU A C 1
ATOM 3256 O O . GLU A 1 430 ? 7.653 -14.945 -29.537 1.00 74.06 430 GLU A O 1
ATOM 3261 N N . TRP A 1 431 ? 6.773 -13.427 -30.930 1.00 76.94 431 TRP A N 1
ATOM 3262 C CA . TRP A 1 431 ? 7.902 -13.475 -31.854 1.00 76.94 431 TRP A CA 1
ATOM 3263 C C . TRP A 1 431 ? 9.156 -12.864 -31.246 1.00 76.94 431 TRP A C 1
ATOM 3265 O O . TRP A 1 431 ? 10.246 -13.400 -31.441 1.00 76.94 431 TRP A O 1
ATOM 3275 N N . ALA A 1 432 ? 9.019 -11.783 -30.482 1.00 75.81 432 ALA A N 1
ATOM 3276 C CA . ALA A 1 432 ? 10.140 -11.176 -29.791 1.00 75.81 432 ALA A CA 1
ATOM 3277 C C . ALA A 1 432 ? 10.728 -12.119 -28.730 1.00 75.81 432 ALA A C 1
ATOM 3279 O O . ALA A 1 432 ? 11.952 -12.201 -28.632 1.00 75.81 432 ALA A O 1
ATOM 3280 N N . GLU A 1 433 ? 9.905 -12.889 -28.009 1.00 76.62 433 GLU A N 1
ATOM 3281 C CA . GLU A 1 433 ? 10.396 -13.929 -27.095 1.00 76.62 433 GLU A CA 1
ATOM 3282 C C . GLU A 1 433 ? 11.159 -15.035 -27.830 1.00 76.62 433 GLU A C 1
ATOM 3284 O O . GLU A 1 433 ? 12.273 -15.380 -27.430 1.00 76.62 433 GLU A O 1
ATOM 3289 N N . LYS A 1 434 ? 10.619 -15.550 -28.943 1.00 80.88 434 LYS A N 1
ATOM 3290 C CA . LYS A 1 434 ? 11.296 -16.574 -29.762 1.00 80.88 434 LYS A CA 1
ATOM 3291 C C . LYS A 1 434 ? 12.625 -16.071 -30.323 1.00 80.88 434 LYS A C 1
ATOM 3293 O O . LYS A 1 434 ? 13.612 -16.803 -30.331 1.00 80.88 434 LYS A O 1
ATOM 3298 N N . ILE A 1 435 ? 12.661 -14.818 -30.773 1.00 78.50 435 ILE A N 1
ATOM 3299 C CA . ILE A 1 435 ? 13.865 -14.177 -31.308 1.00 78.50 435 ILE A CA 1
ATOM 3300 C C . ILE A 1 435 ? 14.900 -13.967 -30.197 1.00 78.50 435 ILE A C 1
ATOM 3302 O O . ILE A 1 435 ? 16.064 -14.312 -30.392 1.00 78.50 435 ILE A O 1
ATOM 3306 N N . LEU A 1 436 ? 14.498 -13.463 -29.024 1.00 76.69 436 LEU A N 1
ATOM 3307 C CA . LEU A 1 436 ? 15.381 -13.333 -27.858 1.00 76.69 436 LEU A CA 1
ATOM 3308 C C . LEU A 1 436 ? 15.973 -14.686 -27.456 1.00 76.69 436 LEU A C 1
ATOM 3310 O O . LEU A 1 436 ? 17.186 -14.789 -27.279 1.00 76.69 436 LEU A O 1
ATOM 3314 N N . LEU A 1 437 ? 15.140 -15.726 -27.390 1.00 80.75 437 LEU A N 1
ATOM 3315 C CA . LEU A 1 437 ? 15.571 -17.085 -27.080 1.00 80.75 437 LEU A CA 1
ATOM 3316 C C . LEU A 1 437 ? 16.599 -17.597 -28.096 1.00 80.75 437 LEU A C 1
ATOM 3318 O O . LEU A 1 437 ? 17.674 -18.054 -27.711 1.00 80.75 437 LEU A O 1
ATOM 3322 N N . ALA A 1 438 ? 16.307 -17.464 -29.393 1.00 78.56 438 ALA A N 1
ATOM 3323 C CA . ALA A 1 438 ? 17.218 -17.863 -30.461 1.00 78.56 438 ALA A CA 1
ATOM 3324 C C . ALA A 1 438 ? 18.555 -17.109 -30.381 1.00 78.56 438 ALA A C 1
ATOM 3326 O O . ALA A 1 438 ? 19.614 -17.726 -30.472 1.00 78.56 438 ALA A O 1
ATOM 3327 N N . MET A 1 439 ? 18.527 -15.793 -30.146 1.00 72.44 439 MET A N 1
ATOM 3328 C CA . MET A 1 439 ? 19.741 -14.982 -30.016 1.00 72.44 439 MET A CA 1
ATOM 3329 C C . MET A 1 439 ? 20.595 -15.420 -28.826 1.00 72.44 439 MET A C 1
ATOM 3331 O O . MET A 1 439 ? 21.804 -15.579 -28.983 1.00 72.44 439 MET A O 1
ATOM 3335 N N . ILE A 1 440 ? 19.984 -15.689 -27.670 1.00 71.69 440 ILE A N 1
ATOM 3336 C CA . ILE A 1 440 ? 20.702 -16.187 -26.489 1.00 71.69 440 ILE A CA 1
ATOM 3337 C C . ILE A 1 440 ? 21.356 -17.543 -26.794 1.00 71.69 440 ILE A C 1
ATOM 3339 O O . ILE A 1 440 ? 22.555 -17.697 -26.565 1.00 71.69 440 ILE A O 1
ATOM 3343 N N . PHE A 1 441 ? 20.630 -18.492 -27.396 1.00 72.31 441 PHE A N 1
ATOM 3344 C CA . PHE A 1 441 ? 21.195 -19.797 -27.768 1.00 72.31 441 PHE A CA 1
ATOM 3345 C C . PHE A 1 441 ? 22.312 -19.694 -28.813 1.00 72.31 441 PHE A C 1
ATOM 3347 O O . PHE A 1 441 ? 23.345 -20.345 -28.665 1.00 72.31 441 PHE A O 1
ATOM 3354 N N . THR A 1 442 ? 22.156 -18.855 -29.842 1.00 69.06 442 THR A N 1
ATOM 3355 C CA . THR A 1 442 ? 23.220 -18.634 -30.838 1.00 69.06 442 THR A CA 1
ATOM 3356 C C . THR A 1 442 ? 24.444 -17.945 -30.239 1.00 69.06 442 THR A C 1
ATOM 3358 O O . THR A 1 442 ? 25.565 -18.284 -30.608 1.00 69.06 442 THR A O 1
ATOM 3361 N N . GLY A 1 443 ? 24.257 -17.039 -29.274 1.00 66.75 443 GLY A N 1
ATOM 3362 C CA . GLY A 1 443 ? 25.348 -16.414 -28.530 1.00 66.75 443 GLY A CA 1
ATOM 3363 C C . GLY A 1 443 ? 26.125 -17.432 -27.696 1.00 66.75 443 GLY A C 1
ATOM 3364 O O . GLY A 1 443 ? 27.351 -17.464 -27.757 1.00 66.75 443 GLY A O 1
ATOM 3365 N N . VAL A 1 444 ? 25.424 -18.323 -26.987 1.00 60.91 444 VAL A N 1
ATOM 3366 C CA . VAL A 1 444 ? 26.039 -19.419 -26.217 1.00 60.91 444 VAL A CA 1
ATOM 3367 C C . VAL A 1 444 ? 26.771 -20.405 -27.135 1.00 60.91 444 VAL A C 1
ATOM 3369 O O . VAL A 1 444 ? 27.905 -20.781 -26.843 1.00 60.91 444 VAL A O 1
ATOM 3372 N N . ALA A 1 445 ? 26.182 -20.775 -28.277 1.00 59.62 445 ALA A N 1
ATOM 3373 C CA . ALA A 1 445 ? 26.826 -21.643 -29.265 1.00 59.62 445 ALA A CA 1
ATOM 3374 C C . ALA A 1 445 ? 28.073 -20.992 -29.893 1.00 59.62 445 ALA A C 1
ATOM 3376 O O . ALA A 1 445 ? 29.100 -21.651 -30.065 1.00 59.62 445 ALA A O 1
ATOM 3377 N N . GLY A 1 446 ? 28.013 -19.688 -30.179 1.00 58.97 446 GLY A N 1
ATOM 3378 C CA . GLY A 1 446 ? 29.142 -18.907 -30.681 1.00 58.97 446 GLY A CA 1
ATOM 3379 C C . GLY A 1 446 ? 30.285 -18.805 -29.668 1.00 58.97 446 GLY A C 1
ATOM 3380 O O . GLY A 1 446 ? 31.441 -19.016 -30.028 1.00 58.97 446 GLY A O 1
ATOM 3381 N N . ILE A 1 447 ? 29.975 -18.569 -28.388 1.00 57.88 447 ILE A N 1
ATOM 3382 C CA . ILE A 1 447 ? 30.966 -18.596 -27.299 1.00 57.88 447 ILE A CA 1
ATOM 3383 C C . ILE A 1 447 ? 31.562 -20.001 -27.157 1.00 57.88 447 ILE A C 1
ATOM 3385 O O . ILE A 1 447 ? 32.775 -20.127 -27.023 1.00 57.88 447 ILE A O 1
ATOM 3389 N N . GLY A 1 448 ? 30.747 -21.055 -27.263 1.00 57.28 448 GLY A N 1
ATOM 3390 C CA . GLY A 1 448 ? 31.214 -22.442 -27.272 1.00 57.28 448 GLY A CA 1
ATOM 3391 C C . GLY A 1 448 ? 32.219 -22.721 -28.393 1.00 57.28 448 GLY A C 1
ATOM 3392 O O . GLY A 1 448 ? 33.270 -23.302 -28.131 1.00 57.28 448 GLY A O 1
ATOM 3393 N N . MET A 1 449 ? 31.963 -22.233 -29.614 1.00 54.94 449 MET A N 1
ATOM 3394 C CA . MET A 1 449 ? 32.919 -22.324 -30.727 1.00 54.94 449 MET A CA 1
ATOM 3395 C C . MET A 1 449 ? 34.202 -21.531 -30.472 1.00 54.94 449 MET A C 1
ATOM 3397 O O . MET A 1 449 ? 35.287 -22.023 -30.775 1.00 54.94 449 MET A O 1
ATOM 3401 N N . VAL A 1 450 ? 34.113 -20.319 -29.917 1.00 56.38 450 VAL A N 1
ATOM 3402 C CA . VAL A 1 450 ? 35.295 -19.499 -29.609 1.00 56.38 450 VAL A CA 1
ATOM 3403 C C . VAL A 1 450 ? 36.136 -20.147 -28.511 1.00 56.38 450 VAL A C 1
ATOM 3405 O O . VAL A 1 450 ? 37.350 -20.230 -28.661 1.00 56.38 450 VAL A O 1
ATOM 3408 N N . VAL A 1 451 ? 35.514 -20.664 -27.450 1.00 59.22 451 VAL A N 1
ATOM 3409 C CA . VAL A 1 451 ? 36.199 -21.381 -26.364 1.00 59.22 451 VAL A CA 1
ATOM 3410 C C . VAL A 1 451 ? 36.824 -22.676 -26.877 1.00 59.22 451 VAL A C 1
ATOM 3412 O O . VAL A 1 451 ? 37.969 -22.954 -26.541 1.00 59.22 451 VAL A O 1
ATOM 3415 N N . ASP A 1 452 ? 36.133 -23.441 -27.725 1.00 64.69 452 ASP A N 1
ATOM 3416 C CA . ASP A 1 452 ? 36.689 -24.648 -28.350 1.00 64.69 452 ASP A CA 1
ATOM 3417 C C . ASP A 1 452 ? 37.877 -24.314 -29.268 1.00 64.69 452 ASP A C 1
ATOM 3419 O O . ASP A 1 452 ? 38.921 -24.963 -29.217 1.00 64.69 452 ASP A O 1
ATOM 3423 N N . THR A 1 453 ? 37.775 -23.228 -30.037 1.00 66.00 453 THR A N 1
ATOM 3424 C CA . THR A 1 453 ? 38.870 -22.721 -30.879 1.00 66.00 453 THR A CA 1
ATOM 3425 C C . THR A 1 453 ? 40.058 -22.259 -30.030 1.00 66.00 453 THR A C 1
ATOM 3427 O O . THR A 1 453 ? 41.203 -22.586 -30.337 1.00 66.00 453 THR A O 1
ATOM 3430 N N . PHE A 1 454 ? 39.808 -21.555 -28.923 1.00 57.38 454 PHE A N 1
ATOM 3431 C CA . PHE A 1 454 ? 40.844 -21.097 -27.995 1.00 57.38 454 PHE A CA 1
ATOM 3432 C C . PHE A 1 454 ? 41.504 -22.271 -27.257 1.00 57.38 454 PHE A C 1
ATOM 3434 O O . PHE A 1 454 ? 42.721 -22.296 -27.093 1.00 57.38 454 PHE A O 1
ATOM 3441 N N . ARG A 1 455 ? 40.727 -23.293 -26.877 1.00 67.81 455 ARG A N 1
ATOM 3442 C CA . ARG A 1 455 ? 41.215 -24.528 -26.247 1.00 67.81 455 ARG A CA 1
ATOM 3443 C C . ARG A 1 455 ? 42.061 -25.353 -27.220 1.00 67.81 455 ARG A C 1
ATOM 3445 O O . ARG A 1 455 ? 43.108 -25.850 -26.823 1.00 67.81 455 ARG A O 1
ATOM 3452 N N . LYS A 1 456 ? 41.678 -25.425 -28.500 1.00 73.00 456 LYS A N 1
ATOM 3453 C CA . LYS A 1 456 ? 42.485 -26.032 -29.576 1.00 73.00 456 LYS A CA 1
ATOM 3454 C C . LYS A 1 456 ? 43.784 -25.263 -29.837 1.00 73.00 456 LYS A C 1
ATOM 3456 O O . LYS A 1 456 ? 44.829 -25.882 -30.011 1.00 73.00 456 LYS A O 1
ATOM 3461 N N . LEU A 1 457 ? 43.747 -23.930 -29.805 1.00 61.97 457 LEU A N 1
ATOM 3462 C CA . LEU A 1 457 ? 44.938 -23.078 -29.934 1.00 61.97 457 LEU A CA 1
ATOM 3463 C C . LEU A 1 457 ? 45.899 -23.208 -28.739 1.00 61.97 457 LEU A C 1
ATOM 3465 O O . LEU A 1 457 ? 47.113 -23.191 -28.930 1.00 61.97 457 LEU A O 1
ATOM 3469 N N . MET A 1 458 ? 45.372 -23.358 -27.521 1.00 61.12 458 MET A N 1
ATOM 3470 C CA . MET A 1 458 ? 46.166 -23.551 -26.300 1.00 61.12 458 MET A CA 1
ATOM 3471 C C . MET A 1 458 ? 46.722 -24.980 -26.188 1.00 61.12 458 MET A C 1
ATOM 3473 O O . MET A 1 458 ? 47.896 -25.144 -25.873 1.00 61.12 458 MET A O 1
ATOM 3477 N N . GLY A 1 459 ? 45.937 -26.005 -26.538 1.00 56.59 459 GLY A N 1
ATOM 3478 C CA . GLY A 1 459 ? 46.411 -27.394 -26.606 1.00 56.59 459 GLY A CA 1
ATOM 3479 C C . GLY A 1 459 ? 47.465 -27.615 -27.698 1.00 56.59 459 GLY A C 1
ATOM 3480 O O . GLY A 1 459 ? 48.397 -28.393 -27.518 1.00 56.59 459 GLY A O 1
ATOM 3481 N N . GLY A 1 460 ? 47.391 -26.856 -28.798 1.00 54.81 460 GLY A N 1
ATOM 3482 C CA . GLY A 1 460 ? 48.424 -26.845 -29.835 1.00 54.81 460 GLY A CA 1
ATOM 3483 C C . GLY A 1 460 ? 49.757 -26.224 -29.397 1.00 54.81 460 GLY A C 1
ATOM 3484 O O . GLY A 1 460 ? 50.781 -26.532 -30.000 1.00 54.81 460 GLY A O 1
ATOM 3485 N N . LYS A 1 461 ? 49.778 -25.379 -28.353 1.00 52.06 461 LYS A N 1
ATOM 3486 C CA . LYS A 1 461 ? 51.021 -24.841 -27.770 1.00 52.06 461 LYS A CA 1
ATOM 3487 C C . LYS A 1 461 ? 51.690 -25.829 -26.816 1.00 52.06 461 LYS A C 1
ATOM 3489 O O . LYS A 1 461 ? 52.893 -26.021 -26.923 1.00 52.06 461 LYS A O 1
ATOM 3494 N N . GLU A 1 462 ? 50.925 -26.517 -25.967 1.00 50.72 462 GLU A N 1
ATOM 3495 C CA . GLU A 1 462 ? 51.480 -27.537 -25.057 1.00 50.72 462 GLU A CA 1
ATOM 3496 C C . GLU A 1 462 ? 52.110 -28.721 -25.802 1.00 50.72 462 GLU A C 1
ATOM 3498 O O . GLU A 1 462 ? 53.093 -29.296 -25.338 1.00 50.72 462 GLU A O 1
ATOM 3503 N N . GLN A 1 463 ? 51.569 -29.078 -26.970 1.00 51.69 463 GLN A N 1
ATOM 3504 C CA . GLN A 1 463 ? 52.123 -30.148 -27.798 1.00 51.69 463 GLN A CA 1
ATOM 3505 C C . GLN A 1 463 ? 53.404 -29.709 -28.524 1.00 51.69 463 GLN A C 1
ATOM 3507 O O . GLN A 1 463 ? 54.348 -30.483 -28.630 1.00 51.69 463 GLN A O 1
ATOM 3512 N N . LYS A 1 464 ? 53.487 -28.434 -28.923 1.00 52.09 464 LYS A N 1
ATOM 3513 C CA . LYS A 1 464 ? 54.682 -27.854 -29.550 1.00 52.09 464 LYS A CA 1
ATOM 3514 C C . LYS A 1 464 ? 55.841 -27.673 -28.560 1.00 52.09 464 LYS A C 1
ATOM 3516 O O . LYS A 1 464 ? 56.977 -27.965 -28.912 1.00 52.09 464 LYS A O 1
ATOM 3521 N N . ASP A 1 465 ? 55.544 -27.285 -27.317 1.00 53.44 465 ASP A N 1
ATOM 3522 C CA . ASP A 1 465 ? 56.538 -27.169 -26.237 1.00 53.44 465 ASP A CA 1
ATOM 3523 C C . ASP A 1 465 ? 57.044 -28.542 -25.741 1.00 53.44 465 ASP A C 1
ATOM 3525 O O . ASP A 1 465 ? 58.160 -28.645 -25.226 1.00 53.44 465 ASP A O 1
ATOM 3529 N N . LYS A 1 466 ? 56.251 -29.616 -25.900 1.00 52.78 466 LYS A N 1
ATOM 3530 C CA . LYS A 1 466 ? 56.697 -31.002 -25.660 1.00 52.78 466 LYS A CA 1
ATOM 3531 C C . LYS A 1 466 ? 57.575 -31.532 -26.797 1.00 52.78 466 LYS A C 1
ATOM 3533 O O . LYS A 1 466 ? 58.637 -32.080 -26.517 1.00 52.78 466 LYS A O 1
ATOM 3538 N N . ASP A 1 467 ? 57.188 -31.292 -28.049 1.00 54.34 467 ASP A N 1
ATOM 3539 C CA . ASP A 1 467 ? 57.949 -31.731 -29.227 1.00 54.34 467 ASP A CA 1
ATOM 3540 C C . ASP A 1 467 ? 59.291 -30.980 -29.388 1.00 54.34 467 ASP A C 1
ATOM 3542 O O . ASP A 1 467 ? 60.240 -31.525 -29.956 1.00 54.34 467 ASP A O 1
ATOM 3546 N N . GLU A 1 468 ? 59.403 -29.739 -28.893 1.00 55.31 468 GLU A N 1
ATOM 3547 C CA . GLU A 1 468 ? 60.676 -28.998 -28.841 1.00 55.31 468 GLU A CA 1
ATOM 3548 C C . GLU A 1 468 ? 61.585 -29.440 -27.681 1.00 55.31 468 GLU A C 1
ATOM 3550 O O . GLU A 1 468 ? 62.805 -29.340 -27.804 1.00 55.31 468 GLU A O 1
ATOM 3555 N N . LYS A 1 469 ? 61.033 -29.995 -26.591 1.00 53.19 469 LYS A N 1
ATOM 3556 C CA . LYS A 1 469 ? 61.827 -30.595 -25.503 1.00 53.19 469 LYS A CA 1
ATOM 3557 C C . LYS A 1 469 ? 62.374 -31.981 -25.849 1.00 53.19 469 LYS A C 1
ATOM 3559 O O . LYS A 1 469 ? 63.503 -32.268 -25.479 1.00 53.19 469 LYS A O 1
ATOM 3564 N N . GLU A 1 470 ? 61.634 -32.803 -26.595 1.00 54.00 470 GLU A N 1
ATOM 3565 C CA . GLU A 1 470 ? 62.108 -34.129 -27.043 1.00 54.00 470 GLU A CA 1
ATOM 3566 C C . GLU A 1 470 ? 63.117 -34.073 -28.205 1.00 54.00 470 GLU A C 1
ATOM 3568 O O . GLU A 1 470 ? 63.776 -35.065 -28.496 1.00 54.00 470 GLU A O 1
ATOM 3573 N N . LYS A 1 471 ? 63.274 -32.922 -28.873 1.00 55.78 471 LYS A N 1
ATOM 3574 C CA . LYS A 1 471 ? 64.293 -32.708 -29.924 1.00 55.78 471 LYS A CA 1
ATOM 3575 C C . LYS A 1 471 ? 65.568 -32.016 -29.423 1.00 55.78 471 LYS A C 1
ATOM 3577 O O . LYS A 1 471 ? 66.432 -31.691 -30.238 1.00 55.78 471 LYS A O 1
ATOM 3582 N N . GLY A 1 472 ? 65.650 -31.746 -28.119 1.00 55.41 472 GLY A N 1
ATOM 3583 C CA . GLY A 1 472 ? 66.779 -31.085 -27.457 1.00 55.41 472 GLY A CA 1
ATOM 3584 C C . GLY A 1 472 ? 67.603 -31.977 -26.518 1.00 55.41 472 GLY A C 1
ATOM 3585 O O . GLY A 1 472 ? 68.560 -31.471 -25.933 1.00 55.41 472 GLY A O 1
ATOM 3586 N N . GLU A 1 473 ? 67.254 -33.259 -26.380 1.00 40.19 473 GLU A N 1
ATOM 3587 C CA . GLU A 1 473 ? 68.095 -34.331 -25.808 1.00 40.19 473 GLU A CA 1
ATOM 3588 C C . GLU A 1 473 ? 68.660 -35.200 -26.937 1.00 40.19 473 GLU A C 1
ATOM 3590 O O . GLU A 1 473 ? 69.819 -35.657 -26.796 1.00 40.19 473 GLU A O 1
#

Nearest PDB structures (foldseek):
  3gze-assembly2_C  TM=8.238E-01  e=5.295E-14  Chlamydomonas reinhardtii
  2jij-assembly1_A  TM=7.949E-01  e=4.996E-14  Chlamydomonas reinhardtii
  2jij-assembly2_B  TM=7.654E-01  e=4.553E-13  Chlamydomonas reinhardtii
  2v4a-assembly1_A  TM=8.182E-01  e=6.607E-12  Chlamydomonas reinhardtii
  5iax-assembly1_A  TM=7.870E-01  e=1.948E-12  Bacillus anthracis

pLDDT: mean 82.71, std 13.23, range [40.19, 98.38]